Protein AF-0000000066891819 (afdb_homodimer)

Foldseek 3Di:
DPPPDDDDDDDAQKDKDWDQDPLGIKIKMKHWEPCQDSLQHHPDPPDDLLAAEEEEEELCLVPVVLLNVLQHVCCVPVVHIHMYMYMGHDPVPDPDSDDCLSLQAQLAADFPVGADWAFDADPVRHGDADPVRHTDTRHHHNLVVNVCCCVPPVQVCCCPPGRVNDDHQLSRQFYEYAYAASSLSSLLLCCLPPPPSGQEGQRELYQCPGPNNRSVVPSVVVSQPDPADDCPPVNFQHEYEYEYECCLANDPDDDPPDDPVNSVVSNVVSNSSCSVVVRVVVLVVPVPGPNGPYYHYDYHYNDHRVRRRSVSSSQVVCVVVVNDDPGD/DPPPDDDDDDDAQKDKDWDADPLGIKIKMKHWEPCQDSLQHHPDPPDDLLAAEEEEEELCLVPVVLLNVLQHVCCVPVVHIHMYMYMHHDPVPDPDSDDCLSLQAQLAAAFPVGADWAFDADPVRHGDAPPVRHTDTRHHHNLVVNVCCCVPPVQVCCCVPGRVNDDHQLSRQFYEYAYAASSLSSLLLCCLPPPPSGQEGQRELYQCPGPNNRSVVPSVVNSQPDPAPDCPPVNFQHEYEYEYECCLANDPDDDPPDDPVNSVVSNVVSNSSCSVVVRVVVLVVPVPGPNGPYYHYDYHYNDHRVRRRSVSSSQVVCVVVVNDDPDD

InterPro domains:
  IPR000801 Esterase-like [PF00756] (159-249)
  IPR029058 Alpha/Beta hydrolase fold [G3DSA:3.40.50.1820] (9-324)
  IPR029058 Alpha/Beta hydrolase fold [SSF53474] (12-320)
  IPR052558 Siderophore Hydrolyzing Esterase D [PTHR40841] (13-324)

Secondary structure (DSSP, 8-state):
------BPPBPSSEEEEEEEETTEEEEEEEE--TTB-TTS-BSSTT--GGGS-EEEESSHHHHHHHHHHHHHHHHHHH----EEEEEE--GGG-SSS--HHHHHHHHSPP-TT-----B-B-TTSPBPB-TTSPBPB-----HHHHHHHIIIIIHHHIIIII-TTS--GGG-S-EEEEEETHHHHHHHHHHHHSTTS-SEEEEES--TTHHHHHIIIIIIHHHHTSPP---GGG----EEEEEEEGGGTTS----TT--HHHHHHHHHHHHHHTHHHHHHHHHHHHHTSSS-SEEEEEEETT--TTHHHHHHHHHHHHHHTT------/------BPPBPTTEEEEEEEETTEEEEEEEE--TTB-TTS-BSSTT--GGGS-EEEESSHHHHHHHHHHHHHHHHHHH----EEEEEE--GGG-SSS--HHHHHHHHSPP-TT-----B-B-TTSPBPB-TTSPBPB-----HHHHHHHIIIIIHHHIIIII-TTS--GGG-S-EEEEEETHHHHHHHHHHHHSTTS-SEEEEES--TTHHHHHIIIIIIHHHHTSPP---GGG----EEEEEEEGGGTTS----TT--HHHHHHHHHHHHHHTHHHHHHHHHHHHTTSSS-SEEEEEEETT--TTHHHHHHHHHHHHHHTT------

Sequence (656 aa):
MTKATVATHSVPNTRQTVIDTEHGPFQVMVSWPLDWHADGTPKDAAEDVAAVPVIFVLDGNAYFLSATDIARRQQFEAKRKSIIVAIGYPDAETETVYVPARRSFDLTPPAKKGLPQWPVKDADGREVTDGDGHPVYMKLGGAATFHATLVDVVIPLLSRELLPSLPAWDRLATRVLSGHSFGGLFTLYALFTSPGLFDVYMAASPSIWFNDESIVAEQEAAFLGQPPPAAADGRQKPVLYLNSGTGEELDVFPKPDDTDATFKARQDFLAEKHMCTNTRAMAARLQKTEHFADVWLQEFTYEDHMSAAVVALQRGMNKLHREWWVGKMTKATVATHSVPNTRQTVIDTEHGPFQVMVSWPLDWHADGTPKDAAEDVAAVPVIFVLDGNAYFLSATDIARRQQFEAKRKSIIVAIGYPDAETETVYVPARRSFDLTPPAKKGLPQWPVKDADGREVTDGDGHPVYMKLGGAATFHATLVDVVIPLLSRELLPSLPAWDRLATRVLSGHSFGGLFTLYALFTSPGLFDVYMAASPSIWFNDESIVAEQEAAFLGQPPPAAADGRQKPVLYLNSGTGEELDVFPKPDDTDATFKARQDFLAEKHMCTNTRAMAARLQKTEHFADVWLQEFTYEDHMSAAVVALQRGMNKLHREWWVGK

Solvent-accessible surface area (backbone atoms only — not comparable to full-atom values): 34355 Å² total; per-residue (Å²): 126,81,80,53,66,75,39,63,35,64,48,79,38,33,26,26,33,56,46,81,50,100,87,48,61,32,20,39,38,37,35,47,52,63,65,31,40,79,81,52,40,65,69,53,82,83,62,61,63,38,68,42,32,39,36,35,32,48,53,16,62,46,37,40,45,34,52,49,28,49,36,44,50,37,30,66,75,70,70,41,63,40,30,41,37,17,42,29,55,44,65,94,78,43,62,51,48,65,54,64,67,60,49,41,16,38,23,29,65,63,55,92,88,54,76,75,83,45,68,35,56,46,97,84,67,50,72,39,54,49,100,85,63,45,74,36,58,53,54,64,33,30,23,66,60,41,50,46,42,43,64,72,45,49,55,58,42,36,35,70,66,69,31,55,59,47,64,58,77,89,62,43,70,37,33,32,40,34,16,47,32,52,32,5,33,29,35,49,48,46,48,39,73,44,70,70,80,38,41,33,34,36,23,24,44,32,44,53,50,51,70,81,30,39,58,54,74,44,45,44,45,56,40,67,71,42,76,48,65,66,56,54,97,80,36,71,38,36,28,40,39,38,33,28,16,34,24,30,50,75,53,72,64,63,35,82,80,49,47,72,66,57,37,50,51,51,52,53,53,28,55,71,44,36,42,45,59,49,51,50,52,49,48,60,56,55,60,74,46,79,52,44,70,42,69,45,67,46,73,39,84,64,22,30,74,70,61,26,43,60,53,42,52,51,51,49,52,30,45,74,68,46,67,48,35,81,70,126,127,79,80,54,66,76,38,63,35,64,49,79,37,33,25,26,33,56,45,81,48,100,87,48,62,31,21,40,38,37,36,48,52,65,65,32,41,78,80,54,40,63,67,53,82,82,61,62,62,38,69,41,33,39,37,33,32,47,54,16,62,46,38,40,45,34,52,49,29,49,37,44,51,37,29,68,75,68,70,42,63,41,30,41,38,17,43,30,56,45,66,94,78,43,63,49,47,65,55,65,67,60,49,40,16,38,24,29,65,64,55,92,90,53,75,75,83,45,68,34,56,48,97,84,66,49,70,39,54,49,100,85,64,44,76,36,57,53,54,62,32,30,23,65,60,42,51,47,43,44,64,72,45,49,56,58,40,36,36,70,65,68,32,54,59,44,63,59,77,90,62,43,68,38,32,31,38,34,16,46,32,51,33,5,34,29,36,50,48,46,48,39,75,44,70,69,81,36,41,34,35,34,22,25,42,32,44,52,50,49,71,81,30,39,58,54,74,43,45,43,45,56,39,68,70,42,78,48,66,65,56,55,97,78,35,71,39,38,30,39,39,38,33,30,17,35,24,31,50,76,53,70,62,63,35,81,80,50,47,72,65,58,37,50,52,50,53,52,54,29,55,70,44,35,41,45,61,50,49,51,52,49,50,58,56,54,61,74,45,79,52,43,71,43,68,44,68,47,73,37,83,63,22,28,74,73,62,27,43,61,54,41,53,50,50,48,52,31,42,73,68,46,68,47,40,85,66,125

Nearest PDB structures (foldseek):
  6guo-assembly2_D-2  TM=8.903E-01  e=3.906E-31  Aspergillus nidulans FGSC A4
  6guo-assembly2_C  TM=8.679E-01  e=1.704E-30  Aspergillus nidulans FGSC A4
  6gun-assembly1_A  TM=8.779E-01  e=1.176E-28  Aspergillus nidulans FGSC A4
  6gun-assembly2_D  TM=8.734E-01  e=1.646E-27  Aspergillus nidulans FGSC A4
  6gug-assembly1_A  TM=9.034E-01  e=3.331E-26  Aspergillus fumigatus Af293

Organism: Sporothrix schenckii (strain ATCC 58251 / de Perez 2211183) (NCBI:txid1391915)

Structure (mmCIF, N/CA/C/O backbone):
data_AF-0000000066891819-model_v1
#
loop_
_entity.id
_entity.type
_entity.pdbx_description
1 polymer 'Uncharacterized protein'
#
loop_
_atom_site.group_PDB
_atom_site.id
_atom_site.type_symbol
_atom_site.label_atom_id
_atom_site.label_alt_id
_atom_site.label_comp_id
_atom_site.label_asym_id
_atom_site.label_entity_id
_atom_site.label_seq_id
_atom_site.pdbx_PDB_ins_code
_atom_site.Cartn_x
_atom_site.Cartn_y
_atom_site.Cartn_z
_atom_site.occupancy
_atom_site.B_iso_or_equiv
_atom_site.auth_seq_id
_atom_site.auth_comp_id
_atom_site.auth_asym_id
_atom_site.auth_atom_id
_atom_site.pdbx_PDB_model_num
ATOM 1 N N . MET A 1 1 ? -8.039 32.781 -12.945 1 31.97 1 MET A N 1
ATOM 2 C CA . MET A 1 1 ? -7.969 31.469 -12.328 1 31.97 1 MET A CA 1
ATOM 3 C C . MET A 1 1 ? -7.676 30.391 -13.375 1 31.97 1 MET A C 1
ATOM 5 O O . MET A 1 1 ? -8.43 30.234 -14.344 1 31.97 1 MET A O 1
ATOM 9 N N . THR A 1 2 ? -6.473 30.203 -13.617 1 38.84 2 THR A N 1
ATOM 10 C CA . THR A 1 2 ? -6.082 29.359 -14.75 1 38.84 2 THR A CA 1
ATOM 11 C C . THR A 1 2 ? -6.828 28.031 -14.719 1 38.84 2 THR A C 1
ATOM 13 O O . THR A 1 2 ? -7.008 27.438 -13.656 1 38.84 2 THR A O 1
ATOM 16 N N . LYS A 1 3 ? -7.566 27.828 -15.719 1 46.19 3 LYS A N 1
ATOM 17 C CA . LYS A 1 3 ? -8.445 26.688 -15.922 1 46.19 3 LYS A CA 1
ATOM 18 C C . LYS A 1 3 ? -7.703 25.375 -15.648 1 46.19 3 LYS A C 1
ATOM 20 O O . LYS A 1 3 ? -6.754 25.031 -16.359 1 46.19 3 LYS A O 1
ATOM 25 N N . ALA A 1 4 ? -7.609 24.969 -14.297 1 59.5 4 ALA A N 1
ATOM 26 C CA . ALA A 1 4 ? -7.055 23.656 -13.961 1 59.5 4 ALA A CA 1
ATOM 27 C C . ALA A 1 4 ? -7.629 22.578 -14.859 1 59.5 4 ALA A C 1
ATOM 29 O O . ALA A 1 4 ? -8.844 22.5 -15.055 1 59.5 4 ALA A O 1
ATOM 30 N N . THR A 1 5 ? -6.898 22.141 -15.844 1 72.44 5 THR A N 1
ATOM 31 C CA . THR A 1 5 ? -7.375 21.062 -16.688 1 72.44 5 THR A CA 1
ATOM 32 C C . THR A 1 5 ? -7.504 19.766 -15.898 1 72.44 5 THR A C 1
ATOM 34 O O . THR A 1 5 ? -6.523 19.281 -15.328 1 72.44 5 THR A O 1
ATOM 37 N N . VAL A 1 6 ? -8.75 19.312 -15.641 1 79.75 6 VAL A N 1
ATOM 38 C CA . VAL A 1 6 ? -9.086 18.078 -14.938 1 79.75 6 VAL A CA 1
ATOM 39 C C . VAL A 1 6 ? -8.961 16.891 -15.891 1 79.75 6 VAL A C 1
ATOM 41 O O . VAL A 1 6 ? -9.406 16.953 -17.031 1 79.75 6 VAL A O 1
ATOM 44 N N . ALA A 1 7 ? -8.148 15.906 -15.547 1 82 7 ALA A N 1
ATOM 45 C CA . ALA A 1 7 ? -7.957 14.695 -16.344 1 82 7 ALA A CA 1
ATOM 46 C C . ALA A 1 7 ? -7.91 13.461 -15.453 1 82 7 ALA A C 1
ATOM 48 O O . ALA A 1 7 ? -7.77 13.562 -14.234 1 82 7 ALA A O 1
ATOM 49 N N . THR A 1 8 ? -8.188 12.297 -16.078 1 87.75 8 THR A N 1
ATOM 50 C CA . THR A 1 8 ? -7.934 11.039 -15.383 1 87.75 8 THR A CA 1
ATOM 51 C C . THR A 1 8 ? -6.473 10.945 -14.953 1 87.75 8 THR A C 1
ATOM 53 O O . THR A 1 8 ? -5.578 11.391 -15.672 1 87.75 8 THR A O 1
ATOM 56 N N . HIS A 1 9 ? -6.25 10.445 -13.773 1 87.69 9 HIS A N 1
ATOM 57 C CA . HIS A 1 9 ? -4.879 10.344 -13.281 1 87.69 9 HIS A CA 1
ATOM 58 C C . HIS A 1 9 ? -4.062 9.367 -14.117 1 87.69 9 HIS A C 1
ATOM 60 O O . HIS A 1 9 ? -4.375 8.172 -14.164 1 87.69 9 HIS A O 1
ATOM 66 N N . SER A 1 10 ? -3.041 9.844 -14.727 1 91 10 SER A N 1
ATOM 67 C CA . SER A 1 10 ? -2.064 9.039 -15.461 1 91 10 SER A CA 1
ATOM 68 C C . SER A 1 10 ? -0.796 8.828 -14.641 1 91 10 SER A C 1
ATOM 70 O O . SER A 1 10 ? -0.123 9.797 -14.266 1 91 10 SER A O 1
ATOM 72 N N . VAL A 1 11 ? -0.451 7.609 -14.414 1 93.62 11 VAL A N 1
ATOM 73 C CA . VAL A 1 11 ? 0.682 7.301 -13.547 1 93.62 11 VAL A CA 1
ATOM 74 C C . VAL A 1 11 ? 1.98 7.383 -14.344 1 93.62 11 VAL A C 1
ATOM 76 O O . VAL A 1 11 ? 2.154 6.664 -15.336 1 93.62 11 VAL A O 1
ATOM 79 N N . PRO A 1 12 ? 2.881 8.242 -13.969 1 94.25 12 PRO A N 1
ATOM 80 C CA . PRO A 1 12 ? 4.133 8.352 -14.719 1 94.25 12 PRO A CA 1
ATOM 81 C C . PRO A 1 12 ? 4.918 7.043 -14.75 1 94.25 12 PRO A C 1
ATOM 83 O O . PRO A 1 12 ? 4.82 6.238 -13.82 1 94.25 12 PRO A O 1
ATOM 86 N N . ASN A 1 13 ? 5.707 6.855 -15.828 1 95.88 13 ASN A N 1
ATOM 87 C CA . ASN A 1 13 ? 6.605 5.715 -15.984 1 95.88 13 ASN A CA 1
ATOM 88 C C . ASN A 1 13 ? 5.863 4.395 -15.828 1 95.88 13 ASN A C 1
ATOM 90 O O . ASN A 1 13 ? 6.289 3.523 -15.062 1 95.88 13 ASN A O 1
ATOM 94 N N . THR A 1 14 ? 4.746 4.348 -16.484 1 96.88 14 THR A N 1
ATOM 95 C CA . THR A 1 14 ? 3.957 3.125 -16.547 1 96.88 14 THR A CA 1
ATOM 96 C C . THR A 1 14 ? 3.494 2.855 -17.969 1 96.88 14 THR A C 1
ATOM 98 O O . THR A 1 14 ? 3.494 3.758 -18.812 1 96.88 14 THR A O 1
ATOM 101 N N . ARG A 1 15 ? 3.158 1.663 -18.25 1 97.12 15 ARG A N 1
ATOM 102 C CA . ARG A 1 15 ? 2.471 1.23 -19.453 1 97.12 15 ARG A CA 1
ATOM 103 C C . ARG A 1 15 ? 1.471 0.12 -19.156 1 97.12 15 ARG A C 1
ATOM 105 O O . ARG A 1 15 ? 1.608 -0.591 -18.156 1 97.12 15 ARG A O 1
ATOM 112 N N . GLN A 1 16 ? 0.542 0.047 -19.953 1 95.81 16 GLN A N 1
ATOM 113 C CA . GLN A 1 16 ? -0.433 -1.033 -19.844 1 95.81 16 GLN A CA 1
ATOM 114 C C . GLN A 1 16 ? -0.901 -1.499 -21.219 1 95.81 16 GLN A C 1
ATOM 116 O O . GLN A 1 16 ? -0.831 -0.746 -22.188 1 95.81 16 GLN A O 1
ATOM 121 N N . THR A 1 17 ? -1.317 -2.721 -21.297 1 95.19 17 THR A N 1
ATOM 122 C CA . THR A 1 17 ? -1.957 -3.271 -22.484 1 95.19 17 THR A CA 1
ATOM 123 C C . THR A 1 17 ? -2.93 -4.387 -22.109 1 95.19 17 THR A C 1
ATOM 125 O O . THR A 1 17 ? -2.914 -4.875 -20.984 1 95.19 17 THR A O 1
ATOM 128 N N . VAL A 1 18 ? -3.822 -4.633 -22.969 1 94.81 18 VAL A N 1
ATOM 129 C CA . VAL A 1 18 ? -4.73 -5.766 -22.844 1 94.81 18 VAL A CA 1
ATOM 130 C C . VAL A 1 18 ? -4.352 -6.852 -23.844 1 94.81 18 VAL A C 1
ATOM 132 O O . VAL A 1 18 ? -4.137 -6.57 -25.031 1 94.81 18 VAL A O 1
ATOM 135 N N . ILE A 1 19 ? -4.188 -8.023 -23.359 1 93.5 19 ILE A N 1
ATOM 136 C CA . ILE A 1 19 ? -3.885 -9.156 -24.219 1 93.5 19 ILE A CA 1
ATOM 137 C C . ILE A 1 19 ? -5.082 -10.109 -24.266 1 93.5 19 ILE A C 1
ATOM 139 O O . ILE A 1 19 ? -5.754 -10.32 -23.25 1 93.5 19 ILE A O 1
ATOM 143 N N . ASP A 1 20 ? -5.281 -10.586 -25.422 1 91.81 20 ASP A N 1
ATOM 144 C CA . ASP A 1 20 ? -6.344 -11.57 -25.609 1 91.81 20 ASP A CA 1
ATOM 145 C C . ASP A 1 20 ? -5.781 -12.984 -25.609 1 91.81 20 ASP A C 1
ATOM 147 O O . ASP A 1 20 ? -4.793 -13.266 -26.297 1 91.81 20 ASP A O 1
ATOM 151 N N . THR A 1 21 ? -6.352 -13.789 -24.781 1 90.81 21 THR A N 1
ATOM 152 C CA . THR A 1 21 ? -5.984 -15.195 -24.766 1 90.81 21 THR A CA 1
ATOM 153 C C . THR A 1 21 ? -7.211 -16.078 -25 1 90.81 21 THR A C 1
ATOM 155 O O . THR A 1 21 ? -8.336 -15.578 -25.047 1 90.81 21 THR A O 1
ATOM 158 N N . GLU A 1 22 ? -7.023 -17.391 -25.203 1 87.06 22 GLU A N 1
ATOM 159 C CA . GLU A 1 22 ? -8.117 -18.344 -25.391 1 87.06 22 GLU A CA 1
ATOM 160 C C . GLU A 1 22 ? -9.008 -18.391 -24.156 1 87.06 22 GLU A C 1
ATOM 162 O O . GLU A 1 22 ? -10.18 -18.781 -24.234 1 87.06 22 GLU A O 1
ATOM 167 N N . HIS A 1 23 ? -8.5 -17.938 -23.062 1 85.5 23 HIS A N 1
ATOM 168 C CA . HIS A 1 23 ? -9.25 -18.031 -21.812 1 85.5 23 HIS A CA 1
ATOM 169 C C . HIS A 1 23 ? -9.742 -16.656 -21.359 1 85.5 23 HIS A C 1
ATOM 171 O O . HIS A 1 23 ? -10.203 -16.5 -20.219 1 85.5 23 HIS A O 1
ATOM 177 N N . GLY A 1 24 ? -9.695 -15.711 -22.25 1 90.81 24 GLY A N 1
ATOM 178 C CA . GLY A 1 24 ? -10.164 -14.367 -21.938 1 90.81 24 GLY A CA 1
ATOM 179 C C . GLY A 1 24 ? -9.047 -13.336 -21.891 1 90.81 24 GLY A C 1
ATOM 180 O O . GLY A 1 24 ? -7.871 -13.695 -21.875 1 90.81 24 GLY A O 1
ATOM 181 N N . PRO A 1 25 ? -9.438 -12.141 -21.828 1 94.94 25 PRO A N 1
ATOM 182 C CA . PRO A 1 25 ? -8.438 -11.07 -21.859 1 94.94 25 PRO A CA 1
ATOM 183 C C . PRO A 1 25 ? -7.793 -10.828 -20.5 1 94.94 25 PRO A C 1
ATOM 185 O O . PRO A 1 25 ? -8.445 -11.008 -19.469 1 94.94 25 PRO A O 1
ATOM 188 N N . PHE A 1 26 ? -6.551 -10.461 -20.484 1 96 26 PHE A N 1
ATOM 189 C CA . PHE A 1 26 ? -5.812 -9.992 -19.312 1 96 26 PHE A CA 1
ATOM 190 C C . PHE A 1 26 ? -5.301 -8.578 -19.531 1 96 26 PHE A C 1
ATOM 192 O O . PHE A 1 26 ? -5.098 -8.148 -20.656 1 96 26 PHE A O 1
ATOM 199 N N . GLN A 1 27 ? -5.273 -7.867 -18.516 1 95.94 27 GLN A N 1
ATOM 200 C CA . GLN A 1 27 ? -4.59 -6.578 -18.516 1 95.94 27 GLN A CA 1
ATOM 201 C C . GLN A 1 27 ? -3.217 -6.684 -17.875 1 95.94 27 GLN A C 1
ATOM 203 O O . GLN A 1 27 ? -3.09 -7.199 -16.75 1 95.94 27 GLN A O 1
ATOM 208 N N . VAL A 1 28 ? -2.213 -6.285 -18.594 1 97.31 28 VAL A N 1
ATOM 209 C CA . VAL A 1 28 ? -0.845 -6.27 -18.078 1 97.31 28 VAL A CA 1
ATOM 210 C C . VAL A 1 28 ? -0.394 -4.824 -17.859 1 97.31 28 VAL A C 1
ATOM 212 O O . VAL A 1 28 ? -0.525 -3.984 -18.75 1 97.31 28 VAL A O 1
ATOM 215 N N . MET A 1 29 ? 0.072 -4.52 -16.656 1 97.5 29 MET A N 1
ATOM 216 C CA . MET A 1 29 ? 0.545 -3.193 -16.281 1 97.5 29 MET A CA 1
ATOM 217 C C . MET A 1 29 ? 2.006 -3.24 -15.844 1 97.5 29 MET A C 1
ATOM 219 O O . MET A 1 29 ? 2.426 -4.18 -15.164 1 97.5 29 MET A O 1
ATOM 223 N N . VAL A 1 30 ? 2.752 -2.295 -16.25 1 98.38 30 VAL A N 1
ATOM 224 C CA . VAL A 1 30 ? 4.168 -2.246 -15.898 1 98.38 30 VAL A CA 1
ATOM 225 C C . VAL A 1 30 ? 4.52 -0.857 -15.375 1 98.38 30 VAL A C 1
ATOM 227 O O . VAL A 1 30 ? 4.051 0.153 -15.906 1 98.38 30 VAL A O 1
ATOM 230 N N . SER A 1 31 ? 5.262 -0.763 -14.352 1 98.31 31 SER A N 1
ATOM 231 C CA . SER A 1 31 ? 5.863 0.476 -13.867 1 98.31 31 SER A CA 1
ATOM 232 C C . SER A 1 31 ? 7.371 0.33 -13.703 1 98.31 31 SER A C 1
ATOM 234 O O . SER A 1 31 ? 7.859 -0.753 -13.375 1 98.31 31 SER A O 1
ATOM 236 N N . TRP A 1 32 ? 8.086 1.345 -13.961 1 97.44 32 TRP A N 1
ATOM 237 C CA . TRP A 1 32 ? 9.539 1.334 -13.828 1 97.44 32 TRP A CA 1
ATOM 238 C C . TRP A 1 32 ? 10.023 2.553 -13.047 1 97.44 32 TRP A C 1
ATOM 240 O O . TRP A 1 32 ? 9.227 3.422 -12.68 1 97.44 32 TRP A O 1
ATOM 250 N N . PRO A 1 33 ? 11.273 2.592 -12.617 1 96.25 33 PRO A N 1
ATOM 251 C CA . PRO A 1 33 ? 11.789 3.637 -11.734 1 96.25 33 PRO A CA 1
ATOM 252 C C . PRO A 1 33 ? 11.508 5.043 -12.25 1 96.25 33 PRO A C 1
ATOM 254 O O . PRO A 1 33 ? 11.578 5.285 -13.461 1 96.25 33 PRO A O 1
ATOM 257 N N . LEU A 1 34 ? 11.266 5.969 -11.344 1 94.12 34 LEU A N 1
ATOM 258 C CA . LEU A 1 34 ? 10.844 7.32 -11.688 1 94.12 34 LEU A CA 1
ATOM 259 C C . LEU A 1 34 ? 11.992 8.117 -12.289 1 94.12 34 LEU A C 1
ATOM 261 O O . LEU A 1 34 ? 11.773 9.109 -12.992 1 94.12 34 LEU A O 1
ATOM 265 N N . ASP A 1 35 ? 13.164 7.715 -11.953 1 92.44 35 ASP A N 1
ATOM 266 C CA . ASP A 1 35 ? 14.297 8.484 -12.461 1 92.44 35 ASP A CA 1
ATOM 267 C C . ASP A 1 35 ? 14.758 7.969 -13.82 1 92.44 35 ASP A C 1
ATOM 269 O O . ASP A 1 35 ? 15.844 8.305 -14.281 1 92.44 35 ASP A O 1
ATOM 273 N N . TRP A 1 36 ? 14.047 6.984 -14.422 1 95.19 36 TRP A N 1
ATOM 274 C CA . TRP A 1 36 ? 14.234 6.594 -15.812 1 95.19 36 TRP A CA 1
ATOM 275 C C . TRP A 1 36 ? 13.453 7.52 -16.75 1 95.19 36 TRP A C 1
ATOM 277 O O . TRP A 1 36 ? 12.602 8.289 -16.297 1 95.19 36 TRP A O 1
ATOM 287 N N . HIS A 1 37 ? 13.758 7.516 -18.031 1 94.56 37 HIS A N 1
ATOM 288 C CA . HIS A 1 37 ? 12.977 8.234 -19.031 1 94.56 37 HIS A CA 1
ATOM 289 C C . HIS A 1 37 ? 11.578 7.637 -19.172 1 94.56 37 HIS A C 1
ATOM 291 O O . HIS A 1 37 ? 11.367 6.469 -18.828 1 94.56 37 HIS A O 1
ATOM 297 N N . ALA A 1 38 ? 10.656 8.422 -19.672 1 91.81 38 ALA A N 1
ATOM 298 C CA . ALA A 1 38 ? 9.273 7.996 -19.875 1 91.81 38 ALA A CA 1
ATOM 299 C C . ALA A 1 38 ? 9.195 6.797 -20.812 1 91.81 38 ALA A C 1
ATOM 301 O O . ALA A 1 38 ? 8.234 6.027 -20.781 1 91.81 38 ALA A O 1
ATOM 302 N N . ASP A 1 39 ? 10.203 6.613 -21.609 1 92.62 39 ASP A N 1
ATOM 303 C CA . ASP A 1 39 ? 10.164 5.508 -22.562 1 92.62 39 ASP A CA 1
ATOM 304 C C . ASP A 1 39 ? 10.719 4.227 -21.953 1 92.62 39 ASP A C 1
ATOM 306 O O . ASP A 1 39 ? 10.789 3.189 -22.609 1 92.62 39 ASP A O 1
ATOM 310 N N . GLY A 1 40 ? 11.219 4.328 -20.688 1 94.5 40 GLY A N 1
ATOM 311 C CA . GLY A 1 40 ? 11.617 3.133 -19.969 1 94.5 40 GLY A CA 1
ATOM 312 C C . GLY A 1 40 ? 13.125 2.93 -19.938 1 94.5 40 GLY A C 1
ATOM 313 O O . GLY A 1 40 ? 13.609 1.948 -19.375 1 94.5 40 GLY A O 1
ATOM 314 N N . THR A 1 41 ? 13.844 3.832 -20.5 1 95.75 41 THR A N 1
ATOM 315 C CA . THR A 1 41 ? 15.297 3.703 -20.5 1 95.75 41 THR A CA 1
ATOM 316 C C . THR A 1 41 ? 15.898 4.469 -19.328 1 95.75 41 THR A C 1
ATOM 318 O O . THR A 1 41 ? 15.398 5.527 -18.938 1 95.75 41 THR A O 1
ATOM 321 N N . PRO A 1 42 ? 16.969 3.92 -18.766 1 95.5 42 PRO A N 1
ATOM 322 C CA . PRO A 1 42 ? 17.625 4.656 -17.672 1 95.5 42 PRO A CA 1
ATOM 323 C C . PRO A 1 42 ? 18.219 5.984 -18.141 1 95.5 42 PRO A C 1
ATOM 325 O O . PRO A 1 42 ? 18.703 6.086 -19.281 1 95.5 42 PRO A O 1
ATOM 328 N N . LYS A 1 43 ? 18.172 6.973 -17.328 1 92.94 43 LYS A N 1
ATOM 329 C CA . LYS A 1 43 ? 18.828 8.242 -17.609 1 92.94 43 LYS A CA 1
ATOM 330 C C . LYS A 1 43 ? 20.344 8.109 -17.547 1 92.94 43 LYS A C 1
ATOM 332 O O . LYS A 1 43 ? 21.078 8.75 -18.312 1 92.94 43 LYS A O 1
ATOM 337 N N . ASP A 1 44 ? 20.781 7.281 -16.578 1 92 44 ASP A N 1
ATOM 338 C CA . ASP A 1 44 ? 22.188 6.945 -16.469 1 92 44 ASP A CA 1
ATOM 339 C C . ASP A 1 44 ? 22.547 5.781 -17.391 1 92 44 ASP A C 1
ATOM 341 O O . ASP A 1 44 ? 22.172 4.637 -17.125 1 92 44 ASP A O 1
ATOM 345 N N . ALA A 1 45 ? 23.328 6.07 -18.344 1 89.31 45 ALA A N 1
ATOM 346 C CA . ALA A 1 45 ? 23.688 5.078 -19.359 1 89.31 45 ALA A CA 1
ATOM 347 C C . ALA A 1 45 ? 24.484 3.93 -18.734 1 89.31 45 ALA A C 1
ATOM 349 O O . ALA A 1 45 ? 24.547 2.834 -19.297 1 89.31 45 ALA A O 1
ATOM 350 N N . ALA A 1 46 ? 25.062 4.199 -17.625 1 92.94 46 ALA A N 1
ATOM 351 C CA . ALA A 1 46 ? 25.891 3.186 -16.984 1 92.94 46 ALA A CA 1
ATOM 352 C C . ALA A 1 46 ? 25.047 2.24 -16.125 1 92.94 46 ALA A C 1
ATOM 354 O O . ALA A 1 46 ? 25.547 1.211 -15.656 1 92.94 46 ALA A O 1
ATOM 355 N N . GLU A 1 47 ? 23.812 2.541 -15.969 1 94.06 47 GLU A N 1
ATOM 356 C CA . GLU A 1 47 ? 22.953 1.693 -15.141 1 94.06 47 GLU A CA 1
ATOM 357 C C . GLU A 1 47 ? 22.688 0.351 -15.82 1 94.06 47 GLU A C 1
ATOM 359 O O . GLU A 1 47 ? 22.297 0.306 -16.984 1 94.06 47 GLU A O 1
ATOM 364 N N . ASP A 1 48 ? 22.953 -0.748 -15.102 1 95.56 48 ASP A N 1
ATOM 365 C CA . ASP A 1 48 ? 22.688 -2.096 -15.586 1 95.56 48 ASP A CA 1
ATOM 366 C C . ASP A 1 48 ? 21.219 -2.471 -15.375 1 95.56 48 ASP A C 1
ATOM 368 O O . ASP A 1 48 ? 20.828 -2.891 -14.281 1 95.56 48 ASP A O 1
ATOM 372 N N . VAL A 1 49 ? 20.422 -2.41 -16.391 1 96.19 49 VAL A N 1
ATOM 373 C CA . VAL A 1 49 ? 18.984 -2.684 -16.328 1 96.19 49 VAL A CA 1
ATOM 374 C C . VAL A 1 49 ? 18.75 -4.121 -15.867 1 96.19 49 VAL A C 1
ATOM 376 O O . VAL A 1 49 ? 17.797 -4.406 -15.148 1 96.19 49 VAL A O 1
ATOM 379 N N . ALA A 1 50 ? 19.703 -5.023 -16.203 1 95.94 50 ALA A N 1
ATOM 380 C CA . ALA A 1 50 ? 19.562 -6.441 -15.867 1 95.94 50 ALA A CA 1
ATOM 381 C C . ALA A 1 50 ? 19.625 -6.66 -14.359 1 95.94 50 ALA A C 1
ATOM 383 O O . ALA A 1 50 ? 19.172 -7.695 -13.859 1 95.94 50 ALA A O 1
ATOM 384 N N . ALA A 1 51 ? 20.188 -5.711 -13.664 1 96.44 51 ALA A N 1
ATOM 385 C CA . ALA A 1 51 ? 20.375 -5.855 -12.227 1 96.44 51 ALA A CA 1
ATOM 386 C C . ALA A 1 51 ? 19.141 -5.41 -11.461 1 96.44 51 ALA A C 1
ATOM 388 O O . ALA A 1 51 ? 19.016 -5.68 -10.266 1 96.44 51 ALA A O 1
ATOM 389 N N . VAL A 1 52 ? 18.172 -4.719 -12.117 1 97.5 52 VAL A N 1
ATOM 390 C CA . VAL A 1 52 ? 16.953 -4.254 -11.469 1 97.5 52 VAL A CA 1
ATOM 391 C C . VAL A 1 52 ? 15.945 -5.402 -11.367 1 97.5 52 VAL A C 1
ATOM 393 O O . VAL A 1 52 ? 15.531 -5.965 -12.375 1 97.5 52 VAL A O 1
ATOM 396 N N . PRO A 1 53 ? 15.586 -5.785 -10.141 1 98.19 53 PRO A N 1
ATOM 397 C CA . PRO A 1 53 ? 14.617 -6.871 -10.008 1 98.19 53 PRO A CA 1
ATOM 398 C C . PRO A 1 53 ? 13.312 -6.59 -10.742 1 98.19 53 PRO A C 1
ATOM 400 O O . PRO A 1 53 ? 12.836 -5.453 -10.75 1 98.19 53 PRO A O 1
ATOM 403 N N . VAL A 1 54 ? 12.797 -7.582 -11.406 1 98.56 54 VAL A N 1
ATOM 404 C CA . VAL A 1 54 ? 11.477 -7.543 -12.031 1 98.56 54 VAL A CA 1
ATOM 405 C C . VAL A 1 54 ? 10.484 -8.352 -11.203 1 98.56 54 VAL A C 1
ATOM 407 O O . VAL A 1 54 ? 10.648 -9.562 -11.039 1 98.56 54 VAL A O 1
ATOM 410 N N . ILE A 1 55 ? 9.508 -7.672 -10.672 1 98.81 55 ILE A N 1
ATOM 411 C CA . ILE A 1 55 ? 8.578 -8.281 -9.727 1 98.81 55 ILE A CA 1
ATOM 412 C C . ILE A 1 55 ? 7.203 -8.414 -10.375 1 98.81 55 ILE A C 1
ATOM 414 O O . ILE A 1 55 ? 6.512 -7.414 -10.586 1 98.81 55 ILE A O 1
ATOM 418 N N . PHE A 1 56 ? 6.828 -9.656 -10.695 1 98.81 56 PHE A N 1
ATOM 419 C CA . PHE A 1 56 ? 5.469 -9.953 -11.125 1 98.81 56 PHE A CA 1
ATOM 420 C C . PHE A 1 56 ? 4.504 -9.945 -9.945 1 98.81 56 PHE A C 1
ATOM 422 O O . PHE A 1 56 ? 4.766 -10.578 -8.922 1 98.81 56 PHE A O 1
ATOM 429 N N . VAL A 1 57 ? 3.459 -9.227 -10.094 1 98.81 57 VAL A N 1
ATOM 430 C CA . VAL A 1 57 ? 2.43 -9.125 -9.07 1 98.81 57 VAL A CA 1
ATOM 431 C C . VAL A 1 57 ? 1.103 -9.648 -9.609 1 98.81 57 VAL A C 1
ATOM 433 O O . VAL A 1 57 ? 0.58 -9.125 -10.602 1 98.81 57 VAL A O 1
ATOM 436 N N . LEU A 1 58 ? 0.541 -10.68 -8.977 1 98.62 58 LEU A N 1
ATOM 437 C CA . LEU A 1 58 ? -0.769 -11.203 -9.352 1 98.62 58 LEU A CA 1
ATOM 438 C C . LEU A 1 58 ? -1.884 -10.344 -8.758 1 98.62 58 LEU A C 1
ATOM 440 O O . LEU A 1 58 ? -1.641 -9.531 -7.867 1 98.62 58 LEU A O 1
ATOM 444 N N . ASP A 1 59 ? -3.135 -10.531 -9.352 1 97.69 59 ASP A N 1
ATOM 445 C CA . ASP A 1 59 ? -4.242 -9.664 -8.969 1 97.69 59 ASP A CA 1
ATOM 446 C C . ASP A 1 59 ? -3.873 -8.195 -9.141 1 97.69 59 ASP A C 1
ATOM 448 O O . ASP A 1 59 ? -4.027 -7.398 -8.211 1 97.69 59 ASP A O 1
ATOM 452 N N . GLY A 1 60 ? -3.461 -7.855 -10.375 1 97.69 60 GLY A N 1
ATOM 453 C CA . GLY A 1 60 ? -2.936 -6.531 -10.664 1 97.69 60 GLY A CA 1
ATOM 454 C C . GLY A 1 60 ? -3.918 -5.418 -10.359 1 97.69 60 GLY A C 1
ATOM 455 O O . GLY A 1 60 ? -3.518 -4.324 -9.945 1 97.69 60 GLY A O 1
ATOM 456 N N . ASN A 1 61 ? -5.211 -5.684 -10.523 1 96.94 61 ASN A N 1
ATOM 457 C CA . ASN A 1 61 ? -6.223 -4.672 -10.234 1 96.94 61 ASN A CA 1
ATOM 458 C C . ASN A 1 61 ? -6.191 -4.246 -8.773 1 96.94 61 ASN A C 1
ATOM 460 O O . ASN A 1 61 ? -6.504 -3.098 -8.445 1 96.94 61 ASN A O 1
ATOM 464 N N . ALA A 1 62 ? -5.773 -5.148 -7.977 1 97.12 62 ALA A N 1
ATOM 465 C CA . ALA A 1 62 ? -5.84 -4.922 -6.535 1 97.12 62 ALA A CA 1
ATOM 466 C C . ALA A 1 62 ? -4.504 -4.406 -6 1 97.12 62 ALA A C 1
ATOM 468 O O . ALA A 1 62 ? -4.457 -3.762 -4.949 1 97.12 62 ALA A O 1
ATOM 469 N N . TYR A 1 63 ? -3.396 -4.699 -6.746 1 98 63 TYR A N 1
ATOM 470 C CA . TYR A 1 63 ? -2.135 -4.523 -6.031 1 98 63 TYR A CA 1
ATOM 471 C C . TYR A 1 63 ? -1.14 -3.734 -6.871 1 98 63 TYR A C 1
ATOM 473 O O . TYR A 1 63 ? -0.081 -3.336 -6.379 1 98 63 TYR A O 1
ATOM 481 N N . PHE A 1 64 ? -1.389 -3.398 -8.141 1 98.5 64 PHE A N 1
ATOM 482 C CA . PHE A 1 64 ? -0.416 -2.734 -9 1 98.5 64 PHE A CA 1
ATOM 483 C C . PHE A 1 64 ? -0.042 -1.368 -8.445 1 98.5 64 PHE A C 1
ATOM 485 O O . PHE A 1 64 ? 1.14 -1.024 -8.367 1 98.5 64 PHE A O 1
ATOM 492 N N . LEU A 1 65 ? -1.041 -0.606 -8.109 1 98.31 65 LEU A N 1
ATOM 493 C CA . LEU A 1 65 ? -0.791 0.739 -7.605 1 98.31 65 LEU A CA 1
ATOM 494 C C . LEU A 1 65 ? -0.013 0.692 -6.293 1 98.31 65 LEU A C 1
ATOM 496 O O . LEU A 1 65 ? 0.916 1.478 -6.09 1 98.31 65 LEU A O 1
ATOM 500 N N . SER A 1 66 ? -0.358 -0.25 -5.418 1 98.19 66 SER A N 1
ATOM 501 C CA . SER A 1 66 ? 0.365 -0.415 -4.16 1 98.19 66 SER A CA 1
ATOM 502 C C . SER A 1 66 ? 1.821 -0.793 -4.406 1 98.19 66 SER A C 1
ATOM 504 O O . SER A 1 66 ? 2.73 -0.192 -3.828 1 98.19 66 SER A O 1
ATOM 506 N N . ALA A 1 67 ? 2.016 -1.753 -5.266 1 98.62 67 ALA A N 1
ATOM 507 C CA . ALA A 1 67 ? 3.367 -2.221 -5.555 1 98.62 67 ALA A CA 1
ATOM 508 C C . ALA A 1 67 ? 4.215 -1.105 -6.16 1 98.62 67 ALA A C 1
ATOM 510 O O . ALA A 1 67 ? 5.398 -0.968 -5.832 1 98.62 67 ALA A O 1
ATOM 511 N N . THR A 1 68 ? 3.605 -0.332 -7.004 1 98.44 68 THR A N 1
ATOM 512 C CA . THR A 1 68 ? 4.297 0.773 -7.66 1 98.44 68 THR A CA 1
ATOM 513 C C . THR A 1 68 ? 4.746 1.812 -6.637 1 98.44 68 THR A C 1
ATOM 515 O O . THR A 1 68 ? 5.914 2.213 -6.625 1 98.44 68 THR A O 1
ATOM 518 N N . ASP A 1 69 ? 3.846 2.207 -5.738 1 97.69 69 ASP A N 1
ATOM 519 C CA . ASP A 1 69 ? 4.191 3.168 -4.699 1 97.69 69 ASP A CA 1
ATOM 520 C C . ASP A 1 69 ? 5.305 2.631 -3.801 1 97.69 69 ASP A C 1
ATOM 522 O O . ASP A 1 69 ? 6.242 3.357 -3.463 1 97.69 69 ASP A O 1
ATOM 526 N N . ILE A 1 70 ? 5.18 1.41 -3.447 1 97.38 70 ILE A N 1
ATOM 527 C CA . ILE A 1 70 ? 6.164 0.81 -2.555 1 97.38 70 ILE A CA 1
ATOM 528 C C . ILE A 1 70 ? 7.539 0.829 -3.217 1 97.38 70 ILE A C 1
ATOM 530 O O . ILE A 1 70 ? 8.523 1.231 -2.598 1 97.38 70 ILE A O 1
ATOM 534 N N . ALA A 1 71 ? 7.59 0.394 -4.473 1 97.88 71 ALA A N 1
ATOM 535 C CA . ALA A 1 71 ? 8.852 0.387 -5.211 1 97.88 71 ALA A CA 1
ATOM 536 C C . ALA A 1 71 ? 9.461 1.783 -5.262 1 97.88 71 ALA A C 1
ATOM 538 O O . ALA A 1 71 ? 10.672 1.945 -5.059 1 97.88 71 ALA A O 1
ATOM 539 N N . ARG A 1 72 ? 8.641 2.725 -5.465 1 97 72 ARG A N 1
ATOM 540 C CA . ARG A 1 72 ? 9.133 4.086 -5.641 1 97 72 ARG A CA 1
ATOM 541 C C . ARG A 1 72 ? 9.57 4.688 -4.309 1 97 72 ARG A C 1
ATOM 543 O O . ARG A 1 72 ? 10.531 5.457 -4.258 1 97 72 ARG A O 1
ATOM 550 N N . ARG A 1 73 ? 8.898 4.375 -3.242 1 96.25 73 ARG A N 1
ATOM 551 C CA . ARG A 1 73 ? 9.359 4.801 -1.925 1 96.25 73 ARG A CA 1
ATOM 552 C C . ARG A 1 73 ? 10.695 4.148 -1.574 1 96.25 73 ARG A C 1
ATOM 554 O O . ARG A 1 73 ? 11.57 4.797 -1.003 1 96.25 73 ARG A O 1
ATOM 561 N N . GLN A 1 74 ? 10.867 2.885 -1.965 1 95.44 74 GLN A N 1
ATOM 562 C CA . GLN A 1 74 ? 12.133 2.199 -1.709 1 95.44 74 GLN A CA 1
ATOM 563 C C . GLN A 1 74 ? 13.258 2.805 -2.535 1 95.44 74 GLN A C 1
ATOM 565 O O . GLN A 1 74 ? 14.398 2.885 -2.07 1 95.44 74 GLN A O 1
ATOM 570 N N . GLN A 1 75 ? 12.914 3.156 -3.742 1 95.19 75 GLN A N 1
ATOM 571 C CA . GLN A 1 75 ? 13.898 3.83 -4.578 1 95.19 75 GLN A CA 1
ATOM 572 C C . GLN A 1 75 ? 14.414 5.098 -3.904 1 95.19 75 GLN A C 1
ATOM 574 O O . GLN A 1 75 ? 15.617 5.363 -3.912 1 95.19 75 GLN A O 1
ATOM 579 N N . PHE A 1 76 ? 13.508 5.848 -3.326 1 93 76 PHE A N 1
ATOM 580 C CA . PHE A 1 76 ? 13.883 7.094 -2.666 1 93 76 PHE A CA 1
ATOM 581 C C . PHE A 1 76 ? 14.664 6.816 -1.389 1 93 76 PHE A C 1
ATOM 583 O O . PHE A 1 76 ? 15.742 7.383 -1.177 1 93 76 PHE A O 1
ATOM 590 N N . GLU A 1 77 ? 14.203 5.914 -0.611 1 88.69 77 GLU A N 1
ATOM 591 C CA . GLU A 1 77 ? 14.711 5.742 0.749 1 88.69 77 GLU A CA 1
ATOM 592 C C . GLU A 1 77 ? 15.984 4.91 0.76 1 88.69 77 GLU A C 1
ATOM 594 O O . GLU A 1 77 ? 16.922 5.207 1.511 1 88.69 77 GLU A O 1
ATOM 599 N N . ALA A 1 78 ? 16 3.84 -0.054 1 90.12 78 ALA A N 1
ATOM 600 C CA . ALA A 1 78 ? 17.094 2.877 0.019 1 90.12 78 ALA A CA 1
ATOM 601 C C . ALA A 1 78 ? 17.922 2.885 -1.266 1 90.12 78 ALA A C 1
ATOM 603 O O . ALA A 1 78 ? 18.906 2.145 -1.387 1 90.12 78 ALA A O 1
ATOM 604 N N . LYS A 1 79 ? 17.5 3.691 -2.229 1 92.06 79 LYS A N 1
ATOM 605 C CA . LYS A 1 79 ? 18.172 3.752 -3.525 1 92.06 79 LYS A CA 1
ATOM 606 C C . LYS A 1 79 ? 18.156 2.391 -4.215 1 92.06 79 LYS A C 1
ATOM 608 O O . LYS A 1 79 ? 19.156 1.99 -4.828 1 92.06 79 LYS A O 1
ATOM 613 N N . ARG A 1 80 ? 17.047 1.68 -3.961 1 94.88 80 ARG A N 1
ATOM 614 C CA . ARG A 1 80 ? 16.844 0.381 -4.594 1 94.88 80 ARG A CA 1
ATOM 615 C C . ARG A 1 80 ? 15.711 0.446 -5.613 1 94.88 80 ARG A C 1
ATOM 617 O O . ARG A 1 80 ? 14.602 0.88 -5.289 1 94.88 80 ARG A O 1
ATOM 624 N N . LYS A 1 81 ? 15.953 0.006 -6.828 1 96.81 81 LYS A N 1
ATOM 625 C CA . LYS A 1 81 ? 14.984 0.085 -7.914 1 96.81 81 LYS A CA 1
ATOM 626 C C . LYS A 1 81 ? 14.312 -1.266 -8.156 1 96.81 81 LYS A C 1
ATOM 628 O O . LYS A 1 81 ? 14.906 -2.314 -7.883 1 96.81 81 LYS A O 1
ATOM 633 N N . SER A 1 82 ? 13.117 -1.216 -8.562 1 98.12 82 SER A N 1
ATOM 634 C CA . SER A 1 82 ? 12.359 -2.387 -8.992 1 98.12 82 SER A CA 1
ATOM 635 C C . SER A 1 82 ? 11.445 -2.053 -10.164 1 98.12 82 SER A C 1
ATOM 637 O O . SER A 1 82 ? 10.984 -0.915 -10.305 1 98.12 82 SER A O 1
ATOM 639 N N . ILE A 1 83 ? 11.266 -2.988 -10.992 1 98.56 83 ILE A N 1
ATOM 640 C CA . ILE A 1 83 ? 10.242 -2.953 -12.031 1 98.56 83 ILE A CA 1
ATOM 641 C C . ILE A 1 83 ? 9.062 -3.83 -11.617 1 98.56 83 ILE A C 1
ATOM 643 O O . ILE A 1 83 ? 9.25 -4.977 -11.203 1 98.56 83 ILE A O 1
ATOM 647 N N . ILE A 1 84 ? 7.879 -3.246 -11.672 1 98.81 84 ILE A N 1
ATOM 648 C CA . ILE A 1 84 ? 6.676 -3.988 -11.32 1 98.81 84 ILE A CA 1
ATOM 649 C C . ILE A 1 84 ? 5.934 -4.402 -12.594 1 98.81 84 ILE A C 1
ATOM 651 O O . ILE A 1 84 ? 5.715 -3.582 -13.484 1 98.81 84 ILE A O 1
ATOM 655 N N . VAL A 1 85 ? 5.605 -5.648 -12.719 1 98.75 85 VAL A N 1
ATOM 656 C CA . VAL A 1 85 ? 4.742 -6.184 -13.766 1 98.75 85 VAL A CA 1
ATOM 657 C C . VAL A 1 85 ? 3.508 -6.824 -13.133 1 98.75 85 VAL A C 1
ATOM 659 O O . VAL A 1 85 ? 3.615 -7.828 -12.43 1 98.75 85 VAL A O 1
ATOM 662 N N . ALA A 1 86 ? 2.41 -6.262 -13.391 1 98.5 86 ALA A N 1
ATOM 663 C CA . ALA A 1 86 ? 1.187 -6.785 -12.789 1 98.5 86 ALA A CA 1
ATOM 664 C C . ALA A 1 86 ? 0.254 -7.355 -13.852 1 98.5 86 ALA A C 1
ATOM 666 O O . ALA A 1 86 ? 0.154 -6.812 -14.961 1 98.5 86 ALA A O 1
ATOM 667 N N . ILE A 1 87 ? -0.375 -8.406 -13.539 1 97.56 87 ILE A N 1
ATOM 668 C CA . ILE A 1 87 ? -1.355 -9.023 -14.43 1 97.56 87 ILE A CA 1
ATOM 669 C C . ILE A 1 87 ? -2.713 -9.086 -13.734 1 97.56 87 ILE A C 1
ATOM 671 O O . ILE A 1 87 ? -2.82 -9.578 -12.602 1 97.56 87 ILE A O 1
ATOM 675 N N . GLY A 1 88 ? -3.641 -8.516 -14.273 1 96.56 88 GLY A N 1
ATOM 676 C CA . GLY A 1 88 ? -5.02 -8.539 -13.82 1 96.56 88 GLY A CA 1
ATOM 677 C C . GLY A 1 88 ? -6.02 -8.719 -14.945 1 96.56 88 GLY A C 1
ATOM 678 O O . GLY A 1 88 ? -5.77 -9.477 -15.883 1 96.56 88 GLY A O 1
ATOM 679 N N . TYR A 1 89 ? -7.141 -8.195 -14.773 1 96.06 89 TYR A N 1
ATOM 680 C CA . TYR A 1 89 ? -8.227 -8.266 -15.75 1 96.06 89 TYR A CA 1
ATOM 681 C C . TYR A 1 89 ? -8.609 -6.879 -16.234 1 96.06 89 TYR A C 1
ATOM 683 O O . TYR A 1 89 ? -8.406 -5.883 -15.539 1 96.06 89 TYR A O 1
ATOM 691 N N . PRO A 1 90 ? -9.125 -6.797 -17.438 1 93.5 90 PRO A N 1
ATOM 692 C CA . PRO A 1 90 ? -9.414 -5.473 -18 1 93.5 90 PRO A CA 1
ATOM 693 C C . PRO A 1 90 ? -10.328 -4.645 -17.094 1 93.5 90 PRO A C 1
ATOM 695 O O . PRO A 1 90 ? -11.414 -5.105 -16.719 1 93.5 90 PRO A O 1
ATOM 698 N N . ASP A 1 91 ? -9.93 -3.398 -16.844 1 84.38 91 ASP A N 1
ATOM 699 C CA . ASP A 1 91 ? -10.664 -2.482 -15.969 1 84.38 91 ASP A CA 1
ATOM 700 C C . ASP A 1 91 ? -12.094 -2.275 -16.469 1 84.38 91 ASP A C 1
ATOM 702 O O . ASP A 1 91 ? -13.016 -2.129 -15.664 1 84.38 91 ASP A O 1
ATOM 706 N N . ALA A 1 92 ? -12.227 -2.256 -17.734 1 73.75 92 ALA A N 1
ATOM 707 C CA . ALA A 1 92 ? -13.531 -2.029 -18.344 1 73.75 92 ALA A CA 1
ATOM 708 C C . ALA A 1 92 ? -14.5 -3.162 -18.016 1 73.75 92 ALA A C 1
ATOM 710 O O . ALA A 1 92 ? -15.711 -3.004 -18.125 1 73.75 92 ALA A O 1
ATOM 711 N N . GLU A 1 93 ? -13.914 -4.262 -17.547 1 70.62 93 GLU A N 1
ATOM 712 C CA . GLU A 1 93 ? -14.727 -5.441 -17.297 1 70.62 93 GLU A CA 1
ATOM 713 C C . GLU A 1 93 ? -14.867 -5.715 -15.805 1 70.62 93 GLU A C 1
ATOM 715 O O . GLU A 1 93 ? -15.469 -6.711 -15.398 1 70.62 93 GLU A O 1
ATOM 720 N N . THR A 1 94 ? -14.258 -4.773 -15.047 1 76.94 94 THR A N 1
ATOM 721 C CA . THR A 1 94 ? -14.234 -5.082 -13.625 1 76.94 94 THR A CA 1
ATOM 722 C C . THR A 1 94 ? -14.891 -3.967 -12.82 1 76.94 94 THR A C 1
ATOM 724 O O . THR A 1 94 ? -14.688 -2.783 -13.102 1 76.94 94 THR A O 1
ATOM 727 N N . GLU A 1 95 ? -15.812 -4.324 -11.953 1 79.25 95 GLU A N 1
ATOM 728 C CA . GLU A 1 95 ? -16.406 -3.348 -11.055 1 79.25 95 GLU A CA 1
ATOM 729 C C . GLU A 1 95 ? -15.773 -3.408 -9.672 1 79.25 95 GLU A C 1
ATOM 731 O O . GLU A 1 95 ? -16.109 -2.617 -8.789 1 79.25 95 GLU A O 1
ATOM 736 N N . THR A 1 96 ? -14.898 -4.352 -9.523 1 88.31 96 THR A N 1
ATOM 737 C CA . THR A 1 96 ? -14.156 -4.516 -8.281 1 88.31 96 THR A CA 1
ATOM 738 C C . THR A 1 96 ? -12.703 -4.879 -8.555 1 88.31 96 THR A C 1
ATOM 740 O O . THR A 1 96 ? -12.32 -5.09 -9.711 1 88.31 96 THR A O 1
ATOM 743 N N . VAL A 1 97 ? -11.938 -4.883 -7.535 1 94.19 97 VAL A N 1
ATOM 744 C CA . VAL A 1 97 ? -10.508 -5.117 -7.707 1 94.19 97 VAL A CA 1
ATOM 745 C C . VAL A 1 97 ? -10.258 -6.598 -7.977 1 94.19 97 VAL A C 1
ATOM 747 O O . VAL A 1 97 ? -9.18 -6.973 -8.445 1 94.19 97 VAL A O 1
ATOM 750 N N . TYR A 1 98 ? -11.242 -7.438 -7.73 1 93.25 98 TYR A N 1
ATOM 751 C CA . TYR A 1 98 ? -11.133 -8.867 -8.016 1 93.25 98 TYR A CA 1
ATOM 752 C C . TYR A 1 98 ? -12.258 -9.32 -8.938 1 93.25 98 TYR A C 1
ATOM 754 O O . TYR A 1 98 ? -13.359 -8.773 -8.898 1 93.25 98 TYR A O 1
ATOM 762 N N . VAL A 1 99 ? -11.93 -10.234 -9.742 1 91.38 99 VAL A N 1
ATOM 763 C CA . VAL A 1 99 ? -12.891 -10.969 -10.562 1 91.38 99 VAL A CA 1
ATOM 764 C C . VAL A 1 99 ? -12.938 -12.43 -10.125 1 91.38 99 VAL A C 1
ATOM 766 O O . VAL A 1 99 ? -12.297 -13.289 -10.742 1 91.38 99 VAL A O 1
ATOM 769 N N . PRO A 1 100 ? -13.758 -12.711 -9.18 1 90.62 100 PRO A N 1
ATOM 770 C CA . PRO A 1 100 ? -13.672 -14 -8.484 1 90.62 100 PRO A CA 1
ATOM 771 C C . PRO A 1 100 ? -13.805 -15.188 -9.43 1 90.62 100 PRO A C 1
ATOM 773 O O . PRO A 1 100 ? -13.055 -16.156 -9.312 1 90.62 100 PRO A O 1
ATOM 776 N N . ALA A 1 101 ? -14.727 -15.141 -10.406 1 88.81 101 ALA A N 1
ATOM 777 C CA . ALA A 1 101 ? -14.93 -16.281 -11.305 1 88.81 101 ALA A CA 1
ATOM 778 C C . ALA A 1 101 ? -13.672 -16.547 -12.125 1 88.81 101 ALA A C 1
ATOM 780 O O . ALA A 1 101 ? -13.25 -17.703 -12.258 1 88.81 101 ALA A O 1
ATOM 781 N N . ARG A 1 102 ? -13.055 -15.5 -12.633 1 93.31 102 ARG A N 1
ATOM 782 C CA . ARG A 1 102 ? -11.859 -15.656 -13.461 1 93.31 102 ARG A CA 1
ATOM 783 C C . ARG A 1 102 ? -10.648 -16.031 -12.609 1 93.31 102 ARG A C 1
ATOM 785 O O . ARG A 1 102 ? -9.898 -16.953 -12.961 1 93.31 102 ARG A O 1
ATOM 792 N N . ARG A 1 103 ? -10.516 -15.352 -11.508 1 94.75 103 ARG A N 1
ATOM 793 C CA . ARG A 1 103 ? -9.352 -15.539 -10.656 1 94.75 103 ARG A CA 1
ATOM 794 C C . ARG A 1 103 ? -9.344 -16.938 -10.039 1 94.75 103 ARG A C 1
ATOM 796 O O . ARG A 1 103 ? -8.273 -17.531 -9.852 1 94.75 103 ARG A O 1
ATOM 803 N N . SER A 1 104 ? -10.594 -17.469 -9.703 1 96.19 104 SER A N 1
ATOM 804 C CA . SER A 1 104 ? -10.68 -18.812 -9.125 1 96.19 104 SER A CA 1
ATOM 805 C C . SER A 1 104 ? -10.18 -19.875 -10.102 1 96.19 104 SER A C 1
ATOM 807 O O . SER A 1 104 ? -9.492 -20.812 -9.703 1 96.19 104 SER A O 1
ATOM 809 N N . PHE A 1 105 ? -10.477 -19.688 -11.336 1 96.88 105 PHE A N 1
ATOM 810 C CA . PHE A 1 105 ? -9.961 -20.609 -12.344 1 96.88 105 PHE A CA 1
ATOM 811 C C . PHE A 1 105 ? -8.469 -20.391 -12.555 1 96.88 105 PHE A C 1
ATOM 813 O O . PHE A 1 105 ? -7.684 -21.344 -12.445 1 96.88 105 PHE A O 1
ATOM 820 N N . ASP A 1 106 ? -8.07 -19.203 -12.773 1 98.19 106 ASP A N 1
ATOM 821 C CA . ASP A 1 106 ? -6.715 -18.875 -13.203 1 98.19 106 ASP A CA 1
ATOM 822 C C . ASP A 1 106 ? -5.695 -19.234 -12.125 1 98.19 106 ASP A C 1
ATOM 824 O O . ASP A 1 106 ? -4.555 -19.578 -12.438 1 98.19 106 ASP A O 1
ATOM 828 N N . LEU A 1 107 ? -6.078 -19.172 -10.797 1 98.69 107 LEU A N 1
ATOM 829 C CA . LEU A 1 107 ? -5.051 -19.156 -9.766 1 98.69 107 LEU A CA 1
ATOM 830 C C . LEU A 1 107 ? -5.082 -20.438 -8.938 1 98.69 107 LEU A C 1
ATOM 832 O O . LEU A 1 107 ? -4.238 -20.641 -8.062 1 98.69 107 LEU A O 1
ATOM 836 N N . THR A 1 108 ? -6.035 -21.344 -9.188 1 98.75 108 THR A N 1
ATOM 837 C CA . THR A 1 108 ? -6.07 -22.578 -8.422 1 98.75 108 THR A CA 1
ATOM 838 C C . THR A 1 108 ? -5.473 -23.734 -9.227 1 98.75 108 THR A C 1
ATOM 840 O O . THR A 1 108 ? -5.676 -23.812 -10.445 1 98.75 108 THR A O 1
ATOM 843 N N . PRO A 1 109 ? -4.672 -24.578 -8.625 1 98.62 109 PRO A N 1
ATOM 844 C CA . PRO A 1 109 ? -4.023 -25.688 -9.305 1 98.62 109 PRO A CA 1
ATOM 845 C C . PRO A 1 109 ? -4.996 -26.828 -9.633 1 98.62 109 PRO A C 1
ATOM 847 O O . PRO A 1 109 ? -5.992 -27.016 -8.93 1 98.62 109 PRO A O 1
ATOM 850 N N . PRO A 1 110 ? -4.66 -27.484 -10.711 1 97.88 110 PRO A N 1
ATOM 851 C CA . PRO A 1 110 ? -5.367 -28.766 -10.891 1 97.88 110 PRO A CA 1
ATOM 852 C C . PRO A 1 110 ? -4.988 -29.797 -9.844 1 97.88 110 PRO A C 1
ATOM 854 O O . PRO A 1 110 ? -3.996 -29.625 -9.125 1 97.88 110 PRO A O 1
ATOM 857 N N . ALA A 1 111 ? -5.812 -30.844 -9.734 1 97.12 111 ALA A N 1
ATOM 858 C CA . ALA A 1 111 ? -5.547 -31.906 -8.773 1 97.12 111 ALA A CA 1
ATOM 859 C C . ALA A 1 111 ? -5.992 -33.281 -9.312 1 97.12 111 ALA A C 1
ATOM 861 O O . ALA A 1 111 ? -7.039 -33.375 -9.961 1 97.12 111 ALA A O 1
ATOM 862 N N . LYS A 1 112 ? -5.23 -34.219 -9.047 1 96.5 112 LYS A N 1
ATOM 863 C CA . LYS A 1 112 ? -5.559 -35.594 -9.461 1 96.5 112 LYS A CA 1
ATOM 864 C C . LYS A 1 112 ? -6.797 -36.094 -8.734 1 96.5 112 LYS A C 1
ATOM 866 O O . LYS A 1 112 ? -7.602 -36.844 -9.312 1 96.5 112 LYS A O 1
ATOM 871 N N . LYS A 1 113 ? -6.949 -35.75 -7.504 1 93.75 113 LYS A N 1
ATOM 872 C CA . LYS A 1 113 ? -8.055 -36.219 -6.684 1 93.75 113 LYS A CA 1
ATOM 873 C C . LYS A 1 113 ? -9.359 -35.531 -7.055 1 93.75 113 LYS A C 1
ATOM 875 O O . LYS A 1 113 ? -10.406 -35.812 -6.461 1 93.75 113 LYS A O 1
ATOM 880 N N . GLY A 1 114 ? -9.266 -34.688 -7.98 1 95.56 114 GLY A N 1
ATOM 881 C CA . GLY A 1 114 ? -10.438 -33.875 -8.336 1 95.56 114 GLY A CA 1
ATOM 882 C C . GLY A 1 114 ? -10.484 -32.562 -7.617 1 95.56 114 GLY A C 1
ATOM 883 O O . GLY A 1 114 ? -9.648 -32.25 -6.762 1 95.56 114 GLY A O 1
ATOM 884 N N . LEU A 1 115 ? -11.406 -31.703 -8.023 1 97.31 115 LEU A N 1
ATOM 885 C CA . LEU A 1 115 ? -11.555 -30.375 -7.465 1 97.31 115 LEU A CA 1
ATOM 886 C C . LEU A 1 115 ? -12.898 -30.219 -6.77 1 97.31 115 LEU A C 1
ATOM 888 O O . LEU A 1 115 ? -13.859 -30.906 -7.105 1 97.31 115 LEU A O 1
ATOM 892 N N . PRO A 1 116 ? -12.914 -29.328 -5.77 1 95.56 116 PRO A N 1
ATOM 893 C CA . PRO A 1 116 ? -14.211 -29.109 -5.113 1 95.56 116 PRO A CA 1
ATOM 894 C C . PRO A 1 116 ? -15.234 -28.453 -6.031 1 95.56 116 PRO A C 1
ATOM 896 O O . PRO A 1 116 ? -14.867 -27.781 -6.996 1 95.56 116 PRO A O 1
ATOM 899 N N . GLN A 1 117 ? -16.453 -28.75 -5.711 1 93.62 117 GLN A N 1
ATOM 900 C CA . GLN A 1 117 ? -17.562 -28.094 -6.406 1 93.62 117 GLN A CA 1
ATOM 901 C C . GLN A 1 117 ? -18.156 -26.984 -5.562 1 93.62 117 GLN A C 1
ATOM 903 O O . GLN A 1 117 ? -18.891 -27.234 -4.605 1 93.62 117 GLN A O 1
ATOM 908 N N . TRP A 1 118 ? -17.812 -25.797 -5.883 1 93.75 118 TRP A N 1
ATOM 909 C CA . TRP A 1 118 ? -18.328 -24.625 -5.176 1 93.75 118 TRP A CA 1
ATOM 910 C C . TRP A 1 118 ? -19.438 -23.953 -5.969 1 93.75 118 TRP A C 1
ATOM 912 O O . TRP A 1 118 ? -19.203 -23.375 -7.023 1 93.75 118 TRP A O 1
ATOM 922 N N . PRO A 1 119 ? -20.609 -24.016 -5.508 1 92.62 119 PRO A N 1
ATOM 923 C CA . PRO A 1 119 ? -21.703 -23.359 -6.238 1 92.62 119 PRO A CA 1
ATOM 924 C C . PRO A 1 119 ? -21.5 -21.844 -6.348 1 92.62 119 PRO A C 1
ATOM 926 O O . PRO A 1 119 ? -21.031 -21.219 -5.402 1 92.62 119 PRO A O 1
ATOM 929 N N . VAL A 1 120 ? -21.812 -21.328 -7.492 1 90.94 120 VAL A N 1
ATOM 930 C CA . VAL A 1 120 ? -21.828 -19.875 -7.684 1 90.94 120 VAL A CA 1
ATOM 931 C C . VAL A 1 120 ? -23.062 -19.281 -7.027 1 90.94 120 VAL A C 1
ATOM 933 O O . VAL A 1 120 ? -24.172 -19.844 -7.148 1 90.94 120 VAL A O 1
ATOM 936 N N . LYS A 1 121 ? -22.859 -18.219 -6.328 1 87.25 121 LYS A N 1
ATOM 937 C CA . LYS A 1 121 ? -23.984 -17.562 -5.664 1 87.25 121 LYS A CA 1
ATOM 938 C C . LYS A 1 121 ? -24.156 -16.125 -6.184 1 87.25 121 LYS A C 1
ATOM 940 O O . LYS A 1 121 ? -23.203 -15.492 -6.602 1 87.25 121 LYS A O 1
ATOM 945 N N . ASP A 1 122 ? -25.344 -15.68 -6.184 1 81.56 122 ASP A N 1
ATOM 946 C CA . ASP A 1 122 ? -25.609 -14.305 -6.586 1 81.56 122 ASP A CA 1
ATOM 947 C C . ASP A 1 122 ? -25.453 -13.344 -5.41 1 81.56 122 ASP A C 1
ATOM 949 O O . ASP A 1 122 ? -24.953 -13.734 -4.352 1 81.56 122 ASP A O 1
ATOM 953 N N . ALA A 1 123 ? -25.719 -12.133 -5.582 1 74 123 ALA A N 1
ATOM 954 C CA . ALA A 1 123 ? -25.5 -11.062 -4.609 1 74 123 ALA A CA 1
ATOM 955 C C . ALA A 1 123 ? -26.297 -11.305 -3.332 1 74 123 ALA A C 1
ATOM 957 O O . ALA A 1 123 ? -25.906 -10.859 -2.254 1 74 123 ALA A O 1
ATOM 958 N N . ASP A 1 124 ? -27.328 -12.062 -3.469 1 81 124 ASP A N 1
ATOM 959 C CA . ASP A 1 124 ? -28.188 -12.336 -2.318 1 81 124 ASP A CA 1
ATOM 960 C C . ASP A 1 124 ? -27.812 -13.648 -1.646 1 81 124 ASP A C 1
ATOM 962 O O . ASP A 1 124 ? -28.453 -14.078 -0.686 1 81 124 ASP A O 1
ATOM 966 N N . GLY A 1 125 ? -26.797 -14.234 -2.146 1 83.19 125 GLY A N 1
ATOM 967 C CA . GLY A 1 125 ? -26.297 -15.469 -1.561 1 83.19 125 GLY A CA 1
ATOM 968 C C . GLY A 1 125 ? -27 -16.703 -2.084 1 83.19 125 GLY A C 1
ATOM 969 O O . GLY A 1 125 ? -26.797 -17.812 -1.57 1 83.19 125 GLY A O 1
ATOM 970 N N . ARG A 1 126 ? -28.031 -16.562 -3.125 1 86.94 126 ARG A N 1
ATOM 971 C CA . ARG A 1 126 ? -28.75 -17.703 -3.695 1 86.94 126 ARG A CA 1
ATOM 972 C C . ARG A 1 126 ? -27.922 -18.391 -4.781 1 86.94 126 ARG A C 1
ATOM 974 O O . ARG A 1 126 ? -27.25 -17.719 -5.57 1 86.94 126 ARG A O 1
ATOM 981 N N . GLU A 1 127 ? -27.859 -19.625 -4.855 1 91.5 127 GLU A N 1
ATOM 982 C CA . GLU A 1 127 ? -27.125 -20.375 -5.863 1 91.5 127 GLU A CA 1
ATOM 983 C C . GLU A 1 127 ? -27.641 -20.078 -7.266 1 91.5 127 GLU A C 1
ATOM 985 O O . GLU A 1 127 ? -28.859 -20.016 -7.488 1 91.5 127 GLU A O 1
ATOM 990 N N . VAL A 1 128 ? -26.766 -19.875 -8.141 1 92.31 128 VAL A N 1
ATOM 991 C CA . VAL A 1 128 ? -27.078 -19.672 -9.547 1 92.31 128 VAL A CA 1
ATOM 992 C C . VAL A 1 128 ? -27.281 -21.016 -10.242 1 92.31 128 VAL A C 1
ATOM 994 O O . VAL A 1 128 ? -26.516 -21.953 -10.008 1 92.31 128 VAL A O 1
ATOM 997 N N . THR A 1 129 ? -28.328 -21.062 -11.008 1 93.31 129 THR A N 1
ATOM 998 C CA . THR A 1 129 ? -28.609 -22.312 -11.719 1 93.31 129 THR A CA 1
ATOM 999 C C . THR A 1 129 ? -28.594 -22.078 -13.227 1 93.31 129 THR A C 1
ATOM 1001 O O . THR A 1 129 ? -28.75 -20.953 -13.695 1 93.31 129 THR A O 1
ATOM 1004 N N . ASP A 1 130 ? -28.234 -23.141 -13.93 1 91.12 130 ASP A N 1
ATOM 1005 C CA . ASP A 1 130 ? -28.297 -23.062 -15.383 1 91.12 130 ASP A CA 1
ATOM 1006 C C . ASP A 1 130 ? -29.719 -23.219 -15.891 1 91.12 130 ASP A C 1
ATOM 1008 O O . ASP A 1 130 ? -30.672 -23.172 -15.102 1 91.12 130 ASP A O 1
ATOM 1012 N N . GLY A 1 131 ? -29.906 -23.203 -17.25 1 90.81 131 GLY A N 1
ATOM 1013 C CA . GLY A 1 131 ? -31.219 -23.266 -17.875 1 90.81 131 GLY A CA 1
ATOM 1014 C C . GLY A 1 131 ? -32.031 -24.484 -17.469 1 90.81 131 GLY A C 1
ATOM 1015 O O . GLY A 1 131 ? -33.25 -24.469 -17.547 1 90.81 131 GLY A O 1
ATOM 1016 N N . ASP A 1 132 ? -31.422 -25.547 -16.969 1 93.81 132 ASP A N 1
ATOM 1017 C CA . ASP A 1 132 ? -32.094 -26.781 -16.594 1 93.81 132 ASP A CA 1
ATOM 1018 C C . ASP A 1 132 ? -32.25 -26.875 -15.07 1 93.81 132 ASP A C 1
ATOM 1020 O O . ASP A 1 132 ? -32.656 -27.922 -14.547 1 93.81 132 ASP A O 1
ATOM 1024 N N . GLY A 1 133 ? -31.781 -25.906 -14.359 1 91.19 133 GLY A N 1
ATOM 1025 C CA . GLY A 1 133 ? -31.984 -25.844 -12.922 1 91.19 133 GLY A CA 1
ATOM 1026 C C . GLY A 1 133 ? -30.828 -26.406 -12.117 1 91.19 133 GLY A C 1
ATOM 1027 O O . GLY A 1 133 ? -30.922 -26.531 -10.891 1 91.19 133 GLY A O 1
ATOM 1028 N N . HIS A 1 134 ? -29.891 -26.875 -12.758 1 92.69 134 HIS A N 1
ATOM 1029 C CA . HIS A 1 134 ? -28.734 -27.391 -12.039 1 92.69 134 HIS A CA 1
ATOM 1030 C C . HIS A 1 134 ? -27.828 -26.266 -11.555 1 92.69 134 HIS A C 1
ATOM 1032 O O . HIS A 1 134 ? -27.672 -25.25 -12.25 1 92.69 134 HIS A O 1
ATOM 1038 N N . PRO A 1 135 ? -27.234 -26.531 -10.391 1 93.5 135 PRO A N 1
ATOM 1039 C CA . PRO A 1 135 ? -26.312 -25.5 -9.914 1 93.5 135 PRO A CA 1
ATOM 1040 C C . PRO A 1 135 ? -25.141 -25.266 -10.852 1 93.5 135 PRO A C 1
ATOM 1042 O O . PRO A 1 135 ? -24.625 -26.219 -11.445 1 93.5 135 PRO A O 1
ATOM 1045 N N . VAL A 1 136 ? -24.797 -23.984 -10.969 1 93.62 136 VAL A N 1
ATOM 1046 C CA . VAL A 1 136 ? -23.562 -23.625 -11.664 1 93.62 136 VAL A CA 1
ATOM 1047 C C . VAL A 1 136 ? -22.406 -23.594 -10.672 1 93.62 136 VAL A C 1
ATOM 1049 O O . VAL A 1 136 ? -22.531 -23.047 -9.57 1 93.62 136 VAL A O 1
ATOM 1052 N N . TYR A 1 137 ? -21.328 -24.203 -11.047 1 93.56 137 TYR A N 1
ATOM 1053 C CA . TYR A 1 137 ? -20.188 -24.297 -10.133 1 93.56 137 TYR A CA 1
ATOM 1054 C C . TYR A 1 137 ? -19.031 -23.422 -10.617 1 93.56 137 TYR A C 1
ATOM 1056 O O . TYR A 1 137 ? -18.875 -23.219 -11.82 1 93.56 137 TYR A O 1
ATOM 1064 N N . MET A 1 138 ? -18.312 -22.906 -9.633 1 94 138 MET A N 1
ATOM 1065 C CA . MET A 1 138 ? -17.094 -22.141 -9.938 1 94 138 MET A CA 1
ATOM 1066 C C . MET A 1 138 ? -16.094 -23 -10.695 1 94 138 MET A C 1
ATOM 1068 O O . MET A 1 138 ? -15.867 -24.156 -10.336 1 94 138 MET A O 1
ATOM 1072 N N . LYS A 1 139 ? -15.562 -22.422 -11.797 1 94.62 139 LYS A N 1
ATOM 1073 C CA . LYS A 1 139 ? -14.477 -23.109 -12.484 1 94.62 139 LYS A CA 1
ATOM 1074 C C . LYS A 1 139 ? -13.164 -22.984 -11.711 1 94.62 139 LYS A C 1
ATOM 1076 O O . LYS A 1 139 ? -12.805 -21.875 -11.273 1 94.62 139 LYS A O 1
ATOM 1081 N N . LEU A 1 140 ? -12.492 -24.031 -11.469 1 97.56 140 LEU A N 1
ATOM 1082 C CA . LEU A 1 140 ? -11.242 -24.109 -10.727 1 97.56 140 LEU A CA 1
ATOM 1083 C C . LEU A 1 140 ? -10.188 -24.891 -11.508 1 97.56 140 LEU A C 1
ATOM 1085 O O . LEU A 1 140 ? -10.508 -25.547 -12.5 1 97.56 140 LEU A O 1
ATOM 1089 N N . GLY A 1 141 ? -8.883 -24.75 -11.156 1 98 141 GLY A N 1
ATOM 1090 C CA . GLY A 1 141 ? -7.852 -25.672 -11.609 1 98 141 GLY A CA 1
ATOM 1091 C C . GLY A 1 141 ? -7.137 -25.203 -12.859 1 98 141 GLY A C 1
ATOM 1092 O O . GLY A 1 141 ? -6.473 -25.984 -13.539 1 98 141 GLY A O 1
ATOM 1093 N N . GLY A 1 142 ? -7.246 -23.938 -13.234 1 97.94 142 GLY A N 1
ATOM 1094 C CA . GLY A 1 142 ? -6.684 -23.422 -14.477 1 97.94 142 GLY A CA 1
ATOM 1095 C C . GLY A 1 142 ? -5.273 -22.891 -14.312 1 97.94 142 GLY A C 1
ATOM 1096 O O . GLY A 1 142 ? -4.758 -22.219 -15.203 1 97.94 142 GLY A O 1
ATOM 1097 N N . ALA A 1 143 ? -4.57 -23.203 -13.195 1 98.5 143 ALA A N 1
ATOM 1098 C CA . ALA A 1 143 ? -3.258 -22.625 -12.898 1 98.5 143 ALA A CA 1
ATOM 1099 C C . ALA A 1 143 ? -2.258 -22.938 -14.008 1 98.5 143 ALA A C 1
ATOM 1101 O O . ALA A 1 143 ? -1.4 -22.109 -14.328 1 98.5 143 ALA A O 1
ATOM 1102 N N . ALA A 1 144 ? -2.332 -24.172 -14.57 1 97.81 144 ALA A N 1
ATOM 1103 C CA . ALA A 1 144 ? -1.416 -24.531 -15.648 1 97.81 144 ALA A CA 1
ATOM 1104 C C . ALA A 1 144 ? -1.61 -23.625 -16.859 1 97.81 144 ALA A C 1
ATOM 1106 O O . ALA A 1 144 ? -0.637 -23.203 -17.484 1 97.81 144 ALA A O 1
ATOM 1107 N N . THR A 1 145 ? -2.855 -23.359 -17.188 1 97.5 145 THR A N 1
ATOM 1108 C CA . THR A 1 145 ? -3.184 -22.5 -18.312 1 97.5 145 THR A CA 1
ATOM 1109 C C . THR A 1 145 ? -2.705 -21.062 -18.047 1 97.5 145 THR A C 1
ATOM 1111 O O . THR A 1 145 ? -2.137 -20.422 -18.938 1 97.5 145 THR A O 1
ATOM 1114 N N . PHE A 1 146 ? -2.953 -20.594 -16.859 1 98.06 146 PHE A N 1
ATOM 1115 C CA . PHE A 1 146 ? -2.52 -19.25 -16.5 1 98.06 146 PHE A CA 1
ATOM 1116 C C . PHE A 1 146 ? -0.999 -19.141 -16.531 1 98.06 146 PHE A C 1
ATOM 1118 O O . PHE A 1 146 ? -0.446 -18.156 -17.031 1 98.06 146 PHE A O 1
ATOM 1125 N N . HIS A 1 147 ? -0.311 -20.156 -16 1 98 147 HIS A N 1
ATOM 1126 C CA . HIS A 1 147 ? 1.146 -20.203 -16.031 1 98 147 HIS A CA 1
ATOM 1127 C C . HIS A 1 147 ? 1.671 -20.141 -17.453 1 98 147 HIS A C 1
ATOM 1129 O O . HIS A 1 147 ? 2.621 -19.422 -17.75 1 98 147 HIS A O 1
ATOM 1135 N N . ALA A 1 148 ? 1.053 -20.891 -18.328 1 97.06 148 ALA A N 1
ATOM 1136 C CA . ALA A 1 148 ? 1.447 -20.875 -19.734 1 97.06 148 ALA A CA 1
ATOM 1137 C C . ALA A 1 148 ? 1.269 -19.484 -20.344 1 97.06 148 ALA A C 1
ATOM 1139 O O . ALA A 1 148 ? 2.066 -19.047 -21.172 1 97.06 148 ALA A O 1
ATOM 1140 N N . THR A 1 149 ? 0.205 -18.812 -19.938 1 96.5 149 THR A N 1
ATOM 1141 C CA . THR A 1 149 ? -0.022 -17.453 -20.391 1 96.5 149 THR A CA 1
ATOM 1142 C C . THR A 1 149 ? 1.114 -16.531 -19.953 1 96.5 149 THR A C 1
ATOM 1144 O O . THR A 1 149 ? 1.583 -15.703 -20.734 1 96.5 149 THR A O 1
ATOM 1147 N N . LEU A 1 150 ? 1.564 -16.641 -18.703 1 96.38 150 LEU A N 1
ATOM 1148 C CA . LEU A 1 150 ? 2.684 -15.844 -18.219 1 96.38 150 LEU A CA 1
ATOM 1149 C C . LEU A 1 150 ? 3.936 -16.094 -19.062 1 96.38 150 LEU A C 1
ATOM 1151 O O . LEU A 1 150 ? 4.578 -15.148 -19.516 1 96.38 150 LEU A O 1
ATOM 1155 N N . VAL A 1 151 ? 4.25 -17.359 -19.328 1 95.75 151 VAL A N 1
ATOM 1156 C CA . VAL A 1 151 ? 5.508 -17.781 -19.938 1 95.75 151 VAL A CA 1
ATOM 1157 C C . VAL A 1 151 ? 5.488 -17.453 -21.438 1 95.75 151 VAL A C 1
ATOM 1159 O O . VAL A 1 151 ? 6.453 -16.906 -21.969 1 95.75 151 VAL A O 1
ATOM 1162 N N . ASP A 1 152 ? 4.375 -17.75 -22.031 1 95.06 152 ASP A N 1
ATOM 1163 C CA . ASP A 1 152 ? 4.355 -17.75 -23.484 1 95.06 152 ASP A CA 1
ATOM 1164 C C . ASP A 1 152 ? 3.875 -16.406 -24.031 1 95.06 152 ASP A C 1
ATOM 1166 O O . ASP A 1 152 ? 4.098 -16.094 -25.203 1 95.06 152 ASP A O 1
ATOM 1170 N N . VAL A 1 153 ? 3.211 -15.672 -23.203 1 95.06 153 VAL A N 1
ATOM 1171 C CA . VAL A 1 153 ? 2.604 -14.461 -23.75 1 95.06 153 VAL A CA 1
ATOM 1172 C C . VAL A 1 153 ? 3.133 -13.242 -23 1 95.06 153 VAL A C 1
ATOM 1174 O O . VAL A 1 153 ? 3.75 -12.359 -23.609 1 95.06 153 VAL A O 1
ATOM 1177 N N . VAL A 1 154 ? 3.033 -13.195 -21.703 1 95.38 154 VAL A N 1
ATOM 1178 C CA . VAL A 1 154 ? 3.295 -11.984 -20.938 1 95.38 154 VAL A CA 1
ATOM 1179 C C . VAL A 1 154 ? 4.793 -11.688 -20.938 1 95.38 154 VAL A C 1
ATOM 1181 O O . VAL A 1 154 ? 5.203 -10.555 -21.219 1 95.38 154 VAL A O 1
ATOM 1184 N N . ILE A 1 155 ? 5.633 -12.68 -20.625 1 96.44 155 ILE A N 1
ATOM 1185 C CA . ILE A 1 155 ? 7.07 -12.477 -20.5 1 96.44 155 ILE A CA 1
ATOM 1186 C C . ILE A 1 155 ? 7.641 -12 -21.828 1 96.44 155 ILE A C 1
ATOM 1188 O O . ILE A 1 155 ? 8.344 -10.984 -21.891 1 96.44 155 ILE A O 1
ATOM 1192 N N . PRO A 1 156 ? 7.266 -12.625 -22.969 1 94.56 156 PRO A N 1
ATOM 1193 C CA . PRO A 1 156 ? 7.762 -12.102 -24.25 1 94.56 156 PRO A CA 1
ATOM 1194 C C . PRO A 1 156 ? 7.242 -10.703 -24.562 1 94.56 156 PRO A C 1
ATOM 1196 O O . PRO A 1 156 ? 7.961 -9.891 -25.156 1 94.56 156 PRO A O 1
ATOM 1199 N N . LEU A 1 157 ? 6.066 -10.398 -24.156 1 92.62 157 LEU A N 1
ATOM 1200 C CA . LEU A 1 157 ? 5.438 -9.102 -24.406 1 92.62 157 LEU A CA 1
ATOM 1201 C C . LEU A 1 157 ? 6.172 -7.996 -23.656 1 92.62 157 LEU A C 1
ATOM 1203 O O . LEU A 1 157 ? 6.238 -6.859 -24.141 1 92.62 157 LEU A O 1
ATOM 1207 N N . LEU A 1 158 ? 6.738 -8.266 -22.5 1 93.25 158 LEU A N 1
ATOM 1208 C CA . LEU A 1 158 ? 7.398 -7.281 -21.656 1 93.25 158 LEU A CA 1
ATOM 1209 C C . LEU A 1 158 ? 8.555 -6.609 -22.391 1 93.25 158 LEU A C 1
ATOM 1211 O O . LEU A 1 158 ? 8.547 -5.395 -22.594 1 93.25 158 LEU A O 1
ATOM 1215 N N . SER A 1 159 ? 9.547 -7.391 -22.906 1 89.06 159 SER A N 1
ATOM 1216 C CA . SER A 1 159 ? 10.734 -6.828 -23.547 1 89.06 159 SER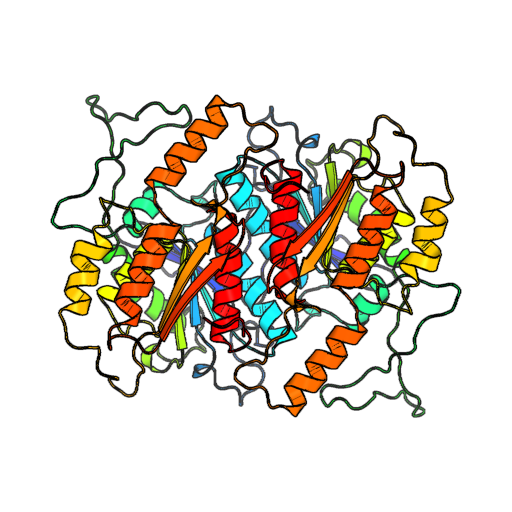 A CA 1
ATOM 1217 C C . SER A 1 159 ? 10.43 -6.344 -24.953 1 89.06 159 SER A C 1
ATOM 1219 O O . SER A 1 159 ? 11.102 -5.449 -25.469 1 89.06 159 SER A O 1
ATOM 1221 N N . ARG A 1 160 ? 9.367 -6.852 -25.516 1 90.12 160 ARG A N 1
ATOM 1222 C CA . ARG A 1 160 ? 9.062 -6.508 -26.906 1 90.12 160 ARG A CA 1
ATOM 1223 C C . ARG A 1 160 ? 8.281 -5.199 -26.984 1 90.12 160 ARG A C 1
ATOM 1225 O O . ARG A 1 160 ? 8.523 -4.379 -27.859 1 90.12 160 ARG A O 1
ATOM 1232 N N . GLU A 1 161 ? 7.406 -5.023 -26 1 91.12 161 GLU A N 1
ATOM 1233 C CA . GLU A 1 161 ? 6.438 -3.949 -26.203 1 91.12 161 GLU A CA 1
ATOM 1234 C C . GLU A 1 161 ? 6.32 -3.068 -24.969 1 91.12 161 GLU A C 1
ATOM 1236 O O . GLU A 1 161 ? 6.34 -1.84 -25.078 1 91.12 161 GLU A O 1
ATOM 1241 N N . LEU A 1 162 ? 6.223 -3.578 -23.844 1 93.88 162 LEU A N 1
ATOM 1242 C CA . LEU A 1 162 ? 5.855 -2.812 -22.656 1 93.88 162 LEU A CA 1
ATOM 1243 C C . LEU A 1 162 ? 7.066 -2.076 -22.094 1 93.88 162 LEU A C 1
ATOM 1245 O O . LEU A 1 162 ? 6.953 -0.924 -21.672 1 93.88 162 LEU A O 1
ATOM 1249 N N . LEU A 1 163 ? 8.211 -2.752 -22.094 1 95.44 163 LEU A N 1
ATOM 1250 C CA . LEU A 1 163 ? 9.453 -2.156 -21.609 1 95.44 163 LEU A CA 1
ATOM 1251 C C . LEU A 1 163 ? 10.648 -2.662 -22.422 1 95.44 163 LEU A C 1
ATOM 1253 O O . LEU A 1 163 ? 11.445 -3.459 -21.922 1 95.44 163 LEU A O 1
ATOM 1257 N N . PRO A 1 164 ? 10.875 -2.08 -23.531 1 93.12 164 PRO A N 1
ATOM 1258 C CA . PRO A 1 164 ? 11.867 -2.594 -24.484 1 93.12 164 PRO A CA 1
ATOM 1259 C C . PRO A 1 164 ? 13.297 -2.471 -23.953 1 93.12 164 PRO A C 1
ATOM 1261 O O . PRO A 1 164 ? 14.211 -3.098 -24.5 1 93.12 164 PRO A O 1
ATOM 1264 N N . SER A 1 165 ? 13.492 -1.708 -22.953 1 93 165 SER A N 1
ATOM 1265 C CA . SER A 1 165 ? 14.828 -1.561 -22.391 1 93 165 SER A CA 1
ATOM 1266 C C . SER A 1 165 ? 15.227 -2.789 -21.578 1 93 165 SER A C 1
ATOM 1268 O O . SER A 1 165 ? 16.391 -2.959 -21.219 1 93 165 SER A O 1
ATOM 1270 N N . LEU A 1 166 ? 14.281 -3.629 -21.234 1 94.56 166 LEU A N 1
ATOM 1271 C CA . LEU A 1 166 ? 14.586 -4.848 -20.484 1 94.56 166 LEU A CA 1
ATOM 1272 C C . LEU A 1 166 ? 15.312 -5.855 -21.375 1 94.56 166 LEU A C 1
ATOM 1274 O O . LEU A 1 166 ? 14.945 -6.047 -22.531 1 94.56 166 LEU A O 1
ATOM 1278 N N . PRO A 1 167 ? 16.328 -6.441 -20.859 1 94.12 167 PRO A N 1
ATOM 1279 C CA . PRO A 1 167 ? 16.953 -7.539 -21.609 1 94.12 167 PRO A CA 1
ATOM 1280 C C . PRO A 1 167 ? 16.094 -8.805 -21.609 1 94.12 167 PRO A C 1
ATOM 1282 O O . PRO A 1 167 ? 14.984 -8.812 -21.078 1 94.12 167 PRO A O 1
ATOM 1285 N N . ALA A 1 168 ? 16.625 -9.805 -22.234 1 92.75 168 ALA A N 1
ATOM 1286 C CA . ALA A 1 168 ? 15.945 -11.102 -22.266 1 92.75 168 ALA A CA 1
ATOM 1287 C C . ALA A 1 168 ? 15.727 -11.633 -20.844 1 92.75 168 ALA A C 1
ATOM 1289 O O . ALA A 1 168 ? 16.5 -11.336 -19.938 1 92.75 168 ALA A O 1
ATOM 1290 N N . TRP A 1 169 ? 14.68 -12.367 -20.734 1 94.06 169 TRP A N 1
ATOM 1291 C CA . TRP A 1 169 ? 14.219 -12.844 -19.438 1 94.06 169 TRP A CA 1
ATOM 1292 C C . TRP A 1 169 ? 15.328 -13.578 -18.703 1 94.06 169 TRP A C 1
ATOM 1294 O O . TRP A 1 169 ? 15.508 -13.406 -17.5 1 94.06 169 TRP A O 1
ATOM 1304 N N . ASP A 1 170 ? 16.125 -14.367 -19.438 1 90.25 170 ASP A N 1
ATOM 1305 C CA . ASP A 1 170 ? 17.156 -15.211 -18.828 1 90.25 170 ASP A CA 1
ATOM 1306 C C . ASP A 1 170 ? 18.375 -14.383 -18.406 1 90.25 170 ASP A C 1
ATOM 1308 O O . ASP A 1 170 ? 19.234 -14.875 -17.672 1 90.25 170 ASP A O 1
ATOM 1312 N N . ARG A 1 171 ? 18.422 -13.109 -18.797 1 92.94 171 ARG A N 1
ATOM 1313 C CA . ARG A 1 171 ? 19.562 -12.25 -18.469 1 92.94 171 ARG A CA 1
ATOM 1314 C C . ARG A 1 171 ? 19.25 -11.406 -17.234 1 92.94 171 ARG A C 1
ATOM 1316 O O . ARG A 1 171 ? 20.141 -10.727 -16.703 1 92.94 171 ARG A O 1
ATOM 1323 N N . LEU A 1 172 ? 17.984 -11.438 -16.859 1 94.88 172 LEU A N 1
ATOM 1324 C CA . LEU A 1 172 ? 17.609 -10.68 -15.672 1 94.88 172 LEU A CA 1
ATOM 1325 C C . LEU A 1 172 ? 18.188 -11.312 -14.414 1 94.88 172 LEU A C 1
ATOM 1327 O O . LEU A 1 172 ? 18.141 -12.531 -14.242 1 94.88 172 LEU A O 1
ATOM 1331 N N . ALA A 1 173 ? 18.719 -10.523 -13.547 1 92.38 173 ALA A N 1
ATOM 1332 C CA . ALA A 1 173 ? 19.422 -11.008 -12.359 1 92.38 173 ALA A CA 1
ATOM 1333 C C . ALA A 1 173 ? 18.438 -11.547 -11.32 1 92.38 173 ALA A C 1
ATOM 1335 O O . ALA A 1 173 ? 18.734 -12.516 -10.617 1 92.38 173 ALA A O 1
ATOM 1336 N N . THR A 1 174 ? 17.359 -10.906 -11.164 1 96.25 174 THR A N 1
ATOM 1337 C CA . THR A 1 174 ? 16.391 -11.273 -10.141 1 96.25 174 THR A CA 1
ATOM 1338 C C . THR A 1 174 ? 14.961 -11.195 -10.688 1 96.25 174 THR A C 1
ATOM 1340 O O . THR A 1 174 ? 14.469 -10.102 -10.992 1 96.25 174 THR A O 1
ATOM 1343 N N . ARG A 1 175 ? 14.32 -12.312 -10.852 1 97.5 175 ARG A N 1
ATOM 1344 C CA . ARG A 1 175 ? 12.945 -12.469 -11.305 1 97.5 175 ARG A CA 1
ATOM 1345 C C . ARG A 1 175 ? 12.039 -12.945 -10.172 1 97.5 175 ARG A C 1
ATOM 1347 O O . ARG A 1 175 ? 12.273 -13.992 -9.578 1 97.5 175 ARG A O 1
ATOM 1354 N N . VAL A 1 176 ? 11.023 -12.133 -9.875 1 98.62 176 VAL A N 1
ATOM 1355 C CA . VAL A 1 176 ? 10.219 -12.391 -8.68 1 98.62 176 VAL A CA 1
ATOM 1356 C C . VAL A 1 176 ? 8.766 -12.625 -9.07 1 98.62 176 VAL A C 1
ATOM 1358 O O . VAL A 1 176 ? 8.227 -11.93 -9.938 1 98.62 176 VAL A O 1
ATOM 1361 N N . LEU A 1 177 ? 8.094 -13.609 -8.555 1 98.81 177 LEU A N 1
ATOM 1362 C CA . LEU A 1 177 ? 6.648 -13.797 -8.609 1 98.81 177 LEU A CA 1
ATOM 1363 C C . LEU A 1 177 ? 6.02 -13.586 -7.234 1 98.81 177 LEU A C 1
ATOM 1365 O O . LEU A 1 177 ? 6.426 -14.211 -6.258 1 98.81 177 LEU A O 1
ATOM 1369 N N . SER A 1 178 ? 5.109 -12.672 -7.152 1 98.81 178 SER A N 1
ATOM 1370 C CA . SER A 1 178 ? 4.438 -12.359 -5.895 1 98.81 178 SER A CA 1
ATOM 1371 C C . SER A 1 178 ? 2.928 -12.523 -6.02 1 98.81 178 SER A C 1
ATOM 1373 O O . SER A 1 178 ? 2.318 -12 -6.957 1 98.81 178 SER A O 1
ATOM 1375 N N . GLY A 1 179 ? 2.316 -13.172 -5.094 1 98.75 179 GLY A N 1
ATOM 1376 C CA . GLY A 1 179 ? 0.874 -13.352 -5.055 1 98.75 179 GLY A CA 1
ATOM 1377 C C . GLY A 1 179 ? 0.332 -13.5 -3.645 1 98.75 179 GLY A C 1
ATOM 1378 O O . GLY A 1 179 ? 1.059 -13.898 -2.732 1 98.75 179 GLY A O 1
ATOM 1379 N N . HIS A 1 180 ? -0.917 -13.148 -3.42 1 98.69 180 HIS A N 1
ATOM 1380 C CA . HIS A 1 180 ? -1.61 -13.211 -2.139 1 98.69 180 HIS A CA 1
ATOM 1381 C C . HIS A 1 180 ? -2.824 -14.133 -2.217 1 98.69 180 HIS A C 1
ATOM 1383 O O . HIS A 1 180 ? -3.545 -14.133 -3.217 1 98.69 180 HIS A O 1
ATOM 1389 N N . SER A 1 181 ? -3.105 -14.93 -1.108 1 98.44 181 SER A N 1
ATOM 1390 C CA . SER A 1 181 ? -4.273 -15.805 -1.053 1 98.44 181 SER A CA 1
ATOM 1391 C C . SER A 1 181 ? -4.246 -16.828 -2.178 1 98.44 181 SER A C 1
ATOM 1393 O O . SER A 1 181 ? -3.277 -17.578 -2.32 1 98.44 181 SER A O 1
ATOM 1395 N N . PHE A 1 182 ? -5.234 -16.812 -3.148 1 98.62 182 PHE A N 1
ATOM 1396 C CA . PHE A 1 182 ? -5.176 -17.672 -4.324 1 98.62 182 PHE A CA 1
ATOM 1397 C C . PHE A 1 182 ? -3.973 -17.328 -5.191 1 98.62 182 PHE A C 1
ATOM 1399 O O . PHE A 1 182 ? -3.377 -18.219 -5.816 1 98.62 182 PHE A O 1
ATOM 1406 N N . GLY A 1 183 ? -3.561 -16.031 -5.168 1 98.81 183 GLY A N 1
ATOM 1407 C CA . GLY A 1 183 ? -2.32 -15.656 -5.832 1 98.81 183 GLY A CA 1
ATOM 1408 C C . GLY A 1 183 ? -1.094 -16.297 -5.207 1 98.81 183 GLY A C 1
ATOM 1409 O O . GLY A 1 183 ? -0.145 -16.656 -5.91 1 98.81 183 GLY A O 1
ATOM 1410 N N . GLY A 1 184 ? -1.143 -16.375 -3.877 1 98.94 184 GLY A N 1
ATOM 1411 C CA . GLY A 1 184 ? -0.086 -17.109 -3.191 1 98.94 184 GLY A CA 1
ATOM 1412 C C . GLY A 1 184 ? -0.066 -18.578 -3.529 1 98.94 184 GLY A C 1
ATOM 1413 O O . GLY A 1 184 ? 1.004 -19.172 -3.691 1 98.94 184 GLY A O 1
ATOM 1414 N N . LEU A 1 185 ? -1.254 -19.141 -3.629 1 98.94 185 LEU A N 1
ATOM 1415 C CA . LEU A 1 185 ? -1.387 -20.547 -4.027 1 98.94 185 LEU A CA 1
ATOM 1416 C C . LEU A 1 185 ? -0.801 -20.766 -5.418 1 98.94 185 LEU A C 1
ATOM 1418 O O . LEU A 1 185 ? -0.039 -21.719 -5.629 1 98.94 185 LEU A O 1
ATOM 1422 N N . PHE A 1 186 ? -1.093 -19.922 -6.348 1 98.94 186 PHE A N 1
ATOM 1423 C CA . PHE A 1 186 ? -0.532 -20.016 -7.691 1 98.94 186 PHE A CA 1
ATOM 1424 C C . PHE A 1 186 ? 0.983 -19.859 -7.656 1 98.94 186 PHE A C 1
ATOM 1426 O O . PHE A 1 186 ? 1.701 -20.531 -8.391 1 98.94 186 PHE A O 1
ATOM 1433 N N . THR A 1 187 ? 1.438 -18.922 -6.848 1 98.94 187 THR A N 1
ATOM 1434 C CA . THR A 1 187 ? 2.873 -18.703 -6.703 1 98.94 187 THR A CA 1
ATOM 1435 C C . THR A 1 187 ? 3.574 -19.984 -6.277 1 98.94 187 THR A C 1
ATOM 1437 O O . THR A 1 187 ? 4.617 -20.344 -6.832 1 98.94 187 THR A O 1
ATOM 1440 N N . LEU A 1 188 ? 2.99 -20.688 -5.336 1 98.94 188 LEU A N 1
ATOM 1441 C CA . LEU A 1 188 ? 3.529 -21.969 -4.918 1 98.94 188 LEU A CA 1
ATOM 1442 C C . LEU A 1 188 ? 3.451 -22.984 -6.055 1 98.94 188 LEU A C 1
ATOM 1444 O O . LEU A 1 188 ? 4.391 -23.75 -6.273 1 98.94 188 LEU A O 1
ATOM 1448 N N . TYR A 1 189 ? 2.367 -22.953 -6.754 1 98.88 189 TYR A N 1
ATOM 1449 C CA . TYR A 1 189 ? 2.209 -23.859 -7.895 1 98.88 189 TYR A CA 1
ATOM 1450 C C . TYR A 1 189 ? 3.314 -23.625 -8.922 1 98.88 189 TYR A C 1
ATOM 1452 O O . TYR A 1 189 ? 3.941 -24.594 -9.383 1 98.88 189 TYR A O 1
ATOM 1460 N N . ALA A 1 190 ? 3.508 -22.391 -9.281 1 98.69 190 ALA A N 1
ATOM 1461 C CA . ALA A 1 190 ? 4.551 -22.047 -10.242 1 98.69 190 ALA A CA 1
ATOM 1462 C C . ALA A 1 190 ? 5.922 -22.5 -9.742 1 98.69 190 ALA A C 1
ATOM 1464 O O . ALA A 1 190 ? 6.723 -23.031 -10.523 1 98.69 190 ALA A O 1
ATOM 1465 N N . LEU A 1 191 ? 6.18 -22.281 -8.461 1 98.12 191 LEU A N 1
ATOM 1466 C CA . LEU A 1 191 ? 7.441 -22.688 -7.855 1 98.12 191 LEU A CA 1
ATOM 1467 C C . LEU A 1 191 ? 7.645 -24.203 -8 1 98.12 191 LEU A C 1
ATOM 1469 O O . LEU A 1 191 ? 8.695 -24.641 -8.469 1 98.12 191 LEU A O 1
ATOM 1473 N N . PHE A 1 192 ? 6.637 -24.984 -7.668 1 98.06 192 PHE A N 1
ATOM 1474 C CA . PHE A 1 192 ? 6.789 -26.422 -7.566 1 98.06 192 PHE A CA 1
ATOM 1475 C C . PHE A 1 192 ? 6.777 -27.078 -8.945 1 98.06 192 PHE A C 1
ATOM 1477 O O . PHE A 1 192 ? 7.359 -28.141 -9.141 1 98.06 192 PHE A O 1
ATOM 1484 N N . THR A 1 193 ? 6.203 -26.453 -9.938 1 96.88 193 THR A N 1
ATOM 1485 C CA . THR A 1 193 ? 6.047 -27.094 -11.234 1 96.88 193 THR A CA 1
ATOM 1486 C C . THR A 1 193 ? 7.055 -26.547 -12.242 1 96.88 193 THR A C 1
ATOM 1488 O O . THR A 1 193 ? 7.367 -27.203 -13.234 1 96.88 193 THR A O 1
ATOM 1491 N N . SER A 1 194 ? 7.477 -25.375 -12.047 1 92.5 194 SER A N 1
ATOM 1492 C CA . SER A 1 194 ? 8.438 -24.734 -12.93 1 92.5 194 SER A CA 1
ATOM 1493 C C . SER A 1 194 ? 9.484 -23.953 -12.141 1 92.5 194 SER A C 1
ATOM 1495 O O . SER A 1 194 ? 9.633 -22.75 -12.336 1 92.5 194 SER A O 1
ATOM 1497 N N . PRO A 1 195 ? 10.227 -24.875 -11.422 1 89.62 195 PRO A N 1
ATOM 1498 C CA . PRO A 1 195 ? 11.273 -24.188 -10.664 1 89.62 195 PRO A CA 1
ATOM 1499 C C . PRO A 1 195 ? 12.312 -23.516 -11.555 1 89.62 195 PRO A C 1
ATOM 1501 O O . PRO A 1 195 ? 12.641 -24.047 -12.625 1 89.62 195 PRO A O 1
ATOM 1504 N N . GLY A 1 196 ? 12.586 -22.266 -11.562 1 87.69 196 GLY A N 1
ATOM 1505 C CA . GLY A 1 196 ? 13.609 -21.594 -12.367 1 87.69 196 GLY A CA 1
ATOM 1506 C C . GLY A 1 196 ? 13.078 -20.406 -13.148 1 87.69 196 GLY A C 1
ATOM 1507 O O . GLY A 1 196 ? 13.844 -19.547 -13.586 1 87.69 196 GLY A O 1
ATOM 1508 N N . LEU A 1 197 ? 11.773 -20.547 -13.414 1 92.69 197 LEU A N 1
ATOM 1509 C CA . LEU A 1 197 ? 11.203 -19.422 -14.141 1 92.69 197 LEU A CA 1
ATOM 1510 C C . LEU A 1 197 ? 11.398 -18.109 -13.367 1 92.69 197 LEU A C 1
ATOM 1512 O O . LEU A 1 197 ? 11.617 -17.062 -13.961 1 92.69 197 LEU A O 1
ATOM 1516 N N . PHE A 1 198 ? 11.328 -18.188 -12.094 1 96.31 198 PHE A N 1
ATOM 1517 C CA . PHE A 1 198 ? 11.602 -17.078 -11.195 1 96.31 198 PHE A CA 1
ATOM 1518 C C . PHE A 1 198 ? 12.688 -17.438 -10.188 1 96.31 198 PHE A C 1
ATOM 1520 O O . PHE A 1 198 ? 12.969 -18.625 -9.984 1 96.31 198 PHE A O 1
ATOM 1527 N N . ASP A 1 199 ? 13.312 -16.453 -9.672 1 95.88 199 ASP A N 1
ATOM 1528 C CA . ASP A 1 199 ? 14.359 -16.641 -8.68 1 95.88 199 ASP A CA 1
ATOM 1529 C C . ASP A 1 199 ? 13.797 -16.547 -7.258 1 95.88 199 ASP A C 1
ATOM 1531 O O . ASP A 1 199 ? 14.297 -17.203 -6.344 1 95.88 199 ASP A O 1
ATOM 1535 N N . VAL A 1 200 ? 12.875 -15.711 -7.074 1 97.19 200 VAL A N 1
ATOM 1536 C CA . VAL A 1 200 ? 12.25 -15.484 -5.777 1 97.19 200 VAL A CA 1
ATOM 1537 C C . VAL A 1 200 ? 10.734 -15.625 -5.902 1 97.19 200 VAL A C 1
ATOM 1539 O O . VAL A 1 200 ? 10.125 -15.078 -6.824 1 97.19 200 VAL A O 1
ATOM 1542 N N . TYR A 1 201 ? 10.125 -16.375 -5.027 1 98.5 201 TYR A N 1
ATOM 1543 C CA . TYR A 1 201 ? 8.68 -16.578 -4.945 1 98.5 201 TYR A CA 1
ATOM 1544 C C . TYR A 1 201 ? 8.125 -16.031 -3.637 1 98.5 201 TYR A C 1
ATOM 1546 O O . TYR A 1 201 ? 8.508 -16.484 -2.555 1 98.5 201 TYR A O 1
ATOM 1554 N N . MET A 1 202 ? 7.336 -15.031 -3.725 1 98.62 202 MET A N 1
ATOM 1555 C CA . MET A 1 202 ? 6.68 -14.445 -2.561 1 98.62 202 MET A CA 1
ATOM 1556 C C . MET A 1 202 ? 5.227 -14.891 -2.465 1 98.62 202 MET A C 1
ATOM 1558 O O . MET A 1 202 ? 4.348 -14.312 -3.107 1 98.62 202 MET A O 1
ATOM 1562 N N . ALA A 1 203 ? 4.988 -15.883 -1.686 1 98.88 203 ALA A N 1
ATOM 1563 C CA . ALA A 1 203 ? 3.643 -16.422 -1.481 1 98.88 203 ALA A CA 1
ATOM 1564 C C . ALA A 1 203 ? 3.027 -15.875 -0.194 1 98.88 203 ALA A C 1
ATOM 1566 O O . ALA A 1 203 ? 3.258 -16.422 0.888 1 98.88 203 ALA A O 1
ATOM 1567 N N . ALA A 1 204 ? 2.227 -14.891 -0.337 1 98.62 204 ALA A N 1
ATOM 1568 C CA . ALA A 1 204 ? 1.644 -14.195 0.808 1 98.62 204 ALA A CA 1
ATOM 1569 C C . ALA A 1 204 ? 0.315 -14.828 1.216 1 98.62 204 ALA A C 1
ATOM 1571 O O . ALA A 1 204 ? -0.61 -14.922 0.406 1 98.62 204 ALA A O 1
ATOM 1572 N N . SER A 1 205 ? 0.234 -15.18 2.5 1 98.62 205 SER A N 1
ATOM 1573 C CA . SER A 1 205 ? -0.968 -15.836 3.012 1 98.62 205 SER A CA 1
ATOM 1574 C C . SER A 1 205 ? -1.537 -16.812 1.997 1 98.62 205 SER A C 1
ATOM 1576 O O . SER A 1 205 ? -2.723 -16.766 1.662 1 98.62 205 SER A O 1
ATOM 1578 N N . PRO A 1 206 ? -0.725 -17.719 1.553 1 98.88 206 PRO A N 1
ATOM 1579 C CA . PRO A 1 206 ? -1.179 -18.609 0.485 1 98.88 206 PRO A CA 1
ATOM 1580 C C . PRO A 1 206 ? -2.328 -19.516 0.923 1 98.88 206 PRO A C 1
ATOM 1582 O O . PRO A 1 206 ? -2.336 -20.016 2.057 1 98.88 206 PRO A O 1
ATOM 1585 N N . SER A 1 207 ? -3.264 -19.719 0.075 1 98.75 207 SER A N 1
ATOM 1586 C CA . SER A 1 207 ? -4.422 -20.562 0.346 1 98.75 207 SER A CA 1
ATOM 1587 C C . SER A 1 207 ? -4.062 -22.047 0.242 1 98.75 207 SER A C 1
ATOM 1589 O O . SER A 1 207 ? -4.664 -22.781 -0.542 1 98.75 207 SER A O 1
ATOM 1591 N N . ILE A 1 208 ? -3.199 -22.453 1.066 1 98.81 208 ILE A N 1
ATOM 1592 C CA . ILE A 1 208 ? -2.705 -23.828 1.073 1 98.81 208 ILE A CA 1
ATOM 1593 C C . ILE A 1 208 ? -3.848 -24.781 1.399 1 98.81 208 ILE A C 1
ATOM 1595 O O . ILE A 1 208 ? -3.871 -25.922 0.918 1 98.81 208 ILE A O 1
ATOM 1599 N N . TRP A 1 209 ? -4.879 -24.344 2.16 1 98.44 209 TRP A N 1
ATOM 1600 C CA . TRP A 1 209 ? -6.043 -25.109 2.582 1 98.44 209 TRP A CA 1
ATOM 1601 C C . TRP A 1 209 ? -6.836 -25.594 1.375 1 98.44 209 TRP A C 1
ATOM 1603 O O . TRP A 1 209 ? -7.621 -26.547 1.481 1 98.44 209 TRP A O 1
ATOM 1613 N N . PHE A 1 210 ? -6.734 -24.984 0.231 1 98.38 210 PHE A N 1
ATOM 1614 C CA . PHE A 1 210 ? -7.539 -25.266 -0.952 1 98.38 210 PHE A CA 1
ATOM 1615 C C . PHE A 1 210 ? -7.48 -26.75 -1.307 1 98.38 210 PHE A C 1
ATOM 1617 O O . PHE A 1 210 ? -6.402 -27.344 -1.315 1 98.38 210 PHE A O 1
ATOM 1624 N N . ASN A 1 211 ? -8.695 -27.312 -1.537 1 98.06 211 ASN A N 1
ATOM 1625 C CA . ASN A 1 211 ? -8.828 -28.688 -2.004 1 98.06 211 ASN A CA 1
ATOM 1626 C C . ASN A 1 211 ? -8.07 -29.656 -1.098 1 98.06 211 ASN A C 1
ATOM 1628 O O . ASN A 1 211 ? -7.297 -30.484 -1.577 1 98.06 211 ASN A O 1
ATOM 1632 N N . ASP A 1 212 ? -8.258 -29.469 0.228 1 97.31 212 ASP A N 1
ATOM 1633 C CA . ASP A 1 212 ? -7.664 -30.328 1.244 1 97.31 212 ASP A CA 1
ATOM 1634 C C . ASP A 1 212 ? -6.145 -30.375 1.108 1 97.31 212 ASP A C 1
ATOM 1636 O O . ASP A 1 212 ? -5.547 -31.453 1.056 1 97.31 212 ASP A O 1
ATOM 1640 N N . GLU A 1 213 ? -5.484 -29.203 0.924 1 98.38 213 GLU A N 1
ATOM 1641 C CA . GLU A 1 213 ? -4.035 -29.016 0.851 1 98.38 213 GLU A CA 1
ATOM 1642 C C . GLU A 1 213 ? -3.436 -29.844 -0.287 1 98.38 213 GLU A C 1
ATOM 1644 O O . GLU A 1 213 ? -2.359 -30.422 -0.136 1 98.38 213 GLU A O 1
ATOM 1649 N N . SER A 1 214 ? -4.117 -29.859 -1.421 1 98.38 214 SER A N 1
ATOM 1650 C CA . SER A 1 214 ? -3.654 -30.641 -2.564 1 98.38 214 SER A CA 1
ATOM 1651 C C . SER A 1 214 ? -2.297 -30.156 -3.057 1 98.38 214 SER A C 1
ATOM 1653 O O . SER A 1 214 ? -1.492 -30.938 -3.564 1 98.38 214 SER A O 1
ATOM 1655 N N . ILE A 1 215 ? -1.979 -28.844 -2.902 1 98.81 215 ILE A N 1
ATOM 1656 C CA . ILE A 1 215 ? -0.702 -28.281 -3.328 1 98.81 215 ILE A CA 1
ATOM 1657 C C . ILE A 1 215 ? 0.439 -28.984 -2.594 1 98.81 215 ILE A C 1
ATOM 1659 O O . ILE A 1 215 ? 1.526 -29.156 -3.148 1 98.81 215 ILE A O 1
ATOM 1663 N N . VAL A 1 216 ? 0.226 -29.344 -1.333 1 98.75 216 VAL A N 1
ATOM 1664 C CA . VAL A 1 216 ? 1.212 -30.047 -0.518 1 98.75 216 VAL A CA 1
ATOM 1665 C C . VAL A 1 216 ? 1.305 -31.5 -0.961 1 98.75 216 VAL A C 1
ATOM 1667 O O . VAL A 1 216 ? 2.393 -32 -1.261 1 98.75 216 VAL A O 1
ATOM 1670 N N . ALA A 1 217 ? 0.153 -32.156 -1.081 1 98.31 217 ALA A N 1
ATOM 1671 C CA . ALA A 1 217 ? 0.089 -33.594 -1.316 1 98.31 217 ALA A CA 1
ATOM 1672 C C . ALA A 1 217 ? 0.54 -33.938 -2.732 1 98.31 217 ALA A C 1
ATOM 1674 O O . ALA A 1 217 ? 1.019 -35.062 -2.986 1 98.31 217 ALA A O 1
ATOM 1675 N N . GLU A 1 218 ? 0.403 -32.969 -3.66 1 98.44 218 GLU A N 1
ATOM 1676 C CA . GLU A 1 218 ? 0.684 -33.312 -5.051 1 98.44 218 GLU A CA 1
ATOM 1677 C C . GLU A 1 218 ? 1.875 -32.5 -5.582 1 98.44 218 GLU A C 1
ATOM 1679 O O . GLU A 1 218 ? 2.982 -33.031 -5.688 1 98.44 218 GLU A O 1
ATOM 1684 N N . GLN A 1 219 ? 1.785 -31.234 -5.793 1 98.5 219 GLN A N 1
ATOM 1685 C CA . GLN A 1 219 ? 2.838 -30.469 -6.453 1 98.5 219 GLN A CA 1
ATOM 1686 C C . GLN A 1 219 ? 4.078 -30.359 -5.57 1 98.5 219 GLN A C 1
ATOM 1688 O O . GLN A 1 219 ? 5.203 -30.516 -6.047 1 98.5 219 GLN A O 1
ATOM 1693 N N . GLU A 1 220 ? 3.895 -30 -4.281 1 98.62 220 GLU A N 1
ATOM 1694 C CA . GLU A 1 220 ? 5.047 -29.953 -3.385 1 98.62 220 GLU A CA 1
ATOM 1695 C C . GLU A 1 220 ? 5.738 -31.297 -3.303 1 98.62 220 GLU A C 1
ATOM 1697 O O . GLU A 1 220 ? 6.965 -31.391 -3.402 1 98.62 220 GLU A O 1
ATOM 1702 N N . ALA A 1 221 ? 4.953 -32.375 -3.061 1 98.12 221 ALA A N 1
ATOM 1703 C CA . ALA A 1 221 ? 5.508 -33.719 -2.965 1 98.12 221 ALA A CA 1
ATOM 1704 C C . ALA A 1 221 ? 6.285 -34.094 -4.223 1 98.12 221 ALA A C 1
ATOM 1706 O O . ALA A 1 221 ? 7.391 -34.625 -4.141 1 98.12 221 ALA A O 1
ATOM 1707 N N . ALA A 1 222 ? 5.734 -33.812 -5.379 1 97.56 222 ALA A N 1
ATOM 1708 C CA . ALA A 1 222 ? 6.41 -34.125 -6.637 1 97.56 222 ALA A CA 1
ATOM 1709 C C . ALA A 1 222 ? 7.715 -33.344 -6.758 1 97.56 222 ALA A C 1
ATOM 1711 O O . ALA A 1 222 ? 8.727 -33.875 -7.211 1 97.56 222 ALA A O 1
ATOM 1712 N N . PHE A 1 223 ? 7.66 -32.062 -6.395 1 97.25 223 PHE A N 1
ATOM 1713 C CA . PHE A 1 223 ? 8.828 -31.203 -6.441 1 97.25 223 PHE A CA 1
ATOM 1714 C C . PHE A 1 223 ? 9.938 -31.734 -5.539 1 97.25 223 PHE A C 1
ATOM 1716 O O . PHE A 1 223 ? 11.094 -31.797 -5.949 1 97.25 223 PHE A O 1
ATOM 1723 N N . LEU A 1 224 ? 9.57 -32.125 -4.332 1 96.88 224 LEU A N 1
ATOM 1724 C CA . LEU A 1 224 ? 10.547 -32.594 -3.354 1 96.88 224 LEU A CA 1
ATOM 1725 C C . LEU A 1 224 ? 11.055 -34 -3.711 1 96.88 224 LEU A C 1
ATOM 1727 O O . LEU A 1 224 ? 12.094 -34.406 -3.209 1 96.88 224 LEU A O 1
ATOM 1731 N N . GLY A 1 225 ? 10.281 -34.688 -4.488 1 96.06 225 GLY A N 1
ATOM 1732 C CA . GLY A 1 225 ? 10.703 -36 -4.941 1 96.06 225 GLY A CA 1
ATOM 1733 C C . GLY A 1 225 ? 11.773 -35.938 -6.008 1 96.06 225 GLY A C 1
ATOM 1734 O O . GLY A 1 225 ? 12.406 -36.969 -6.309 1 96.06 225 GLY A O 1
ATOM 1735 N N . GLN A 1 226 ? 12 -34.844 -6.555 1 93.19 226 GLN A N 1
ATOM 1736 C CA . GLN A 1 226 ? 13.047 -34.656 -7.551 1 93.19 226 GLN A CA 1
ATOM 1737 C C . GLN A 1 226 ? 14.32 -34.094 -6.906 1 93.19 226 GLN A C 1
ATOM 1739 O O . GLN A 1 226 ? 14.273 -33.531 -5.805 1 93.19 226 GLN A O 1
ATOM 1744 N N . PRO A 1 227 ? 15.445 -34.312 -7.574 1 90.25 227 PRO A N 1
ATOM 1745 C CA . PRO A 1 227 ? 16.656 -33.688 -7.051 1 90.25 227 PRO A CA 1
ATOM 1746 C C . PRO A 1 227 ? 16.547 -32.156 -7 1 90.25 227 PRO A C 1
ATOM 1748 O O . PRO A 1 227 ? 15.828 -31.562 -7.809 1 90.25 227 PRO A O 1
ATOM 1751 N N . PRO A 1 228 ? 17.156 -31.625 -6.051 1 88.81 228 PRO A N 1
ATOM 1752 C CA . PRO A 1 228 ? 17.141 -30.156 -5.992 1 88.81 228 PRO A CA 1
ATOM 1753 C C . PRO A 1 228 ? 17.562 -29.516 -7.312 1 88.81 228 PRO A C 1
ATOM 1755 O O . PRO A 1 228 ? 18.438 -30.047 -8.016 1 88.81 228 PRO A O 1
ATOM 1758 N N . PRO A 1 229 ? 16.797 -28.562 -7.668 1 79.25 229 PRO A N 1
ATOM 1759 C CA . PRO A 1 229 ? 17.172 -27.859 -8.906 1 79.25 229 PRO A CA 1
ATOM 1760 C C . PRO A 1 229 ? 18.641 -27.469 -8.945 1 79.25 229 PRO A C 1
ATOM 1762 O O . PRO A 1 229 ? 19.203 -27.078 -7.922 1 79.25 229 PRO A O 1
ATOM 1765 N N . ALA A 1 230 ? 19.344 -28.047 -9.867 1 65.88 230 ALA A N 1
ATOM 1766 C CA . ALA A 1 230 ? 20.766 -27.703 -10.039 1 65.88 230 ALA A CA 1
ATOM 1767 C C . ALA A 1 230 ? 20.922 -26.203 -10.312 1 65.88 230 ALA A C 1
ATOM 1769 O O . ALA A 1 230 ? 20.047 -25.578 -10.922 1 65.88 230 ALA A O 1
ATOM 1770 N N . ALA A 1 231 ? 21.781 -25.484 -9.508 1 61.56 231 ALA A N 1
ATOM 1771 C CA . ALA A 1 231 ? 22.125 -24.125 -9.914 1 61.56 231 ALA A CA 1
ATOM 1772 C C . ALA A 1 231 ? 22.438 -24.062 -11.406 1 61.56 231 ALA A C 1
ATOM 1774 O O . ALA A 1 231 ? 23.422 -24.656 -11.867 1 61.56 231 ALA A O 1
ATOM 1775 N N . ALA A 1 232 ? 21.453 -24.516 -12.273 1 55.06 232 ALA A N 1
ATOM 1776 C CA . ALA A 1 232 ? 21.766 -24.469 -13.695 1 55.06 232 ALA A CA 1
ATOM 1777 C C . ALA A 1 232 ? 22.078 -23.047 -14.141 1 55.06 232 ALA A C 1
ATOM 1779 O O . ALA A 1 232 ? 21.469 -22.078 -13.664 1 55.06 232 ALA A O 1
ATOM 1780 N N . ASP A 1 233 ? 23.031 -22.969 -15.164 1 56.75 233 ASP A N 1
ATOM 1781 C CA . ASP A 1 233 ? 23.453 -21.766 -15.867 1 56.75 233 ASP A CA 1
ATOM 1782 C C . ASP A 1 233 ? 23.828 -20.656 -14.883 1 56.75 233 ASP A C 1
ATOM 1784 O O . ASP A 1 233 ? 23.578 -19.484 -15.148 1 56.75 233 ASP A O 1
ATOM 1788 N N . GLY A 1 234 ? 24.188 -21.203 -13.734 1 63.91 234 GLY A N 1
ATOM 1789 C CA . GLY A 1 234 ? 24.703 -20.188 -12.82 1 63.91 234 GLY A CA 1
ATOM 1790 C C . GLY A 1 234 ? 23.625 -19.578 -11.953 1 63.91 234 GLY A C 1
ATOM 1791 O O . GLY A 1 234 ? 23.891 -18.641 -11.195 1 63.91 234 GLY A O 1
ATOM 1792 N N . ARG A 1 235 ? 22.391 -20.188 -12.18 1 71.75 235 ARG A N 1
ATOM 1793 C CA . ARG A 1 235 ? 21.375 -19.547 -11.352 1 71.75 235 ARG A CA 1
ATOM 1794 C C . ARG A 1 235 ? 21.234 -20.25 -10.016 1 71.75 235 ARG A C 1
ATOM 1796 O O . ARG A 1 235 ? 21.5 -21.453 -9.914 1 71.75 235 ARG A O 1
ATOM 1803 N N . GLN A 1 236 ? 20.844 -19.438 -9.039 1 79 236 GLN A N 1
ATOM 1804 C CA . GLN A 1 236 ? 20.688 -19.906 -7.668 1 79 236 GLN A CA 1
ATOM 1805 C C . GLN A 1 236 ? 19.359 -20.656 -7.488 1 79 236 GLN A C 1
ATOM 1807 O O . GLN A 1 236 ? 18.453 -20.547 -8.32 1 79 236 GLN A O 1
ATOM 1812 N N . LYS A 1 237 ? 19.359 -21.672 -6.625 1 92.25 237 LYS A N 1
ATOM 1813 C CA . LYS A 1 237 ? 18.125 -22.297 -6.164 1 92.25 237 LYS A CA 1
ATOM 1814 C C . LYS A 1 237 ? 17.078 -21.234 -5.809 1 92.25 237 LYS A C 1
ATOM 1816 O O . LYS A 1 237 ? 17.438 -20.094 -5.496 1 92.25 237 LYS A O 1
ATOM 1821 N N . PRO A 1 238 ? 15.867 -21.594 -5.91 1 94.88 238 PRO A N 1
ATOM 1822 C CA . PRO A 1 238 ? 14.82 -20.609 -5.637 1 94.88 238 PRO A CA 1
ATOM 1823 C C . PRO A 1 238 ? 14.812 -20.141 -4.184 1 94.88 238 PRO A C 1
ATOM 1825 O O . PRO A 1 238 ? 15.258 -20.875 -3.295 1 94.88 238 PRO A O 1
ATOM 1828 N N . VAL A 1 239 ? 14.422 -18.984 -4.02 1 95.94 239 VAL A N 1
ATOM 1829 C CA . VAL A 1 239 ? 14.133 -18.422 -2.703 1 95.94 239 VAL A CA 1
ATOM 1830 C C . VAL A 1 239 ? 12.625 -18.297 -2.508 1 95.94 239 VAL A C 1
ATOM 1832 O O . VAL A 1 239 ? 11.898 -17.906 -3.424 1 95.94 239 VAL A O 1
ATOM 1835 N N . LEU A 1 240 ? 12.117 -18.688 -1.32 1 97.75 240 LEU A N 1
ATOM 1836 C CA . LEU A 1 240 ? 10.695 -18.656 -1.024 1 97.75 240 LEU A CA 1
ATOM 1837 C C . LEU A 1 240 ? 10.414 -17.797 0.204 1 97.75 240 LEU A C 1
ATOM 1839 O O . LEU A 1 240 ? 10.992 -18.016 1.269 1 97.75 240 LEU A O 1
ATOM 1843 N N . TYR A 1 241 ? 9.625 -16.75 0.033 1 97.62 241 TYR A N 1
ATOM 1844 C CA . TYR A 1 241 ? 9.086 -15.961 1.129 1 97.62 241 TYR A CA 1
ATOM 1845 C C . TYR A 1 241 ? 7.656 -16.375 1.449 1 97.62 241 TYR A C 1
ATOM 1847 O O . TYR A 1 241 ? 6.766 -16.266 0.601 1 97.62 241 TYR A O 1
ATOM 1855 N N . LEU A 1 242 ? 7.422 -16.844 2.67 1 98.12 242 LEU A N 1
ATOM 1856 C CA . LEU A 1 242 ? 6.109 -17.219 3.188 1 98.12 242 LEU A CA 1
ATOM 1857 C C . LEU A 1 242 ? 5.691 -16.297 4.324 1 98.12 242 LEU A C 1
ATOM 1859 O O . LEU A 1 242 ? 6.527 -15.883 5.141 1 98.12 242 LEU A O 1
ATOM 1863 N N . ASN A 1 243 ? 4.422 -16.031 4.332 1 96.94 243 ASN A N 1
ATOM 1864 C CA . ASN A 1 243 ? 3.92 -15.242 5.453 1 96.94 243 ASN A CA 1
ATOM 1865 C C . ASN A 1 243 ? 2.436 -15.492 5.695 1 96.94 243 ASN A C 1
ATOM 1867 O O . ASN A 1 243 ? 1.765 -16.125 4.879 1 96.94 243 ASN A O 1
ATOM 1871 N N . SER A 1 244 ? 1.953 -15.047 6.801 1 97.5 244 SER A N 1
ATOM 1872 C CA . SER A 1 244 ? 0.54 -14.945 7.148 1 97.5 244 SER A CA 1
ATOM 1873 C C . SER A 1 244 ? 0.312 -13.883 8.227 1 97.5 244 SER A C 1
ATOM 1875 O O . SER A 1 244 ? 1.246 -13.5 8.93 1 97.5 244 SER A O 1
ATOM 1877 N N . GLY A 1 245 ? -0.829 -13.328 8.25 1 95.81 245 GLY A N 1
ATOM 1878 C CA . GLY A 1 245 ? -1.237 -12.516 9.383 1 95.81 245 GLY A CA 1
ATOM 1879 C C . GLY A 1 245 ? -1.795 -13.336 10.531 1 95.81 245 GLY A C 1
ATOM 1880 O O . GLY A 1 245 ? -2.613 -14.234 10.32 1 95.81 245 GLY A O 1
ATOM 1881 N N . THR A 1 246 ? -1.393 -13.016 11.758 1 95.38 246 THR A N 1
ATOM 1882 C CA . THR A 1 246 ? -1.869 -13.797 12.898 1 95.38 246 THR A CA 1
ATOM 1883 C C . THR A 1 246 ? -3.379 -13.641 13.062 1 95.38 246 THR A C 1
ATOM 1885 O O . THR A 1 246 ? -4.031 -14.492 13.672 1 95.38 246 THR A O 1
ATOM 1888 N N . GLY A 1 247 ? -3.939 -12.57 12.508 1 94 247 GLY A N 1
ATOM 1889 C CA . GLY A 1 247 ? -5.379 -12.359 12.531 1 94 247 GLY A CA 1
ATOM 1890 C C . GLY A 1 247 ? -6.137 -13.297 11.617 1 94 247 GLY A C 1
ATOM 1891 O O . GLY A 1 247 ? -7.367 -13.328 11.625 1 94 247 GLY A O 1
ATOM 1892 N N . GLU A 1 248 ? -5.469 -14.078 10.852 1 96.5 248 GLU A N 1
ATOM 1893 C CA . GLU A 1 248 ? -6.094 -15.031 9.938 1 96.5 248 GLU A CA 1
ATOM 1894 C C . GLU A 1 248 ? -6.461 -16.328 10.664 1 96.5 248 GLU A C 1
ATOM 1896 O O . GLU A 1 248 ? -7.156 -17.172 10.102 1 96.5 248 GLU A O 1
ATOM 1901 N N . GLU A 1 249 ? -5.973 -16.484 11.891 1 96.38 249 GLU A N 1
ATOM 1902 C CA . GLU A 1 249 ? -6.219 -17.734 12.586 1 96.38 249 GLU A CA 1
ATOM 1903 C C . GLU A 1 249 ? -6.035 -17.578 14.094 1 96.38 249 GLU A C 1
ATOM 1905 O O . GLU A 1 249 ? -6.871 -18.031 14.875 1 96.38 249 GLU A O 1
ATOM 1910 N N . LEU A 1 250 ? -5.059 -16.859 14.57 1 93.5 250 LEU A N 1
ATOM 1911 C CA . LEU A 1 250 ? -4.598 -16.875 15.961 1 93.5 250 LEU A CA 1
ATOM 1912 C C . LEU A 1 250 ? -5.164 -15.688 16.734 1 93.5 250 LEU A C 1
ATOM 1914 O O . LEU A 1 250 ? -5.641 -15.852 17.859 1 93.5 250 LEU A O 1
ATOM 1918 N N . ASP A 1 251 ? -5.039 -14.484 16.203 1 91.19 251 ASP A N 1
ATOM 1919 C CA . ASP A 1 251 ? -5.469 -13.234 16.828 1 91.19 251 ASP A CA 1
ATOM 1920 C C . ASP A 1 251 ? -6.781 -12.734 16.234 1 91.19 251 ASP A C 1
ATOM 1922 O O . ASP A 1 251 ? -6.82 -11.672 15.609 1 91.19 251 ASP A O 1
ATOM 1926 N N . VAL A 1 252 ? -7.832 -13.5 16.516 1 91.62 252 VAL A N 1
ATOM 1927 C CA . VAL A 1 252 ? -9.148 -13.141 15.992 1 91.62 252 VAL A CA 1
ATOM 1928 C C . VAL A 1 252 ? -9.969 -12.453 17.094 1 91.62 252 VAL A C 1
ATOM 1930 O O . VAL A 1 252 ? -10.234 -13.047 18.141 1 91.62 252 VAL A O 1
ATOM 1933 N N . PHE A 1 253 ? -10.312 -11.188 16.828 1 90.38 253 PHE A N 1
ATOM 1934 C CA . PHE A 1 253 ? -11.047 -10.391 17.812 1 90.38 253 PHE A CA 1
ATOM 1935 C C . PHE A 1 253 ? -12.375 -9.914 17.234 1 90.38 253 PHE A C 1
ATOM 1937 O O . PHE A 1 253 ? -12.508 -9.773 16.016 1 90.38 253 PHE A O 1
ATOM 1944 N N . PRO A 1 254 ? -13.336 -9.688 18.125 1 91.5 254 PRO A N 1
ATOM 1945 C CA . PRO A 1 254 ? -14.602 -9.141 17.625 1 91.5 254 PRO A CA 1
ATOM 1946 C C . PRO A 1 254 ? -14.445 -7.723 17.062 1 91.5 254 PRO A C 1
ATOM 1948 O O . PRO A 1 254 ? -13.688 -6.918 17.625 1 91.5 254 PRO A O 1
ATOM 1951 N N . LYS A 1 255 ? -15.125 -7.449 15.977 1 89.31 255 LYS A N 1
ATOM 1952 C CA . LYS A 1 255 ? -15.25 -6.09 15.461 1 89.31 255 LYS A CA 1
ATOM 1953 C C . LYS A 1 255 ? -16.328 -5.312 16.219 1 89.31 255 LYS A C 1
ATOM 1955 O O . LYS A 1 255 ? -17.219 -5.91 16.844 1 89.31 255 LYS A O 1
ATOM 1960 N N . PRO A 1 256 ? -16.281 -4.012 16.156 1 87.88 256 PRO A N 1
ATOM 1961 C CA . PRO A 1 256 ? -17.219 -3.193 16.922 1 87.88 256 PRO A CA 1
ATOM 1962 C C . PRO A 1 256 ? -18.672 -3.525 16.625 1 87.88 256 PRO A C 1
ATOM 1964 O O . PRO A 1 256 ? -19.531 -3.475 17.516 1 87.88 256 PRO A O 1
ATOM 1967 N N . ASP A 1 257 ? -18.953 -3.961 15.438 1 88.94 257 ASP A N 1
ATOM 1968 C CA . ASP A 1 257 ? -20.359 -4.156 15.062 1 88.94 257 ASP A CA 1
ATOM 1969 C C . ASP A 1 257 ? -20.703 -5.641 15.039 1 88.94 257 ASP A C 1
ATOM 1971 O O . ASP A 1 257 ? -21.812 -6.016 14.625 1 88.94 257 ASP A O 1
ATOM 1975 N N . ASP A 1 258 ? -19.844 -6.426 15.508 1 92.12 258 ASP A N 1
ATOM 1976 C CA . ASP A 1 258 ? -20.094 -7.863 15.516 1 92.12 258 ASP A CA 1
ATOM 1977 C C . ASP A 1 258 ? -21.156 -8.227 16.547 1 92.12 258 ASP A C 1
ATOM 1979 O O . ASP A 1 258 ? -21.109 -7.738 17.688 1 92.12 258 ASP A O 1
ATOM 1983 N N . THR A 1 259 ? -22.094 -9.047 16.156 1 95.44 259 THR A N 1
ATOM 1984 C CA . THR A 1 259 ? -22.844 -9.828 17.156 1 95.44 259 THR A CA 1
ATOM 1985 C C . THR A 1 259 ? -22.031 -11.055 17.578 1 95.44 259 THR A C 1
ATOM 1987 O O . THR A 1 259 ? -21.078 -11.438 16.906 1 95.44 259 THR A O 1
ATOM 1990 N N . ASP A 1 260 ? -22.438 -11.641 18.656 1 95.94 260 ASP A N 1
ATOM 1991 C CA . ASP A 1 260 ? -21.781 -12.883 19.078 1 95.94 260 ASP A CA 1
ATOM 1992 C C . ASP A 1 260 ? -21.828 -13.93 17.969 1 95.94 260 ASP A C 1
ATOM 1994 O O . ASP A 1 260 ? -20.844 -14.625 17.734 1 95.94 260 ASP A O 1
ATOM 1998 N N . ALA A 1 261 ? -22.922 -13.961 17.391 1 97.12 261 ALA A N 1
ATOM 1999 C CA . ALA A 1 261 ? -23.125 -14.961 16.344 1 97.12 261 ALA A CA 1
ATOM 2000 C C . ALA A 1 261 ? -22.219 -14.695 15.148 1 97.12 261 ALA A C 1
ATOM 2002 O O . ALA A 1 261 ? -21.594 -15.625 14.617 1 97.12 261 ALA A O 1
ATOM 2003 N N . THR A 1 262 ? -22.172 -13.461 14.734 1 94.19 262 THR A N 1
ATOM 2004 C CA . THR A 1 262 ? -21.344 -13.117 13.586 1 94.19 262 THR A CA 1
ATOM 2005 C C . THR A 1 262 ? -19.875 -13.312 13.914 1 94.19 262 THR A C 1
ATOM 2007 O O . THR A 1 262 ? -19.094 -13.773 13.07 1 94.19 262 THR A O 1
ATOM 2010 N N . PHE A 1 263 ? -19.484 -12.945 15.117 1 94.19 263 PHE A N 1
ATOM 2011 C CA . PHE A 1 263 ? -18.109 -13.141 15.547 1 94.19 263 PHE A CA 1
ATOM 2012 C C . PHE A 1 263 ? -17.75 -14.617 15.578 1 94.19 263 PHE A C 1
ATOM 2014 O O . PHE A 1 263 ? -16.703 -15.023 15.078 1 94.19 263 PHE A O 1
ATOM 2021 N N . LYS A 1 264 ? -18.578 -15.453 16.125 1 96.25 264 LYS A N 1
ATOM 2022 C CA . LYS A 1 264 ? -18.344 -16.891 16.203 1 96.25 264 LYS A CA 1
ATOM 2023 C C . LYS A 1 264 ? -18.25 -17.516 14.812 1 96.25 264 LYS A C 1
ATOM 2025 O O . LYS A 1 264 ? -17.391 -18.359 14.562 1 96.25 264 LYS A O 1
ATOM 2030 N N . ALA A 1 265 ? -19.109 -17.094 13.953 1 95.81 265 ALA A N 1
ATOM 2031 C CA . ALA A 1 265 ? -19.078 -17.594 12.586 1 95.81 265 ALA A CA 1
ATOM 2032 C C . ALA A 1 265 ? -17.75 -17.266 11.906 1 95.81 265 ALA A C 1
ATOM 2034 O O . ALA A 1 265 ? -17.188 -18.109 11.195 1 95.81 265 ALA A O 1
ATOM 2035 N N . ARG A 1 266 ? -17.25 -16.062 12.07 1 93.75 266 ARG A N 1
ATOM 2036 C CA . ARG A 1 266 ? -15.969 -15.664 11.5 1 93.75 266 ARG A CA 1
ATOM 2037 C C . ARG A 1 266 ? -14.828 -16.469 12.109 1 93.75 266 ARG A C 1
ATOM 2039 O O . ARG A 1 266 ? -13.93 -16.922 11.398 1 93.75 266 ARG A O 1
ATOM 2046 N N . GLN A 1 267 ? -14.852 -16.656 13.414 1 94.5 267 GLN A N 1
ATOM 2047 C CA . GLN A 1 267 ? -13.844 -17.453 14.094 1 94.5 267 GLN A CA 1
ATOM 2048 C C . GLN A 1 267 ? -13.789 -18.875 13.523 1 94.5 267 GLN A C 1
ATOM 2050 O O . GLN A 1 267 ? -12.703 -19.406 13.258 1 94.5 267 GLN A O 1
ATOM 2055 N N . ASP A 1 268 ? -14.953 -19.484 13.391 1 96.12 268 ASP A N 1
ATOM 2056 C CA . ASP A 1 268 ? -15.031 -20.844 12.867 1 96.12 268 ASP A CA 1
ATOM 2057 C C . ASP A 1 268 ? -14.5 -20.922 11.445 1 96.12 268 ASP A C 1
ATOM 2059 O O . ASP A 1 268 ? -13.758 -21.844 11.102 1 96.12 268 ASP A O 1
ATOM 2063 N N . PHE A 1 269 ? -14.867 -19.969 10.68 1 94.69 269 PHE A N 1
ATOM 2064 C CA . PHE A 1 269 ? -14.414 -19.922 9.297 1 94.69 269 PHE A CA 1
ATOM 2065 C C . PHE A 1 269 ? -12.898 -19.844 9.227 1 94.69 269 PHE A C 1
ATOM 2067 O O . PHE A 1 269 ? -12.266 -20.594 8.484 1 94.69 269 PHE A O 1
ATOM 2074 N N . LEU A 1 270 ? -12.312 -18.969 9.961 1 95.38 270 LEU A N 1
ATOM 2075 C CA . LEU A 1 270 ? -10.867 -18.75 9.961 1 95.38 270 LEU A CA 1
ATOM 2076 C C . LEU A 1 270 ? -10.141 -19.984 10.5 1 95.38 270 LEU A C 1
ATOM 2078 O O . LEU A 1 270 ? -9.078 -20.344 10 1 95.38 270 LEU A O 1
ATOM 2082 N N . ALA A 1 271 ? -10.703 -20.578 11.508 1 94.94 271 ALA A N 1
ATOM 2083 C CA . ALA A 1 271 ? -10.109 -21.766 12.102 1 94.94 271 ALA A CA 1
ATOM 2084 C C . ALA A 1 271 ? -10.055 -22.922 11.094 1 94.94 271 ALA A C 1
ATOM 2086 O O . ALA A 1 271 ? -9.117 -23.719 11.109 1 94.94 271 ALA A O 1
ATOM 2087 N N . GLU A 1 272 ? -11 -22.969 10.281 1 95.44 272 GLU A N 1
ATOM 2088 C CA . GLU A 1 272 ? -11.086 -24.031 9.297 1 95.44 272 GLU A CA 1
ATOM 2089 C C . GLU A 1 272 ? -10.023 -23.875 8.211 1 95.44 272 GLU A C 1
ATOM 2091 O O . GLU A 1 272 ? -9.547 -24.875 7.652 1 95.44 272 GLU A O 1
ATOM 2096 N N . LYS A 1 273 ? -9.641 -22.688 7.934 1 96.38 273 LYS A N 1
ATOM 2097 C CA . LYS A 1 273 ? -8.719 -22.422 6.832 1 96.38 273 LYS A CA 1
ATOM 2098 C C . LYS A 1 273 ? -7.277 -22.719 7.238 1 96.38 273 LYS A C 1
ATOM 2100 O O . LYS A 1 273 ? -6.434 -23.016 6.387 1 96.38 273 LYS A O 1
ATOM 2105 N N . HIS A 1 274 ? -6.957 -22.641 8.578 1 97 274 HIS A N 1
ATOM 2106 C CA . HIS A 1 274 ? -5.637 -22.938 9.109 1 97 274 HIS A CA 1
ATOM 2107 C C . HIS A 1 274 ? -4.543 -22.188 8.359 1 97 274 HIS A C 1
ATOM 2109 O O . HIS A 1 274 ? -3.543 -22.781 7.953 1 97 274 HIS A O 1
ATOM 2115 N N . MET A 1 275 ? -4.766 -20.891 8.125 1 98.12 275 MET A N 1
ATOM 2116 C CA . MET A 1 275 ? -3.844 -20.125 7.289 1 98.12 275 MET A CA 1
ATOM 2117 C C . MET A 1 275 ? -2.449 -20.094 7.906 1 98.12 275 MET A C 1
ATOM 2119 O O . MET A 1 275 ? -1.466 -20.422 7.234 1 98.12 275 MET A O 1
ATOM 2123 N N . CYS A 1 276 ? -2.352 -19.719 9.188 1 98.19 276 CYS A N 1
ATOM 2124 C CA . CYS A 1 276 ? -1.064 -19.625 9.867 1 98.19 276 CYS A CA 1
ATOM 2125 C C . CYS A 1 276 ? -0.438 -21 10.055 1 98.19 276 CYS A C 1
ATOM 2127 O O . CYS A 1 276 ? 0.745 -21.203 9.758 1 98.19 276 CYS A O 1
ATOM 2129 N N . THR A 1 277 ? -1.23 -21.984 10.469 1 98.44 277 THR A N 1
ATOM 2130 C CA . THR A 1 277 ? -0.754 -23.344 10.711 1 98.44 277 THR A CA 1
ATOM 2131 C C . THR A 1 277 ? -0.184 -23.953 9.43 1 98.44 277 THR A C 1
ATOM 2133 O O . THR A 1 277 ? 0.91 -24.516 9.445 1 98.44 277 THR A O 1
ATOM 2136 N N . ASN A 1 278 ? -0.899 -23.797 8.352 1 98.69 278 ASN A N 1
ATOM 2137 C CA . ASN A 1 278 ? -0.46 -24.359 7.078 1 98.69 278 ASN A CA 1
ATOM 2138 C C . ASN A 1 278 ? 0.832 -23.719 6.59 1 98.69 278 ASN A C 1
ATOM 2140 O O . ASN A 1 278 ? 1.73 -24.391 6.098 1 98.69 278 ASN A O 1
ATOM 2144 N N . THR A 1 279 ? 0.903 -22.422 6.68 1 98.62 279 THR A N 1
ATOM 2145 C CA . THR A 1 279 ? 2.088 -21.703 6.23 1 98.62 279 THR A CA 1
ATOM 2146 C C . THR A 1 279 ? 3.303 -22.078 7.07 1 98.62 279 THR A C 1
ATOM 2148 O O . THR A 1 279 ? 4.387 -22.312 6.531 1 98.62 279 THR A O 1
ATOM 2151 N N . ARG A 1 280 ? 3.137 -22.219 8.406 1 98.31 280 ARG A N 1
ATOM 2152 C CA . ARG A 1 280 ? 4.203 -22.656 9.305 1 98.31 280 ARG A CA 1
ATOM 2153 C C . ARG A 1 280 ? 4.672 -24.062 8.953 1 98.31 280 ARG A C 1
ATOM 2155 O O . ARG A 1 280 ? 5.875 -24.328 8.891 1 98.31 280 ARG A O 1
ATOM 2162 N N . ALA A 1 281 ? 3.688 -24.922 8.766 1 98.75 281 ALA A N 1
ATOM 2163 C CA . ALA A 1 281 ? 4.016 -26.312 8.477 1 98.75 281 ALA A CA 1
ATOM 2164 C C . ALA A 1 281 ? 4.809 -26.422 7.172 1 98.75 281 ALA A C 1
ATOM 2166 O O . ALA A 1 281 ? 5.785 -27.172 7.098 1 98.75 281 ALA A O 1
ATOM 2167 N N . MET A 1 282 ? 4.422 -25.703 6.156 1 98.81 282 MET A N 1
ATOM 2168 C CA . MET A 1 282 ? 5.133 -25.75 4.883 1 98.81 282 MET A CA 1
ATOM 2169 C C . MET A 1 282 ? 6.547 -25.203 5.035 1 98.81 282 MET A C 1
ATOM 2171 O O . MET A 1 282 ? 7.504 -25.797 4.535 1 98.81 282 MET A O 1
ATOM 2175 N N . ALA A 1 283 ? 6.648 -24.047 5.664 1 98.5 283 ALA A N 1
ATOM 2176 C CA . ALA A 1 283 ? 7.973 -23.484 5.887 1 98.5 283 ALA A CA 1
ATOM 2177 C C . ALA A 1 283 ? 8.883 -24.469 6.598 1 98.5 283 ALA A C 1
ATOM 2179 O O . ALA A 1 283 ? 10.031 -24.672 6.195 1 98.5 283 ALA A O 1
ATOM 2180 N N . ALA A 1 284 ? 8.359 -25.094 7.656 1 98.38 284 ALA A N 1
ATOM 2181 C CA . ALA A 1 284 ? 9.141 -26.047 8.453 1 98.38 284 ALA A CA 1
ATOM 2182 C C . ALA A 1 284 ? 9.617 -27.219 7.598 1 98.38 284 ALA A C 1
ATOM 2184 O O . ALA A 1 284 ? 10.766 -27.656 7.723 1 98.38 284 ALA A O 1
ATOM 2185 N N . ARG A 1 285 ? 8.773 -27.703 6.719 1 98.12 285 ARG A N 1
ATOM 2186 C CA . ARG A 1 285 ? 9.141 -28.812 5.844 1 98.12 285 ARG A CA 1
ATOM 2187 C C . ARG A 1 285 ? 10.18 -28.391 4.82 1 98.12 285 ARG A C 1
ATOM 2189 O O . ARG A 1 285 ? 11.188 -29.078 4.633 1 98.12 285 ARG A O 1
ATOM 2196 N N . LEU A 1 286 ? 9.977 -27.266 4.211 1 98.44 286 LEU A N 1
ATOM 2197 C CA . LEU A 1 286 ? 10.812 -26.859 3.084 1 98.44 286 LEU A CA 1
ATOM 2198 C C . LEU A 1 286 ? 12.18 -26.391 3.562 1 98.44 286 LEU A C 1
ATOM 2200 O O . LEU A 1 286 ? 13.172 -26.516 2.848 1 98.44 286 LEU A O 1
ATOM 2204 N N . GLN A 1 287 ? 12.242 -25.812 4.793 1 97.5 287 GLN A N 1
ATOM 2205 C CA . GLN A 1 287 ? 13.508 -25.344 5.359 1 97.5 287 GLN A CA 1
ATOM 2206 C C . GLN A 1 287 ? 14.453 -26.516 5.625 1 97.5 287 GLN A C 1
ATOM 2208 O O . GLN A 1 287 ? 15.672 -26.312 5.738 1 97.5 287 GLN A O 1
ATOM 2213 N N . LYS A 1 288 ? 13.938 -27.688 5.668 1 96.88 288 LYS A N 1
ATOM 2214 C CA . LYS A 1 288 ? 14.742 -28.875 5.98 1 96.88 288 LYS A CA 1
ATOM 2215 C C . LYS A 1 288 ? 15.297 -29.516 4.707 1 96.88 288 LYS A C 1
ATOM 2217 O O . LYS A 1 288 ? 16.062 -30.469 4.773 1 96.88 288 LYS A O 1
ATOM 2222 N N . THR A 1 289 ? 14.961 -28.953 3.578 1 96.31 289 THR A N 1
ATOM 2223 C CA . THR A 1 289 ? 15.375 -29.547 2.314 1 96.31 289 THR A CA 1
ATOM 2224 C C . THR A 1 289 ? 16.531 -28.781 1.701 1 96.31 289 THR A C 1
ATOM 2226 O O . THR A 1 289 ? 16.844 -27.672 2.145 1 96.31 289 THR A O 1
ATOM 2229 N N . GLU A 1 290 ? 17.141 -29.312 0.693 1 94.19 290 GLU A N 1
ATOM 2230 C CA . GLU A 1 290 ? 18.234 -28.672 -0.042 1 94.19 290 GLU A CA 1
ATOM 2231 C C . GLU A 1 290 ? 17.719 -28.031 -1.332 1 94.19 290 GLU A C 1
ATOM 2233 O O . GLU A 1 290 ? 18.5 -27.594 -2.172 1 94.19 290 GLU A O 1
ATOM 2238 N N . HIS A 1 291 ? 16.422 -27.969 -1.447 1 95.62 291 HIS A N 1
ATOM 2239 C CA . HIS A 1 291 ? 15.797 -27.547 -2.699 1 95.62 291 HIS A CA 1
ATOM 2240 C C . HIS A 1 291 ? 15.781 -26.031 -2.818 1 95.62 291 HIS A C 1
ATOM 2242 O O . HIS A 1 291 ? 15.531 -25.484 -3.896 1 95.62 291 HIS A O 1
ATOM 2248 N N . PHE A 1 292 ? 16.125 -25.297 -1.718 1 95.81 292 PHE A N 1
ATOM 2249 C CA . PHE A 1 292 ? 15.992 -23.844 -1.702 1 95.81 292 PHE A CA 1
ATOM 2250 C C . PHE A 1 292 ? 17.297 -23.188 -1.269 1 95.81 292 PHE A C 1
ATOM 2252 O O . PHE A 1 292 ? 18.062 -23.766 -0.49 1 95.81 292 PHE A O 1
ATOM 2259 N N . ALA A 1 293 ? 17.531 -22.016 -1.868 1 94 293 ALA A N 1
ATOM 2260 C CA . ALA A 1 293 ? 18.609 -21.188 -1.331 1 94 293 ALA A CA 1
ATOM 2261 C C . ALA A 1 293 ? 18.219 -20.578 0.013 1 94 293 ALA A C 1
ATOM 2263 O O . ALA A 1 293 ? 19.062 -20.391 0.888 1 94 293 ALA A O 1
ATOM 2264 N N . ASP A 1 294 ? 16.906 -20.25 0.142 1 93.44 294 ASP A N 1
ATOM 2265 C CA . ASP A 1 294 ? 16.375 -19.688 1.376 1 93.44 294 ASP A CA 1
ATOM 2266 C C . ASP A 1 294 ? 14.852 -19.891 1.447 1 93.44 294 ASP A C 1
ATOM 2268 O O . ASP A 1 294 ? 14.164 -19.812 0.43 1 93.44 294 ASP A O 1
ATOM 2272 N N . VAL A 1 295 ? 14.336 -20.219 2.529 1 96.88 295 VAL A N 1
ATOM 2273 C CA . VAL A 1 295 ? 12.914 -20.172 2.859 1 96.88 295 VAL A CA 1
ATOM 2274 C C . VAL A 1 295 ? 12.688 -19.25 4.047 1 96.88 295 VAL A C 1
ATOM 2276 O O . VAL A 1 295 ? 13.102 -19.547 5.168 1 96.88 295 VAL A O 1
ATOM 2279 N N . TRP A 1 296 ? 12 -18.141 3.803 1 95.25 296 TRP A N 1
ATOM 2280 C CA . TRP A 1 296 ? 11.773 -17.109 4.801 1 95.25 296 TRP A CA 1
ATOM 2281 C C . TRP A 1 296 ? 10.312 -17.094 5.242 1 95.25 296 TRP A C 1
ATOM 2283 O O . TRP A 1 296 ? 9.406 -16.938 4.414 1 95.25 296 TRP A O 1
ATOM 2293 N N . LEU A 1 297 ? 10.062 -17.266 6.539 1 96.5 297 LEU A N 1
ATOM 2294 C CA . LEU A 1 297 ? 8.711 -17.203 7.094 1 96.5 297 LEU A CA 1
ATOM 2295 C C . LEU A 1 297 ? 8.539 -15.984 7.984 1 96.5 297 LEU A C 1
ATOM 2297 O O . LEU A 1 297 ? 9.359 -15.742 8.875 1 96.5 297 LEU A O 1
ATOM 2301 N N . GLN A 1 298 ? 7.512 -15.258 7.723 1 93.81 298 GLN A N 1
ATOM 2302 C CA . GLN A 1 298 ? 7.141 -14.148 8.594 1 93.81 298 GLN A CA 1
ATOM 2303 C C . GLN A 1 298 ? 5.66 -14.211 8.961 1 93.81 298 GLN A C 1
ATOM 2305 O O . GLN A 1 298 ? 4.824 -14.547 8.125 1 93.81 298 GLN A O 1
ATOM 2310 N N . GLU A 1 299 ? 5.418 -13.844 10.18 1 94.12 299 GLU A N 1
ATOM 2311 C CA . GLU A 1 299 ? 4.043 -13.664 10.633 1 94.12 299 GLU A CA 1
ATOM 2312 C C . GLU A 1 299 ? 3.781 -12.211 11.031 1 94.12 299 GLU A C 1
ATOM 2314 O O . GLU A 1 299 ? 4.598 -11.602 11.727 1 94.12 299 GLU A O 1
ATOM 2319 N N . PHE A 1 300 ? 2.746 -11.68 10.531 1 93.12 300 PHE A N 1
ATOM 2320 C CA . PHE A 1 300 ? 2.404 -10.281 10.781 1 93.12 300 PHE A CA 1
ATOM 2321 C C . PHE A 1 300 ? 1.368 -10.172 11.891 1 93.12 300 PHE A C 1
ATOM 2323 O O . PHE A 1 300 ? 0.199 -10.508 11.695 1 93.12 300 PHE A O 1
ATOM 2330 N N . THR A 1 301 ? 1.807 -9.586 12.953 1 91 301 THR A N 1
ATOM 2331 C CA . THR A 1 301 ? 0.969 -9.516 14.141 1 91 301 THR A CA 1
ATOM 2332 C C . THR A 1 301 ? -0.301 -8.711 13.867 1 91 301 THR A C 1
ATOM 2334 O O . THR A 1 301 ? -0.237 -7.598 13.352 1 91 301 THR A O 1
ATOM 2337 N N . TYR A 1 302 ? -1.453 -9.297 14.023 1 90.25 302 TYR A N 1
ATOM 2338 C CA . TYR A 1 302 ? -2.801 -8.742 14.023 1 90.25 302 TYR A CA 1
ATOM 2339 C C . TYR A 1 302 ? -3.297 -8.492 12.609 1 90.25 302 TYR A C 1
ATOM 2341 O O . TYR A 1 302 ? -4.457 -8.125 12.406 1 90.25 302 TYR A O 1
ATOM 2349 N N . GLU A 1 303 ? -2.479 -8.711 11.672 1 92.75 303 GLU A N 1
ATOM 2350 C CA . GLU A 1 303 ? -2.961 -8.523 10.305 1 92.75 303 GLU A CA 1
ATOM 2351 C C . GLU A 1 303 ? -3.955 -9.617 9.922 1 92.75 303 GLU A C 1
ATOM 2353 O O . GLU A 1 303 ? -3.73 -10.797 10.195 1 92.75 303 GLU A O 1
ATOM 2358 N N . ASP A 1 304 ? -5.09 -9.211 9.406 1 92.5 304 ASP A N 1
ATOM 2359 C CA . ASP A 1 304 ? -6.027 -10.188 8.859 1 92.5 304 ASP A CA 1
ATOM 2360 C C . ASP A 1 304 ? -5.672 -10.531 7.414 1 92.5 304 ASP A C 1
ATOM 2362 O O . ASP A 1 304 ? -4.613 -10.141 6.918 1 92.5 304 ASP A O 1
ATOM 2366 N N . HIS A 1 305 ? -6.543 -11.32 6.793 1 93.75 305 HIS A N 1
ATOM 2367 C CA . HIS A 1 305 ? -6.223 -11.867 5.48 1 93.75 305 HIS A CA 1
ATOM 2368 C C . HIS A 1 305 ? -6.012 -10.758 4.457 1 93.75 305 HIS A C 1
ATOM 2370 O O . HIS A 1 305 ? -5.113 -10.844 3.615 1 93.75 305 HIS A O 1
ATOM 2376 N N . MET A 1 306 ? -6.75 -9.734 4.512 1 88.88 306 MET A N 1
ATOM 2377 C CA . MET A 1 306 ? -6.664 -8.688 3.494 1 88.88 306 MET A CA 1
ATOM 2378 C C . MET A 1 306 ? -5.523 -7.727 3.797 1 88.88 306 MET A C 1
ATOM 2380 O O . MET A 1 306 ? -4.785 -7.328 2.893 1 88.88 306 MET A O 1
ATOM 2384 N N . SER A 1 307 ? -5.367 -7.34 5.082 1 91.56 307 SER A N 1
ATOM 2385 C CA . SER A 1 307 ? -4.332 -6.375 5.426 1 91.56 307 SER A CA 1
ATOM 2386 C C . SER A 1 307 ? -2.943 -6.996 5.34 1 91.56 307 SER A C 1
ATOM 2388 O O . SER A 1 307 ? -1.956 -6.293 5.117 1 91.56 307 SER A O 1
ATOM 2390 N N . ALA A 1 308 ? -2.898 -8.297 5.426 1 95.19 308 ALA A N 1
ATOM 2391 C CA . ALA A 1 308 ? -1.611 -8.984 5.355 1 95.19 308 ALA A CA 1
ATOM 2392 C C . ALA A 1 308 ? -0.976 -8.812 3.979 1 95.19 308 ALA A C 1
ATOM 2394 O O . ALA A 1 308 ? 0.251 -8.828 3.848 1 95.19 308 ALA A O 1
ATOM 2395 N N . ALA A 1 309 ? -1.779 -8.633 2.967 1 96 309 ALA A N 1
ATOM 2396 C CA . ALA A 1 309 ? -1.311 -8.625 1.584 1 96 309 ALA A CA 1
ATOM 2397 C C . ALA A 1 309 ? -0.318 -7.492 1.344 1 96 309 ALA A C 1
ATOM 2399 O O . ALA A 1 309 ? 0.766 -7.715 0.798 1 96 309 ALA A O 1
ATOM 2400 N N . VAL A 1 310 ? -0.654 -6.293 1.746 1 94.38 310 VAL A N 1
ATOM 2401 C CA . VAL A 1 310 ? 0.19 -5.137 1.461 1 94.38 310 VAL A CA 1
ATOM 2402 C C . VAL A 1 310 ? 1.45 -5.191 2.322 1 94.38 310 VAL A C 1
ATOM 2404 O O . VAL A 1 310 ? 2.533 -4.812 1.872 1 94.38 310 VAL A O 1
ATOM 2407 N N . VAL A 1 311 ? 1.316 -5.648 3.564 1 94.81 311 VAL A N 1
ATOM 2408 C CA . VAL A 1 311 ? 2.473 -5.82 4.438 1 94.81 311 VAL A CA 1
ATOM 2409 C C . VAL A 1 311 ? 3.439 -6.828 3.82 1 94.81 311 VAL A C 1
ATOM 2411 O O . VAL A 1 311 ? 4.652 -6.598 3.793 1 94.81 311 VAL A O 1
ATOM 2414 N N . ALA A 1 312 ? 2.867 -7.898 3.307 1 96.44 312 ALA A N 1
ATOM 2415 C CA . ALA A 1 312 ? 3.674 -8.938 2.67 1 96.44 312 ALA A CA 1
ATOM 2416 C C . ALA A 1 312 ? 4.438 -8.383 1.473 1 96.44 312 ALA A C 1
ATOM 2418 O O . ALA A 1 312 ? 5.617 -8.688 1.284 1 96.44 312 ALA A O 1
ATOM 2419 N N . LEU A 1 313 ? 3.775 -7.605 0.668 1 96.31 313 LEU A N 1
ATOM 2420 C CA . LEU A 1 313 ? 4.402 -7.004 -0.505 1 96.31 313 LEU A CA 1
ATOM 2421 C C . LEU A 1 313 ? 5.555 -6.094 -0.1 1 96.31 313 LEU A C 1
ATOM 2423 O O . LEU A 1 313 ? 6.66 -6.207 -0.641 1 96.31 313 LEU A O 1
ATOM 2427 N N . GLN A 1 314 ? 5.312 -5.246 0.84 1 95.38 314 GLN A N 1
ATOM 2428 C CA . GLN A 1 314 ? 6.316 -4.281 1.279 1 95.38 314 GLN A CA 1
ATOM 2429 C C . GLN A 1 314 ? 7.5 -4.98 1.936 1 95.38 314 GLN A C 1
ATOM 2431 O O . GLN A 1 314 ? 8.656 -4.699 1.604 1 95.38 314 GLN A O 1
ATOM 2436 N N . ARG A 1 315 ? 7.242 -5.887 2.826 1 94.25 315 ARG A N 1
ATOM 2437 C CA . ARG A 1 315 ? 8.312 -6.574 3.533 1 94.25 315 ARG A CA 1
ATOM 2438 C C . ARG A 1 315 ? 9.07 -7.512 2.6 1 94.25 315 ARG A C 1
ATOM 2440 O O . ARG A 1 315 ? 10.281 -7.695 2.744 1 94.25 315 ARG A O 1
ATOM 2447 N N . GLY A 1 316 ? 8.32 -8.148 1.713 1 95.44 316 GLY A N 1
ATOM 2448 C CA . GLY A 1 316 ? 8.984 -8.961 0.706 1 95.44 316 GLY A CA 1
ATOM 2449 C C . GLY A 1 316 ? 9.969 -8.172 -0.141 1 95.44 316 GLY A C 1
ATOM 2450 O O . GLY A 1 316 ? 11.094 -8.625 -0.376 1 95.44 316 GLY A O 1
ATOM 2451 N N . MET A 1 317 ? 9.594 -6.992 -0.557 1 96.12 317 MET A N 1
ATOM 2452 C CA . MET A 1 317 ? 10.469 -6.145 -1.364 1 96.12 317 MET A CA 1
ATOM 2453 C C . MET A 1 317 ? 11.641 -5.629 -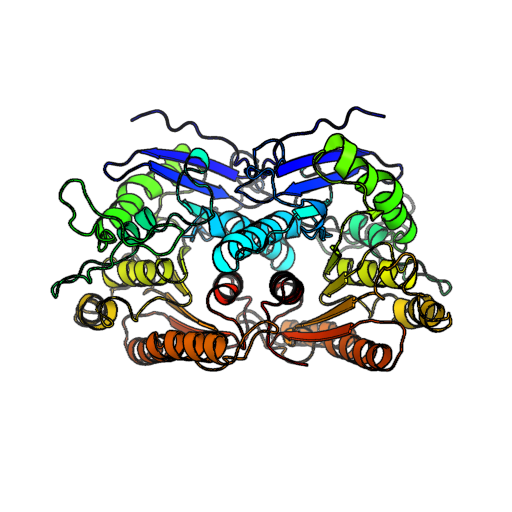0.537 1 96.12 317 MET A C 1
ATOM 2455 O O . MET A 1 317 ? 12.758 -5.512 -1.04 1 96.12 317 MET A O 1
ATOM 2459 N N . ASN A 1 318 ? 11.375 -5.281 0.728 1 94.19 318 ASN A N 1
ATOM 2460 C CA . ASN A 1 318 ? 12.461 -4.891 1.617 1 94.19 318 ASN A CA 1
ATOM 2461 C C . ASN A 1 318 ? 13.492 -6.008 1.766 1 94.19 318 ASN A C 1
ATOM 2463 O O . ASN A 1 318 ? 14.695 -5.754 1.727 1 94.19 318 ASN A O 1
ATOM 2467 N N . LYS A 1 319 ? 13 -7.215 1.95 1 93.44 319 LYS A N 1
ATOM 2468 C CA . LYS A 1 319 ? 13.898 -8.359 2.072 1 93.44 319 LYS A CA 1
ATOM 2469 C C . LYS A 1 319 ? 14.68 -8.586 0.782 1 93.44 319 LYS A C 1
ATOM 2471 O O . LYS A 1 319 ? 15.883 -8.844 0.816 1 93.44 319 LYS A O 1
ATOM 2476 N N . LEU A 1 320 ? 13.977 -8.5 -0.298 1 94.5 320 LEU A N 1
ATOM 2477 C CA . LEU A 1 320 ? 14.578 -8.656 -1.617 1 94.5 320 LEU A CA 1
ATOM 2478 C C . LEU A 1 320 ? 15.766 -7.711 -1.789 1 94.5 320 LEU A C 1
ATOM 2480 O O . LEU A 1 320 ? 16.797 -8.094 -2.338 1 94.5 320 LEU A O 1
ATOM 2484 N N . HIS A 1 321 ? 15.633 -6.516 -1.244 1 94.25 321 HIS A N 1
ATOM 2485 C CA . HIS A 1 321 ? 16.641 -5.469 -1.404 1 94.25 321 HIS A CA 1
ATOM 2486 C C . HIS A 1 321 ? 17.625 -5.48 -0.251 1 94.25 321 HIS A C 1
ATOM 2488 O O . HIS A 1 321 ? 18.469 -4.578 -0.134 1 94.25 321 HIS A O 1
ATOM 2494 N N . ARG A 1 322 ? 17.484 -6.438 0.679 1 90.62 322 ARG A N 1
ATOM 2495 C CA . ARG A 1 322 ? 18.375 -6.59 1.822 1 90.62 322 ARG A CA 1
ATOM 2496 C C . ARG A 1 322 ? 18.281 -5.395 2.762 1 90.62 322 ARG A C 1
ATOM 2498 O O . ARG A 1 322 ? 19.281 -4.941 3.316 1 90.62 322 ARG A O 1
ATOM 2505 N N . GLU A 1 323 ? 17.047 -4.836 2.812 1 84.12 323 GLU A N 1
ATOM 2506 C CA . GLU A 1 323 ? 16.734 -3.717 3.695 1 84.12 323 GLU A CA 1
ATOM 2507 C C . GLU A 1 323 ? 15.953 -4.184 4.922 1 84.12 323 GLU A C 1
ATOM 2509 O O . GLU A 1 323 ? 15.547 -3.367 5.754 1 84.12 323 GLU A O 1
ATOM 2514 N N . TRP A 1 324 ? 15.625 -5.434 4.934 1 73 324 TRP A N 1
ATOM 2515 C CA . TRP A 1 324 ? 14.859 -5.961 6.059 1 73 324 TRP A CA 1
ATOM 2516 C C . TRP A 1 324 ? 15.75 -6.785 6.984 1 73 324 TRP A C 1
ATOM 2518 O O . TRP A 1 324 ? 16.609 -7.547 6.52 1 73 324 TRP A O 1
ATOM 2528 N N . TRP A 1 325 ? 15.578 -6.457 8.258 1 63.09 325 TRP A N 1
ATOM 2529 C CA . TRP A 1 325 ? 16.562 -6.812 9.273 1 63.09 325 TRP A CA 1
ATOM 2530 C C . TRP A 1 325 ? 16.047 -7.934 10.164 1 63.09 325 TRP A C 1
ATOM 2532 O O . TRP A 1 325 ? 16.812 -8.531 10.922 1 63.09 325 TRP A O 1
ATOM 2542 N N . VAL A 1 326 ? 14.641 -7.941 10.188 1 63.5 326 VAL A N 1
ATOM 2543 C CA . VAL A 1 326 ? 14.203 -8.828 11.266 1 63.5 326 VAL A CA 1
ATOM 2544 C C . VAL A 1 326 ? 14.336 -10.281 10.82 1 63.5 326 VAL A C 1
ATOM 2546 O O . VAL A 1 326 ? 14.016 -10.625 9.68 1 63.5 326 VAL A O 1
ATOM 2549 N N . GLY A 1 327 ? 15.562 -10.742 11.031 1 53.5 327 GLY A N 1
ATOM 2550 C CA . GLY A 1 327 ? 15.945 -12.133 10.828 1 53.5 327 GLY A CA 1
ATOM 2551 C C . GLY A 1 327 ? 14.766 -13.086 10.797 1 53.5 327 GLY A C 1
ATOM 2552 O O . GLY A 1 327 ? 13.609 -12.648 10.875 1 53.5 327 GLY A O 1
ATOM 2553 N N . LYS A 1 328 ? 15.117 -14.453 10.789 1 48.5 328 LYS A N 1
ATOM 2554 C CA . LYS A 1 328 ? 14.281 -15.648 10.828 1 48.5 328 LYS A CA 1
ATOM 2555 C C . LYS A 1 328 ? 13.391 -15.664 12.062 1 48.5 328 LYS A C 1
ATOM 2557 O O . LYS A 1 328 ? 13.781 -15.156 13.117 1 48.5 328 LYS A O 1
ATOM 2562 N N . MET B 1 1 ? -2.223 -11.047 -34.594 1 32.19 1 MET B N 1
ATOM 2563 C CA . MET B 1 1 ? -1.9 -10.648 -33.219 1 32.19 1 MET B CA 1
ATOM 2564 C C . MET B 1 1 ? -2.367 -9.219 -32.969 1 32.19 1 MET B C 1
ATOM 2566 O O . MET B 1 1 ? -1.974 -8.289 -33.656 1 32.19 1 MET B O 1
ATOM 2570 N N . THR B 1 2 ? -3.529 -9.102 -32.562 1 38.34 2 THR B N 1
ATOM 2571 C CA . THR B 1 2 ? -4.16 -7.785 -32.5 1 38.34 2 THR B CA 1
ATOM 2572 C C . THR B 1 2 ? -3.262 -6.797 -31.75 1 38.34 2 THR B C 1
ATOM 2574 O O . THR B 1 2 ? -2.66 -7.141 -30.734 1 38.34 2 THR B O 1
ATOM 2577 N N . LYS B 1 3 ? -2.934 -5.793 -32.438 1 45.94 3 LYS B N 1
ATOM 2578 C CA . LYS B 1 3 ? -1.996 -4.754 -32 1 45.94 3 LYS B CA 1
ATOM 2579 C C . LYS B 1 3 ? -2.369 -4.188 -30.641 1 45.94 3 LYS B C 1
ATOM 2581 O O . LYS B 1 3 ? -3.41 -3.543 -30.5 1 45.94 3 LYS B O 1
ATOM 2586 N N . ALA B 1 4 ? -1.937 -5.004 -29.531 1 59.56 4 ALA B N 1
ATOM 2587 C CA . ALA B 1 4 ? -2.133 -4.484 -28.188 1 59.56 4 ALA B CA 1
ATOM 2588 C C . ALA B 1 4 ? -1.724 -3.016 -28.094 1 59.56 4 ALA B C 1
ATOM 2590 O O . ALA B 1 4 ? -0.656 -2.633 -28.578 1 59.56 4 ALA B O 1
ATOM 2591 N N . THR B 1 5 ? -2.658 -2.123 -28.062 1 72.69 5 THR B N 1
ATOM 2592 C CA . THR B 1 5 ? -2.338 -0.706 -27.938 1 72.69 5 THR B CA 1
ATOM 2593 C C . THR B 1 5 ? -1.717 -0.417 -26.562 1 72.69 5 THR B C 1
ATOM 2595 O O . THR B 1 5 ? -2.336 -0.669 -25.531 1 72.69 5 THR B O 1
ATOM 2598 N N . VAL B 1 6 ? -0.402 -0.119 -26.516 1 79.31 6 VAL B N 1
ATOM 2599 C CA . VAL B 1 6 ? 0.363 0.238 -25.328 1 79.31 6 VAL B CA 1
ATOM 2600 C C . VAL B 1 6 ? 0.104 1.699 -24.969 1 79.31 6 VAL B C 1
ATOM 2602 O O . VAL B 1 6 ? 0.107 2.57 -25.844 1 79.31 6 VAL B O 1
ATOM 2605 N N . ALA B 1 7 ? -0.366 1.964 -23.766 1 81.69 7 ALA B N 1
ATOM 2606 C CA . ALA B 1 7 ? -0.631 3.314 -23.266 1 81.69 7 ALA B CA 1
ATOM 2607 C C . ALA B 1 7 ? -0.153 3.477 -21.828 1 81.69 7 ALA B C 1
ATOM 2609 O O . ALA B 1 7 ? 0.136 2.49 -21.156 1 81.69 7 ALA B O 1
ATOM 2610 N N . THR B 1 8 ? 0.074 4.73 -21.438 1 87.88 8 THR B N 1
ATOM 2611 C CA . THR B 1 8 ? 0.296 5.02 -20.031 1 87.88 8 THR B CA 1
ATOM 2612 C C . THR B 1 8 ? -0.876 4.527 -19.188 1 87.88 8 THR B C 1
ATOM 2614 O O . THR B 1 8 ? -2.029 4.605 -19.609 1 87.88 8 THR B O 1
ATOM 2617 N N . HIS B 1 9 ? -0.571 3.959 -18.047 1 87.44 9 HIS B N 1
ATOM 2618 C CA . HIS B 1 9 ? -1.64 3.441 -17.203 1 87.44 9 HIS B CA 1
ATOM 2619 C C . HIS B 1 9 ? -2.525 4.566 -16.688 1 87.44 9 HIS B C 1
ATOM 2621 O O . HIS B 1 9 ? -2.059 5.441 -15.953 1 87.44 9 HIS B O 1
ATOM 2627 N N . SER B 1 10 ? -3.76 4.535 -17.031 1 90.88 10 SER B N 1
ATOM 2628 C CA . SER B 1 10 ? -4.789 5.438 -16.516 1 90.88 10 SER B CA 1
ATOM 2629 C C . SER B 1 10 ? -5.625 4.766 -15.438 1 90.88 10 SER B C 1
ATOM 2631 O O . SER B 1 10 ? -6.273 3.744 -15.688 1 90.88 10 SER B O 1
ATOM 2633 N N . VAL B 1 11 ? -5.656 5.34 -14.289 1 93.5 11 VAL B N 1
ATOM 2634 C CA . VAL B 1 11 ? -6.336 4.723 -13.156 1 93.5 11 VAL B CA 1
ATOM 2635 C C . VAL B 1 11 ? -7.828 5.031 -13.219 1 93.5 11 VAL B C 1
ATOM 2637 O O . VAL B 1 11 ? -8.227 6.199 -13.211 1 93.5 11 VAL B O 1
ATOM 2640 N N . PRO B 1 12 ? -8.664 4.043 -13.297 1 94.25 12 PRO B N 1
ATOM 2641 C CA . PRO B 1 12 ? -10.102 4.305 -13.359 1 94.25 12 PRO B CA 1
ATOM 2642 C C . PRO B 1 12 ? -10.617 5.066 -12.141 1 94.25 12 PRO B C 1
ATOM 2644 O O . PRO B 1 12 ? -10.062 4.941 -11.047 1 94.25 12 PRO B O 1
ATOM 2647 N N . ASN B 1 13 ? -11.703 5.844 -12.344 1 95.81 13 ASN B N 1
ATOM 2648 C CA . ASN B 1 13 ? -12.391 6.566 -11.281 1 95.81 13 ASN B CA 1
ATOM 2649 C C . ASN B 1 13 ? -11.438 7.449 -10.492 1 95.81 13 ASN B C 1
ATOM 2651 O O . ASN B 1 13 ? -11.414 7.402 -9.258 1 95.81 13 ASN B O 1
ATOM 2655 N N . THR B 1 14 ? -10.633 8.133 -11.234 1 96.81 14 THR B N 1
ATOM 2656 C CA . THR B 1 14 ? -9.727 9.125 -10.664 1 96.81 14 THR B CA 1
ATOM 2657 C C . THR B 1 14 ? -9.773 10.422 -11.461 1 96.81 14 THR B C 1
ATOM 2659 O O . THR B 1 14 ? -10.219 10.438 -12.617 1 96.81 14 THR B O 1
ATOM 2662 N N . ARG B 1 15 ? -9.367 11.477 -10.867 1 97.12 15 ARG B N 1
ATOM 2663 C CA . ARG B 1 15 ? -9.102 12.758 -11.5 1 97.12 15 ARG B CA 1
ATOM 2664 C C . ARG B 1 15 ? -7.891 13.445 -10.875 1 97.12 15 ARG B C 1
ATOM 2666 O O . ARG B 1 15 ? -7.543 13.164 -9.727 1 97.12 15 ARG B O 1
ATOM 2673 N N . GLN B 1 16 ? -7.316 14.227 -11.625 1 95.81 16 GLN B N 1
ATOM 2674 C CA . GLN B 1 16 ? -6.203 15.016 -11.125 1 95.81 16 GLN B CA 1
ATOM 2675 C C . GLN B 1 16 ? -6.188 16.406 -11.75 1 95.81 16 GLN B C 1
ATOM 2677 O O . GLN B 1 16 ? -6.727 16.609 -12.844 1 95.81 16 GLN B O 1
ATOM 2682 N N . THR B 1 17 ? -5.625 17.344 -11.047 1 95.25 17 THR B N 1
ATOM 2683 C CA . THR B 1 17 ? -5.375 18.688 -11.562 1 95.25 17 THR B CA 1
ATOM 2684 C C . THR B 1 17 ? -4.16 19.312 -10.883 1 95.25 17 THR B C 1
ATOM 2686 O O . THR B 1 17 ? -3.686 18.812 -9.859 1 95.25 17 THR B O 1
ATOM 2689 N N . VAL B 1 18 ? -3.615 20.25 -11.531 1 94.88 18 VAL B N 1
ATOM 2690 C CA . VAL B 1 18 ? -2.547 21.062 -10.953 1 94.88 18 VAL B CA 1
ATOM 2691 C C . VAL B 1 18 ? -3.08 22.453 -10.602 1 94.88 18 VAL B C 1
ATOM 2693 O O . VAL B 1 18 ? -3.748 23.094 -11.422 1 94.88 18 VAL B O 1
ATOM 2696 N N . ILE B 1 19 ? -2.855 22.844 -9.398 1 93.44 19 ILE B N 1
ATOM 2697 C CA . ILE B 1 19 ? -3.264 24.188 -8.969 1 93.44 19 ILE B CA 1
ATOM 2698 C C . ILE B 1 19 ? -2.027 25.047 -8.727 1 93.44 19 ILE B C 1
ATOM 2700 O O . ILE B 1 19 ? -1.013 24.562 -8.219 1 93.44 19 ILE B O 1
ATOM 2704 N N . ASP B 1 20 ? -2.182 26.234 -9.133 1 91.81 20 ASP B N 1
ATOM 2705 C CA . ASP B 1 20 ? -1.106 27.188 -8.898 1 91.81 20 ASP B CA 1
ATOM 2706 C C . ASP B 1 20 ? -1.395 28.047 -7.668 1 91.81 20 ASP B C 1
ATOM 2708 O O . ASP B 1 20 ? -2.506 28.562 -7.504 1 91.81 20 ASP B O 1
ATOM 2712 N N . THR B 1 21 ? -0.446 28.078 -6.805 1 90.88 21 THR B N 1
ATOM 2713 C CA . THR B 1 21 ? -0.546 28.938 -5.641 1 90.88 21 THR B CA 1
ATOM 2714 C C . THR B 1 21 ? 0.643 29.891 -5.574 1 90.88 21 THR B C 1
ATOM 2716 O O . THR B 1 21 ? 1.582 29.781 -6.363 1 90.88 21 THR B O 1
ATOM 2719 N N . GLU B 1 22 ? 0.613 30.875 -4.668 1 87.31 22 GLU B N 1
ATOM 2720 C CA . GLU B 1 22 ? 1.704 31.828 -4.477 1 87.31 22 GLU B CA 1
ATOM 2721 C C . GLU B 1 22 ? 2.982 31.125 -4.035 1 87.31 22 GLU B C 1
ATOM 2723 O O . GLU B 1 22 ? 4.082 31.641 -4.227 1 87.31 22 GLU B O 1
ATOM 2728 N N . HIS B 1 23 ? 2.83 29.938 -3.553 1 85.62 23 HIS B N 1
ATOM 2729 C CA . HIS B 1 23 ? 3.986 29.219 -3.025 1 85.62 23 HIS B CA 1
ATOM 2730 C C . HIS B 1 23 ? 4.371 28.047 -3.93 1 85.62 23 HIS B C 1
ATOM 2732 O O . HIS B 1 23 ? 5.176 27.203 -3.545 1 85.62 23 HIS B O 1
ATOM 2738 N N . GLY B 1 24 ? 3.863 28.062 -5.129 1 90.94 24 GLY B N 1
ATOM 2739 C CA . GLY B 1 24 ? 4.184 27.031 -6.098 1 90.94 24 GLY B CA 1
ATOM 2740 C C . GLY B 1 24 ? 3.008 26.125 -6.414 1 90.94 24 GLY B C 1
ATOM 2741 O O . GLY B 1 24 ? 1.99 26.156 -5.719 1 90.94 24 GLY B O 1
ATOM 2742 N N . PRO B 1 25 ? 3.186 25.344 -7.398 1 94.94 25 PRO B N 1
ATOM 2743 C CA . PRO B 1 25 ? 2.08 24.5 -7.836 1 94.94 25 PRO B CA 1
ATOM 2744 C C . PRO B 1 25 ? 1.943 23.234 -6.988 1 94.94 25 PRO B C 1
ATOM 2746 O O . PRO B 1 25 ? 2.941 22.703 -6.496 1 94.94 25 PRO B O 1
ATOM 2749 N N . PHE B 1 26 ? 0.74 22.766 -6.797 1 96 26 PHE B N 1
ATOM 2750 C CA . PHE B 1 26 ? 0.407 21.484 -6.195 1 96 26 PHE B CA 1
ATOM 2751 C C . PHE B 1 26 ? -0.373 20.609 -7.172 1 96 26 PHE B C 1
ATOM 2753 O O . PHE B 1 26 ? -1.03 21.125 -8.078 1 96 26 PHE B O 1
ATOM 2760 N N . GLN B 1 27 ? -0.16 19.406 -7.094 1 95.94 27 GLN B N 1
ATOM 2761 C CA . GLN B 1 27 ? -1.001 18.453 -7.789 1 95.94 27 GLN B CA 1
ATOM 2762 C C . GLN B 1 27 ? -2.01 17.812 -6.836 1 95.94 27 GLN B C 1
ATOM 2764 O O . GLN B 1 27 ? -1.64 17.328 -5.766 1 95.94 27 GLN B O 1
ATOM 2769 N N . VAL B 1 28 ? -3.252 17.891 -7.188 1 97.31 28 VAL B N 1
ATOM 2770 C CA . VAL B 1 28 ? -4.324 17.281 -6.414 1 97.31 28 VAL B CA 1
ATOM 2771 C C . VAL B 1 28 ? -4.898 16.094 -7.176 1 97.31 28 VAL B C 1
ATOM 2773 O O . VAL B 1 28 ? -5.234 16.203 -8.359 1 97.31 28 VAL B O 1
ATOM 2776 N N . MET B 1 29 ? -4.949 14.93 -6.539 1 97.5 29 MET B N 1
ATOM 2777 C CA . MET B 1 29 ? -5.469 13.695 -7.117 1 97.5 29 MET B CA 1
ATOM 2778 C C . MET B 1 29 ? -6.645 13.172 -6.305 1 97.5 29 MET B C 1
ATOM 2780 O O . MET B 1 29 ? -6.629 13.227 -5.074 1 97.5 29 MET B O 1
ATOM 2784 N N . VAL B 1 30 ? -7.629 12.719 -6.969 1 98.38 30 VAL B N 1
ATOM 2785 C CA . VAL B 1 30 ? -8.812 12.195 -6.289 1 98.38 30 VAL B CA 1
ATOM 2786 C C . VAL B 1 30 ? -9.172 10.828 -6.867 1 98.38 30 VAL B C 1
ATOM 2788 O O . VAL B 1 30 ? -9.102 10.625 -8.086 1 98.38 30 VAL B O 1
ATOM 2791 N N . SER B 1 31 ? -9.508 9.891 -6.078 1 98.25 31 SER B N 1
ATOM 2792 C CA . SER B 1 31 ? -10.094 8.617 -6.488 1 98.25 31 SER B CA 1
ATOM 2793 C C . SER B 1 31 ? -11.391 8.344 -5.742 1 98.25 31 SER B C 1
ATOM 2795 O O . SER B 1 31 ? -11.547 8.734 -4.582 1 98.25 31 SER B O 1
ATOM 2797 N N . TRP B 1 32 ? -12.312 7.746 -6.375 1 97.38 32 TRP B N 1
ATOM 2798 C CA . TRP B 1 32 ? -13.594 7.41 -5.766 1 97.38 32 TRP B CA 1
ATOM 2799 C C . TRP B 1 32 ? -13.953 5.953 -6.027 1 97.38 32 TRP B C 1
ATOM 2801 O O . TRP B 1 32 ? -13.242 5.246 -6.742 1 97.38 32 TRP B O 1
ATOM 2811 N N . PRO B 1 33 ? -14.961 5.406 -5.363 1 96.25 33 PRO B N 1
ATOM 2812 C CA . PRO B 1 33 ? -15.289 3.98 -5.426 1 96.25 33 PRO B CA 1
ATOM 2813 C C . PRO B 1 33 ? -15.453 3.473 -6.859 1 96.25 33 PRO B C 1
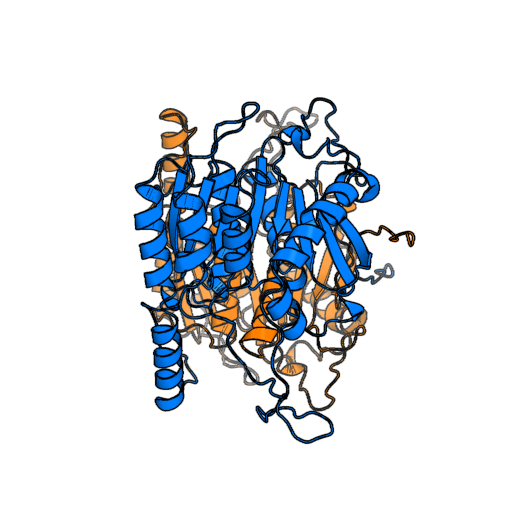ATOM 2815 O O . PRO B 1 33 ? -15.992 4.184 -7.711 1 96.25 33 PRO B O 1
ATOM 2818 N N . LEU B 1 34 ? -15.047 2.242 -7.086 1 94.06 34 LEU B N 1
ATOM 2819 C CA . LEU B 1 34 ? -15.008 1.668 -8.43 1 94.06 34 LEU B CA 1
ATOM 2820 C C . LEU B 1 34 ? -16.406 1.388 -8.945 1 94.06 34 LEU B C 1
ATOM 2822 O O . LEU B 1 34 ? -16.625 1.287 -10.156 1 94.06 34 LEU B O 1
ATOM 2826 N N . ASP B 1 35 ? -17.297 1.22 -8.039 1 92.38 35 ASP B N 1
ATOM 2827 C CA . ASP B 1 35 ? -18.641 0.886 -8.484 1 92.38 35 ASP B CA 1
ATOM 2828 C C . ASP B 1 35 ? -19.469 2.148 -8.734 1 92.38 35 ASP B C 1
ATOM 28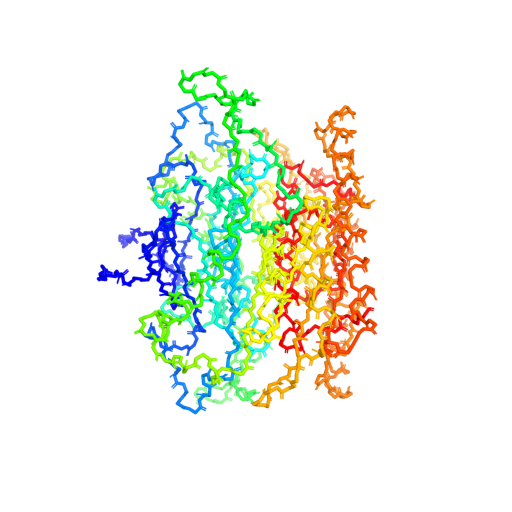30 O O . ASP B 1 35 ? -20.688 2.082 -8.852 1 92.38 35 ASP B O 1
ATOM 2834 N N . TRP B 1 36 ? -18.875 3.348 -8.625 1 95.19 36 TRP B N 1
ATOM 2835 C CA . TRP B 1 36 ? -19.484 4.594 -9.086 1 95.19 36 TRP B CA 1
ATOM 2836 C C . TRP B 1 36 ? -19.25 4.789 -10.578 1 95.19 36 TRP B C 1
ATOM 2838 O O . TRP B 1 36 ? -18.438 4.094 -11.188 1 95.19 36 TRP B O 1
ATOM 2848 N N . HIS B 1 37 ? -20 5.684 -11.219 1 94.56 37 HIS B N 1
ATOM 2849 C CA . HIS B 1 37 ? -19.766 6.066 -12.602 1 94.56 37 HIS B CA 1
ATOM 2850 C C . HIS B 1 37 ? -18.422 6.801 -12.75 1 94.56 37 HIS B C 1
ATOM 2852 O O . HIS B 1 37 ? -17.922 7.363 -11.773 1 94.56 37 HIS B O 1
ATOM 2858 N N . ALA B 1 38 ? -17.891 6.797 -13.953 1 91.81 38 ALA B N 1
ATOM 2859 C CA . ALA B 1 38 ? -16.625 7.449 -14.25 1 91.81 38 ALA B CA 1
ATOM 2860 C C . ALA B 1 38 ? -16.688 8.945 -13.953 1 91.81 38 ALA B C 1
ATOM 2862 O O . ALA B 1 38 ? -15.664 9.586 -13.711 1 91.81 38 ALA B O 1
ATOM 2863 N N . ASP B 1 39 ? -17.875 9.492 -13.914 1 92.56 39 ASP B N 1
ATOM 2864 C CA . ASP B 1 39 ? -18 10.93 -13.68 1 92.56 39 ASP B CA 1
ATOM 2865 C C . ASP B 1 39 ? -18.078 11.234 -12.188 1 92.56 39 ASP B C 1
ATOM 2867 O O . ASP B 1 39 ? -18.203 12.398 -11.797 1 92.56 39 ASP B O 1
ATOM 2871 N N . GLY B 1 40 ? -18.078 10.156 -11.344 1 94.38 40 GLY B N 1
ATOM 2872 C CA . GLY B 1 40 ? -18 10.359 -9.906 1 94.38 40 GLY B CA 1
ATOM 2873 C C . GLY B 1 40 ? -19.328 10.219 -9.203 1 94.38 40 GLY B C 1
ATOM 2874 O O . GLY B 1 40 ? -19.422 10.391 -7.988 1 94.38 40 GLY B O 1
ATOM 2875 N N . THR B 1 41 ? -20.344 9.914 -9.945 1 95.75 41 THR B N 1
ATOM 2876 C CA . THR B 1 41 ? -21.641 9.75 -9.32 1 95.75 41 THR B CA 1
ATOM 2877 C C . THR B 1 41 ? -21.906 8.289 -8.984 1 95.75 41 THR B C 1
ATOM 2879 O O . THR B 1 41 ? -21.484 7.391 -9.719 1 95.75 41 THR B O 1
ATOM 2882 N N . PRO B 1 42 ? -22.594 8.055 -7.867 1 95.5 42 PRO B N 1
ATOM 2883 C CA . PRO B 1 42 ? -22.938 6.672 -7.539 1 95.5 42 PRO B CA 1
ATOM 2884 C C . PRO B 1 42 ? -23.859 6.035 -8.57 1 95.5 42 PRO B C 1
ATOM 2886 O O . PRO B 1 42 ? -24.734 6.711 -9.125 1 95.5 42 PRO B O 1
ATOM 2889 N N . LYS B 1 43 ? -23.703 4.797 -8.836 1 92.94 43 LYS B N 1
ATOM 2890 C CA . LYS B 1 43 ? -24.609 4.051 -9.695 1 92.94 43 LYS B CA 1
ATOM 2891 C C . LYS B 1 43 ? -25.953 3.826 -9.008 1 92.94 43 LYS B C 1
ATOM 2893 O O . LYS B 1 43 ? -27 3.832 -9.664 1 92.94 43 LYS B O 1
ATOM 2898 N N . ASP B 1 44 ? -25.859 3.602 -7.684 1 91.88 44 ASP B N 1
ATOM 2899 C CA . ASP B 1 44 ? -27.078 3.518 -6.867 1 91.88 44 ASP B CA 1
ATOM 2900 C C . ASP B 1 44 ? -27.547 4.902 -6.434 1 91.88 44 ASP B C 1
ATOM 2902 O O . ASP B 1 44 ? -26.906 5.539 -5.586 1 91.88 44 ASP B O 1
ATOM 2906 N N . ALA B 1 45 ? -28.641 5.277 -6.922 1 89.38 45 ALA B N 1
ATOM 2907 C CA . ALA B 1 45 ? -29.172 6.613 -6.66 1 89.38 45 ALA B CA 1
ATOM 2908 C C . ALA B 1 45 ? -29.5 6.797 -5.18 1 89.38 45 ALA B C 1
ATOM 2910 O O . ALA B 1 45 ? -29.578 7.926 -4.688 1 89.38 45 ALA B O 1
ATOM 2911 N N . ALA B 1 46 ? -29.672 5.707 -4.508 1 92.94 46 ALA B N 1
ATOM 2912 C CA . ALA B 1 46 ? -30.047 5.777 -3.096 1 92.94 46 ALA B CA 1
ATOM 2913 C C . ALA B 1 46 ? -28.812 5.93 -2.213 1 92.94 46 ALA B C 1
ATOM 2915 O O . ALA B 1 46 ? -28.922 6.191 -1.014 1 92.94 46 ALA B O 1
ATOM 2916 N N . GLU B 1 47 ? -27.672 5.805 -2.785 1 94.12 47 GLU B N 1
ATOM 2917 C CA . GLU B 1 47 ? -26.453 5.91 -1.992 1 94.12 47 GLU B CA 1
ATOM 2918 C C . GLU B 1 47 ? -26.234 7.34 -1.507 1 94.12 47 GLU B C 1
ATOM 2920 O O . GLU B 1 47 ? -26.281 8.281 -2.299 1 94.12 47 GLU B O 1
ATOM 2925 N N . ASP B 1 48 ? -26.031 7.508 -0.193 1 95.5 48 ASP B N 1
ATOM 2926 C CA . ASP B 1 48 ? -25.734 8.805 0.405 1 95.5 48 ASP B CA 1
ATOM 2927 C C . ASP B 1 48 ? -24.25 9.141 0.281 1 95.5 48 ASP B C 1
ATOM 2929 O O . ASP B 1 48 ? -23.438 8.68 1.087 1 95.5 48 ASP B O 1
ATOM 2933 N N . VAL B 1 49 ? -23.891 9.977 -0.642 1 96.25 49 VAL B N 1
ATOM 2934 C CA . VAL B 1 49 ? -22.5 10.344 -0.916 1 96.25 49 VAL B CA 1
ATOM 2935 C C . VAL B 1 49 ? -21.891 11 0.318 1 96.25 49 VAL B C 1
ATOM 2937 O O . VAL B 1 49 ? -20.703 10.82 0.604 1 96.25 49 VAL B O 1
ATOM 2940 N N . ALA B 1 50 ? -22.719 11.688 1.121 1 95.88 50 ALA B N 1
ATOM 2941 C CA . ALA B 1 50 ? -22.25 12.406 2.297 1 95.88 50 ALA B CA 1
ATOM 2942 C C . ALA B 1 50 ? -21.734 11.445 3.361 1 95.88 50 ALA B C 1
ATOM 2944 O O . ALA B 1 50 ? -20.969 11.836 4.25 1 95.88 50 ALA B O 1
ATOM 2945 N N . ALA B 1 51 ? -22.156 10.211 3.275 1 96.5 51 ALA B N 1
ATOM 2946 C CA . ALA B 1 51 ? -21.797 9.219 4.289 1 96.5 51 ALA B CA 1
ATOM 2947 C C . ALA B 1 51 ? -20.453 8.578 3.971 1 96.5 51 ALA B C 1
ATOM 2949 O O . ALA B 1 51 ? -19.859 7.902 4.82 1 96.5 51 ALA B O 1
ATOM 2950 N N . VAL B 1 52 ? -19.906 8.766 2.732 1 97.56 52 VAL B N 1
ATOM 2951 C CA . VAL B 1 52 ? -18.625 8.18 2.336 1 97.56 52 VAL B CA 1
ATOM 2952 C C . VAL B 1 52 ? -17.484 9.031 2.879 1 97.56 52 VAL B C 1
ATOM 2954 O O . VAL B 1 52 ? -17.359 10.211 2.551 1 97.56 52 VAL B O 1
ATOM 2957 N N . PRO B 1 53 ? -16.656 8.445 3.742 1 98.25 53 PRO B N 1
ATOM 2958 C CA . PRO B 1 53 ? -15.531 9.227 4.266 1 98.25 53 PRO B CA 1
ATOM 2959 C C . PRO B 1 53 ? -14.641 9.789 3.16 1 98.25 53 PRO B C 1
ATOM 2961 O O . PRO B 1 53 ? -14.398 9.117 2.154 1 98.25 53 PRO B O 1
ATOM 2964 N N . VAL B 1 54 ? -14.242 11.016 3.314 1 98.56 54 VAL B N 1
ATOM 2965 C CA . VAL B 1 54 ? -13.258 11.664 2.449 1 98.56 54 VAL B CA 1
ATOM 2966 C C . VAL B 1 54 ? -11.914 11.758 3.172 1 98.56 54 VAL B C 1
ATOM 2968 O O . VAL B 1 54 ? -11.805 12.414 4.207 1 98.56 54 VAL B O 1
ATOM 2971 N N . ILE B 1 55 ? -10.945 11.078 2.627 1 98.81 55 ILE B N 1
ATOM 2972 C CA . ILE B 1 55 ? -9.656 10.953 3.285 1 98.81 55 ILE B CA 1
ATOM 2973 C C . ILE B 1 55 ? -8.602 11.742 2.514 1 98.81 55 ILE B C 1
ATOM 2975 O O . ILE B 1 55 ? -8.203 11.352 1.414 1 98.81 55 ILE B O 1
ATOM 2979 N N . PHE B 1 56 ? -8.156 12.859 3.102 1 98.81 56 PHE B N 1
ATOM 2980 C CA . PHE B 1 56 ? -7.02 13.602 2.58 1 98.81 56 PHE B CA 1
ATOM 2981 C C . PHE B 1 56 ? -5.711 12.891 2.91 1 98.81 56 PHE B C 1
ATOM 2983 O O . PHE B 1 56 ? -5.48 12.508 4.062 1 98.81 56 PHE B O 1
ATOM 2990 N N . VAL B 1 57 ? -4.926 12.695 1.932 1 98.81 57 VAL B N 1
ATOM 2991 C CA . VAL B 1 57 ? -3.629 12.047 2.082 1 98.81 57 VAL B CA 1
ATOM 2992 C C . VAL B 1 57 ? -2.52 13.008 1.671 1 98.81 57 VAL B C 1
ATOM 2994 O O . VAL B 1 57 ? -2.48 13.469 0.527 1 98.81 57 VAL B O 1
ATOM 2997 N N . LEU B 1 58 ? -1.603 13.32 2.598 1 98.62 58 LEU B N 1
ATOM 2998 C CA . LEU B 1 58 ? -0.448 14.156 2.293 1 98.62 58 LEU B CA 1
ATOM 2999 C C . LEU B 1 58 ? 0.647 13.352 1.607 1 98.62 58 LEU B C 1
ATOM 3001 O O . LEU B 1 58 ? 0.611 12.117 1.618 1 98.62 58 LEU B O 1
ATOM 3005 N N . ASP B 1 59 ? 1.613 14.109 0.966 1 97.75 59 ASP B N 1
ATOM 3006 C CA . ASP B 1 59 ? 2.627 13.445 0.154 1 97.75 59 ASP B CA 1
ATOM 3007 C C . ASP B 1 59 ? 1.982 12.531 -0.887 1 97.75 59 ASP B C 1
ATOM 3009 O O . ASP B 1 59 ? 2.326 11.352 -0.984 1 97.75 59 ASP B O 1
ATOM 3013 N N . GLY B 1 60 ? 1.109 13.133 -1.712 1 97.75 60 GLY B N 1
ATOM 3014 C CA . GLY B 1 60 ? 0.305 12.383 -2.66 1 97.75 60 GLY B CA 1
ATOM 3015 C C . GLY B 1 60 ? 1.136 11.578 -3.643 1 97.75 60 GLY B C 1
ATOM 3016 O O . GLY B 1 60 ? 0.738 10.484 -4.051 1 97.75 60 GLY B O 1
ATOM 3017 N N . ASN B 1 61 ? 2.305 12.094 -4.012 1 97 61 ASN B N 1
ATOM 3018 C CA . ASN B 1 61 ? 3.172 11.383 -4.945 1 97 61 ASN B CA 1
ATOM 3019 C C . ASN B 1 61 ? 3.596 10.023 -4.391 1 97 61 ASN B C 1
ATOM 3021 O O . ASN B 1 61 ? 3.816 9.086 -5.152 1 97 61 ASN B O 1
ATOM 3025 N N . ALA B 1 62 ? 3.648 9.977 -3.121 1 97.12 62 ALA B N 1
ATOM 3026 C CA . ALA B 1 62 ? 4.188 8.781 -2.475 1 97.12 62 ALA B CA 1
ATOM 3027 C C . ALA B 1 62 ? 3.07 7.828 -2.062 1 97.12 62 ALA B C 1
ATOM 3029 O O . ALA B 1 62 ? 3.299 6.629 -1.905 1 97.12 62 ALA B O 1
ATOM 3030 N N . TYR B 1 63 ? 1.832 8.383 -1.886 1 98 63 TYR B N 1
ATOM 3031 C CA . TYR B 1 63 ? 0.9 7.539 -1.147 1 98 63 TYR B CA 1
ATOM 3032 C C . TYR B 1 63 ? -0.446 7.461 -1.857 1 98 63 TYR B C 1
ATOM 3034 O O . TYR B 1 63 ? -1.306 6.66 -1.484 1 98 63 TYR B O 1
ATOM 3042 N N . PHE B 1 64 ? -0.725 8.211 -2.928 1 98.5 64 PHE B N 1
ATOM 3043 C CA . PHE B 1 64 ? -2.037 8.234 -3.562 1 98.5 64 PHE B CA 1
ATOM 3044 C C . PHE B 1 64 ? -2.404 6.859 -4.102 1 98.5 64 PHE B C 1
ATOM 3046 O O . PHE B 1 64 ? -3.521 6.383 -3.891 1 98.5 64 PHE B O 1
ATOM 3053 N N . LEU B 1 65 ? -1.496 6.277 -4.82 1 98.31 65 LEU B N 1
ATOM 3054 C CA . LEU B 1 65 ? -1.769 4.977 -5.422 1 98.31 65 LEU B CA 1
ATOM 3055 C C . LEU B 1 65 ? -2.012 3.924 -4.348 1 98.31 65 LEU B C 1
ATOM 3057 O O . LEU B 1 65 ? -2.926 3.105 -4.469 1 98.31 65 LEU B O 1
ATOM 3061 N N . SER B 1 66 ? -1.226 3.953 -3.273 1 98.19 66 SER B N 1
ATOM 3062 C CA . SER B 1 66 ? -1.416 3.023 -2.166 1 98.19 66 SER B CA 1
ATOM 3063 C C . SER B 1 66 ? -2.779 3.217 -1.51 1 98.19 66 SER B C 1
ATOM 3065 O O . SER B 1 66 ? -3.51 2.248 -1.288 1 98.19 66 SER B O 1
ATOM 3067 N N . ALA B 1 67 ? -3.105 4.449 -1.235 1 98.62 67 ALA B N 1
ATOM 3068 C CA . ALA B 1 67 ? -4.375 4.75 -0.58 1 98.62 67 ALA B CA 1
ATOM 3069 C C . ALA B 1 67 ? -5.555 4.312 -1.441 1 98.62 67 ALA B C 1
ATOM 3071 O O . ALA B 1 67 ? -6.547 3.785 -0.929 1 98.62 67 ALA B O 1
ATOM 3072 N N . THR B 1 68 ? -5.426 4.52 -2.717 1 98.44 68 THR B N 1
ATOM 3073 C CA . THR B 1 68 ? -6.477 4.152 -3.658 1 98.44 68 THR B CA 1
ATOM 3074 C C . THR B 1 68 ? -6.699 2.645 -3.66 1 98.44 68 THR B C 1
ATOM 3076 O O . THR B 1 68 ? -7.836 2.18 -3.527 1 98.44 68 THR B O 1
ATOM 3079 N N . ASP B 1 69 ? -5.613 1.877 -3.752 1 97.75 69 ASP B N 1
ATOM 3080 C CA . ASP B 1 69 ? -5.723 0.422 -3.729 1 97.75 69 ASP B CA 1
ATOM 3081 C C . ASP B 1 69 ? -6.332 -0.062 -2.414 1 97.75 69 ASP B C 1
ATOM 3083 O O . ASP B 1 69 ? -7.188 -0.948 -2.412 1 97.75 69 ASP B O 1
ATOM 3087 N N . ILE B 1 70 ? -5.879 0.503 -1.355 1 97.44 70 ILE B N 1
ATOM 3088 C CA . ILE B 1 70 ? -6.367 0.086 -0.045 1 97.44 70 ILE B CA 1
ATOM 3089 C C . ILE B 1 70 ? -7.871 0.327 0.048 1 97.44 70 ILE B C 1
ATOM 3091 O O . ILE B 1 70 ? -8.625 -0.556 0.467 1 97.44 70 ILE B O 1
ATOM 3095 N N . ALA B 1 71 ? -8.289 1.531 -0.353 1 97.94 71 ALA B N 1
ATOM 3096 C CA . ALA B 1 71 ? -9.711 1.863 -0.326 1 97.94 71 ALA B CA 1
ATOM 3097 C C . ALA B 1 71 ? -10.523 0.87 -1.154 1 97.94 71 ALA B C 1
ATOM 3099 O O . ALA B 1 71 ? -11.586 0.413 -0.723 1 97.94 71 ALA B O 1
ATOM 3100 N N . ARG B 1 72 ? -10.008 0.529 -2.25 1 97 72 ARG B N 1
ATOM 3101 C CA . ARG B 1 72 ? -10.742 -0.33 -3.172 1 97 72 ARG B CA 1
ATOM 3102 C C . ARG B 1 72 ? -10.773 -1.771 -2.674 1 97 72 ARG B C 1
ATOM 3104 O O . ARG B 1 72 ? -11.766 -2.479 -2.855 1 97 72 ARG B O 1
ATOM 3111 N N . ARG B 1 73 ? -9.719 -2.232 -2.074 1 96.31 73 ARG B N 1
ATOM 3112 C CA . ARG B 1 73 ? -9.742 -3.553 -1.453 1 96.31 73 ARG B CA 1
ATOM 3113 C C . ARG B 1 73 ? -10.734 -3.598 -0.295 1 96.31 73 ARG B C 1
ATOM 3115 O O . ARG B 1 73 ? -11.445 -4.59 -0.12 1 96.31 73 ARG B O 1
ATOM 3122 N N . GLN B 1 74 ? -10.812 -2.5 0.474 1 95.5 74 GLN B N 1
ATOM 3123 C CA . GLN B 1 74 ? -11.766 -2.441 1.578 1 95.5 74 GLN B CA 1
ATOM 3124 C C . GLN B 1 74 ? -13.203 -2.426 1.063 1 95.5 74 GLN B C 1
ATOM 3126 O O . GLN B 1 74 ? -14.094 -3.006 1.685 1 95.5 74 GLN B O 1
ATOM 3131 N N . GLN B 1 75 ? -13.367 -1.721 -0.023 1 95.31 75 GLN B N 1
ATOM 3132 C CA . GLN B 1 75 ? -14.688 -1.718 -0.643 1 95.31 75 GLN B CA 1
ATOM 3133 C C . GLN B 1 75 ? -15.133 -3.135 -0.996 1 95.31 75 GLN B C 1
ATOM 3135 O O . GLN B 1 75 ? -16.281 -3.506 -0.757 1 95.31 75 GLN B O 1
ATOM 3140 N N . PHE B 1 76 ? -14.227 -3.9 -1.542 1 93.12 76 PHE B N 1
ATOM 3141 C CA . PHE B 1 76 ? -14.539 -5.27 -1.941 1 93.12 76 PHE B CA 1
ATOM 3142 C C . PHE B 1 76 ? -14.758 -6.152 -0.72 1 93.12 76 PHE B C 1
ATOM 3144 O O . PHE B 1 76 ? -15.766 -6.855 -0.628 1 93.12 76 PHE B O 1
ATOM 3151 N N . GLU B 1 77 ? -13.906 -6.055 0.227 1 88.88 77 GLU B N 1
ATOM 3152 C CA . GLU B 1 77 ? -13.859 -7.023 1.316 1 88.88 77 GLU B CA 1
ATOM 3153 C C . GLU B 1 77 ? -14.883 -6.695 2.396 1 88.88 77 GLU B C 1
ATOM 3155 O O . GLU B 1 77 ? -15.516 -7.594 2.955 1 88.88 77 GLU B O 1
ATOM 3160 N N . ALA B 1 78 ? -15.016 -5.387 2.707 1 90.25 78 ALA B N 1
ATOM 3161 C CA . ALA B 1 78 ? -15.828 -4.988 3.85 1 90.25 78 ALA B CA 1
ATOM 3162 C C . ALA B 1 78 ? -17.047 -4.184 3.398 1 90.25 78 ALA B C 1
ATOM 3164 O O . ALA B 1 78 ? -17.859 -3.764 4.223 1 90.25 78 ALA B O 1
ATOM 3165 N N . LYS B 1 79 ? -17.141 -3.939 2.092 1 92 79 LYS B N 1
ATOM 3166 C CA . LYS B 1 79 ? -18.234 -3.143 1.538 1 92 79 LYS B CA 1
ATOM 3167 C C . LYS B 1 79 ? -18.25 -1.737 2.133 1 92 79 LYS B C 1
ATOM 3169 O O . LYS B 1 79 ? -19.312 -1.193 2.434 1 92 79 LYS B O 1
ATOM 3174 N N . ARG B 1 80 ? -17.016 -1.262 2.404 1 94.94 80 ARG B N 1
ATOM 3175 C CA . ARG B 1 80 ? -16.828 0.095 2.91 1 94.94 80 ARG B CA 1
ATOM 3176 C C . ARG B 1 80 ? -16.172 0.986 1.864 1 94.94 80 ARG B C 1
ATOM 3178 O O . ARG B 1 80 ? -15.109 0.648 1.334 1 94.94 80 ARG B O 1
ATOM 3185 N N . LYS B 1 81 ? -16.766 2.119 1.574 1 96.88 81 LYS B N 1
ATOM 3186 C CA . LYS B 1 81 ? -16.281 3.02 0.535 1 96.88 81 LYS B CA 1
ATOM 3187 C C . LYS B 1 81 ? -15.523 4.199 1.141 1 96.88 81 LYS B C 1
ATOM 3189 O O . LYS B 1 81 ? -15.797 4.605 2.271 1 96.88 81 LYS B O 1
ATOM 3194 N N . SER B 1 82 ? -14.57 4.668 0.438 1 98.19 82 SER B N 1
ATOM 3195 C CA . SER B 1 82 ? -13.828 5.883 0.769 1 98.19 82 SER B CA 1
ATOM 3196 C C . SER B 1 82 ? -13.469 6.672 -0.486 1 98.19 82 SER B C 1
ATOM 3198 O O . SER B 1 82 ? -13.289 6.094 -1.559 1 98.19 82 SER B O 1
ATOM 3200 N N . ILE B 1 83 ? -13.445 7.918 -0.336 1 98.56 83 ILE B N 1
ATOM 3201 C CA . ILE B 1 83 ? -12.883 8.82 -1.332 1 98.56 83 ILE B CA 1
ATOM 3202 C C . ILE B 1 83 ? -11.508 9.305 -0.877 1 98.56 83 ILE B C 1
ATOM 3204 O O . ILE B 1 83 ? -11.336 9.727 0.268 1 98.56 83 ILE B O 1
ATOM 3208 N N . ILE B 1 84 ? -10.539 9.148 -1.763 1 98.81 84 ILE B N 1
ATOM 3209 C CA . ILE B 1 84 ? -9.188 9.586 -1.45 1 98.81 84 ILE B CA 1
ATOM 3210 C C . ILE B 1 84 ? -8.891 10.914 -2.148 1 98.81 84 ILE B C 1
ATOM 3212 O O . ILE B 1 84 ? -9.148 11.062 -3.346 1 98.81 84 ILE B O 1
ATOM 3216 N N . VAL B 1 85 ? -8.43 11.891 -1.434 1 98.75 85 VAL B N 1
ATOM 3217 C CA . VAL B 1 85 ? -7.922 13.148 -1.963 1 98.75 85 VAL B CA 1
ATOM 3218 C C . VAL B 1 85 ? -6.457 13.32 -1.571 1 98.75 85 VAL B C 1
ATOM 3220 O O . VAL B 1 85 ? -6.137 13.453 -0.388 1 98.75 85 VAL B O 1
ATOM 3223 N N . ALA B 1 86 ? -5.637 13.312 -2.529 1 98.5 86 ALA B N 1
ATOM 3224 C CA . ALA B 1 86 ? -4.211 13.422 -2.234 1 98.5 86 ALA B CA 1
ATOM 3225 C C . ALA B 1 86 ? -3.641 14.734 -2.77 1 98.5 86 ALA B C 1
ATOM 3227 O O . ALA B 1 86 ? -4.031 15.195 -3.846 1 98.5 86 ALA B O 1
ATOM 3228 N N . ILE B 1 87 ? -2.781 15.312 -2.041 1 97.62 87 ILE B N 1
ATOM 3229 C CA . ILE B 1 87 ? -2.096 16.531 -2.457 1 97.62 87 ILE B CA 1
ATOM 3230 C C . ILE B 1 87 ? -0.589 16.281 -2.494 1 97.62 87 ILE B C 1
ATOM 3232 O O . ILE B 1 87 ? -0.007 15.805 -1.52 1 97.62 87 ILE B O 1
ATOM 3236 N N . GLY B 1 88 ? -0.025 16.453 -3.557 1 96.62 88 GLY B N 1
ATOM 3237 C CA . GLY B 1 88 ? 1.409 16.359 -3.775 1 96.62 88 GLY B CA 1
ATOM 3238 C C . GLY B 1 88 ? 1.951 17.469 -4.66 1 96.62 88 GLY B C 1
ATOM 3239 O O . GLY B 1 88 ? 1.513 18.625 -4.566 1 96.62 88 GLY B O 1
ATOM 3240 N N . TYR B 1 89 ? 2.967 17.188 -5.336 1 96.12 89 TYR B N 1
ATOM 3241 C CA . TYR B 1 89 ? 3.625 18.125 -6.238 1 96.12 89 TYR B CA 1
ATOM 3242 C C . TYR B 1 89 ? 3.572 17.625 -7.676 1 96.12 89 TYR B C 1
ATOM 3244 O O . TYR B 1 89 ? 3.475 16.422 -7.922 1 96.12 89 TYR B O 1
ATOM 3252 N N . PRO B 1 90 ? 3.592 18.547 -8.625 1 93.62 90 PRO B N 1
ATOM 3253 C CA . PRO B 1 90 ? 3.436 18.109 -10.016 1 93.62 90 PRO B CA 1
ATOM 3254 C C . PRO B 1 90 ? 4.465 17.062 -10.43 1 93.62 90 PRO B C 1
ATOM 3256 O O . PRO B 1 90 ? 5.668 17.281 -10.258 1 93.62 90 PRO B O 1
ATOM 3259 N N . ASP B 1 91 ? 3.994 15.977 -11.047 1 84.81 91 ASP B N 1
ATOM 3260 C CA . ASP B 1 91 ? 4.828 14.859 -11.477 1 84.81 91 ASP B CA 1
ATOM 3261 C C . ASP B 1 91 ? 5.926 15.32 -12.43 1 84.81 91 ASP B C 1
ATOM 3263 O O . ASP B 1 91 ? 7.035 14.789 -12.406 1 84.81 91 ASP B O 1
ATOM 3267 N N . ALA B 1 92 ? 5.586 16.266 -13.211 1 74.69 92 ALA B N 1
ATOM 3268 C CA . ALA B 1 92 ? 6.523 16.781 -14.211 1 74.69 92 ALA B CA 1
ATOM 3269 C C . ALA B 1 92 ? 7.727 17.438 -13.539 1 74.69 92 ALA B C 1
ATOM 3271 O O . ALA B 1 92 ? 8.773 17.625 -14.164 1 74.69 92 ALA B O 1
ATOM 3272 N N . GLU B 1 93 ? 7.543 17.719 -12.258 1 72.62 93 GLU B N 1
ATOM 3273 C CA . GLU B 1 93 ? 8.586 18.453 -11.547 1 72.62 93 GLU B CA 1
ATOM 3274 C C . GLU B 1 93 ? 9.281 17.562 -10.523 1 72.62 93 GLU B C 1
ATOM 3276 O O . GLU B 1 93 ? 10.133 18.031 -9.766 1 72.62 93 GLU B O 1
ATOM 3281 N N . THR B 1 94 ? 8.852 16.281 -10.562 1 77.38 94 THR B N 1
ATOM 3282 C CA . THR B 1 94 ? 9.383 15.438 -9.5 1 77.38 94 THR B CA 1
ATOM 3283 C C . THR B 1 94 ? 10.102 14.227 -10.078 1 77.38 94 THR B C 1
ATOM 3285 O O . THR B 1 94 ? 9.633 13.625 -11.047 1 77.38 94 THR B O 1
ATOM 3288 N N . GLU B 1 95 ? 11.32 13.992 -9.633 1 79.06 95 GLU B N 1
ATOM 3289 C CA . GLU B 1 95 ? 12.039 12.789 -10.031 1 79.06 95 GLU B CA 1
ATOM 3290 C C . GLU B 1 95 ? 11.961 11.711 -8.953 1 79.06 95 GLU B C 1
ATOM 3292 O O . GLU B 1 95 ? 12.477 10.602 -9.141 1 79.06 95 GLU B O 1
ATOM 3297 N N . THR B 1 96 ? 11.352 12.07 -7.887 1 88.38 96 THR B N 1
ATOM 3298 C CA . THR B 1 96 ? 11.141 11.148 -6.777 1 88.38 96 THR B CA 1
ATOM 3299 C C . THR B 1 96 ? 9.766 11.352 -6.156 1 88.38 96 THR B C 1
ATOM 3301 O O . THR B 1 96 ? 9.031 12.266 -6.543 1 88.38 96 THR B O 1
ATOM 3304 N N . VAL B 1 97 ? 9.438 10.492 -5.262 1 94.25 97 VAL B N 1
ATOM 3305 C CA . VAL B 1 97 ? 8.102 10.539 -4.684 1 94.25 97 VAL B CA 1
ATOM 3306 C C . VAL B 1 97 ? 8.008 11.68 -3.676 1 94.25 97 VAL B C 1
ATOM 3308 O O . VAL B 1 97 ? 6.914 12.094 -3.291 1 94.25 97 VAL B O 1
ATOM 3311 N N . TYR B 1 98 ? 9.133 12.234 -3.268 1 93.25 98 TYR B N 1
ATOM 3312 C CA . TYR B 1 98 ? 9.164 13.375 -2.357 1 93.25 98 TYR B CA 1
ATOM 3313 C C . TYR B 1 98 ? 9.938 14.539 -2.965 1 93.25 98 TYR B C 1
ATOM 3315 O O . TYR B 1 98 ? 10.875 14.328 -3.744 1 93.25 98 TYR B O 1
ATOM 3323 N N . VAL B 1 99 ? 9.5 15.672 -2.643 1 91.38 99 VAL B N 1
ATOM 3324 C CA . VAL B 1 99 ? 10.211 16.906 -2.934 1 91.38 99 VAL B CA 1
ATOM 3325 C C . VAL B 1 99 ? 10.656 17.578 -1.631 1 91.38 99 VAL B C 1
ATOM 3327 O O . VAL B 1 99 ? 9.992 18.484 -1.133 1 91.38 99 VAL B O 1
ATOM 3330 N N . PRO B 1 100 ? 11.797 17.203 -1.166 1 90.56 100 PRO B N 1
ATOM 3331 C CA . PRO B 1 100 ? 12.188 17.531 0.207 1 90.56 100 PRO B CA 1
ATOM 3332 C C . PRO B 1 100 ? 12.164 19.031 0.483 1 90.56 100 PRO B C 1
ATOM 3334 O O . PRO B 1 100 ? 11.672 19.469 1.531 1 90.56 100 PRO B O 1
ATOM 3337 N N . ALA B 1 101 ? 12.656 19.875 -0.441 1 88.75 101 ALA B N 1
ATOM 3338 C CA . ALA B 1 101 ? 12.703 21.312 -0.201 1 88.75 101 ALA B CA 1
ATOM 3339 C C . ALA B 1 101 ? 11.305 21.891 -0.03 1 88.75 101 ALA B C 1
ATOM 3341 O O . ALA B 1 101 ? 11.055 22.672 0.887 1 88.75 101 ALA B O 1
ATOM 3342 N N . ARG B 1 102 ? 10.375 21.469 -0.875 1 93.31 102 ARG B N 1
ATOM 3343 C CA . ARG B 1 102 ? 9.008 21.969 -0.812 1 93.31 102 ARG B CA 1
ATOM 3344 C C . ARG B 1 102 ? 8.266 21.406 0.393 1 93.31 102 ARG B C 1
ATOM 3346 O O . ARG B 1 102 ? 7.594 22.141 1.121 1 93.31 102 ARG B O 1
ATOM 3353 N N . ARG B 1 103 ? 8.43 20.125 0.582 1 94.75 103 ARG B N 1
ATOM 3354 C CA . ARG B 1 103 ? 7.695 19.422 1.633 1 94.75 103 ARG B CA 1
ATOM 3355 C C . ARG B 1 103 ? 8.133 19.906 3.014 1 94.75 103 ARG B C 1
ATOM 3357 O O . ARG B 1 103 ? 7.32 19.969 3.938 1 94.75 103 ARG B O 1
ATOM 3364 N N . SER B 1 104 ? 9.5 20.219 3.154 1 96.19 104 SER B N 1
ATOM 3365 C CA . SER B 1 104 ? 10 20.703 4.438 1 96.19 104 SER B CA 1
ATOM 3366 C C . SER B 1 104 ? 9.359 22.031 4.828 1 96.19 104 SER B C 1
ATOM 3368 O O . SER B 1 104 ? 9.031 22.25 5.996 1 96.19 104 SER B O 1
ATOM 3370 N N . PHE B 1 105 ? 9.164 22.859 3.867 1 96.88 105 PHE B N 1
ATOM 3371 C CA . PHE B 1 105 ? 8.477 24.125 4.137 1 96.88 105 PHE B CA 1
ATOM 3372 C C . PHE B 1 105 ? 6.996 23.875 4.398 1 96.88 105 PHE B C 1
ATOM 3374 O O . PHE B 1 105 ? 6.465 24.297 5.43 1 96.88 105 PHE B O 1
ATOM 3381 N N . ASP B 1 106 ? 6.352 23.188 3.539 1 98.25 106 ASP B N 1
ATOM 3382 C CA . ASP B 1 106 ? 4.898 23.062 3.529 1 98.25 106 ASP B CA 1
ATOM 3383 C C . ASP B 1 106 ? 4.406 22.328 4.781 1 98.25 106 ASP B C 1
ATOM 3385 O O . ASP B 1 106 ? 3.307 22.609 5.266 1 98.25 106 ASP B O 1
ATOM 3389 N N . LEU B 1 107 ? 5.227 21.391 5.375 1 98.69 107 LEU B N 1
ATOM 3390 C CA . LEU B 1 107 ? 4.645 20.453 6.332 1 98.69 107 LEU B CA 1
ATOM 3391 C C . LEU B 1 107 ? 5.184 20.703 7.734 1 98.69 107 LEU B C 1
ATOM 3393 O O . LEU B 1 107 ? 4.75 20.062 8.695 1 98.69 107 LEU B O 1
ATOM 3397 N N . THR B 1 108 ? 6.121 21.641 7.91 1 98.75 108 THR B N 1
ATOM 3398 C CA . THR B 1 108 ? 6.629 21.922 9.25 1 98.75 108 THR B CA 1
ATOM 3399 C C . THR B 1 108 ? 5.98 23.172 9.836 1 98.75 108 THR B C 1
ATOM 3401 O O . THR B 1 108 ? 5.746 24.141 9.125 1 98.75 108 THR B O 1
ATOM 3404 N N . PRO B 1 109 ? 5.602 23.141 11.094 1 98.69 109 PRO B N 1
ATOM 3405 C CA . PRO B 1 109 ? 4.945 24.281 11.75 1 98.69 109 PRO B CA 1
ATOM 3406 C C . PRO B 1 109 ? 5.906 25.422 12.039 1 98.69 109 PRO B C 1
ATOM 3408 O O . PRO B 1 109 ? 7.105 25.203 12.227 1 98.69 109 PRO B O 1
ATOM 3411 N N . PRO B 1 110 ? 5.316 26.594 12.016 1 97.94 110 PRO B N 1
ATOM 3412 C CA . PRO B 1 110 ? 6.105 27.688 12.586 1 97.94 110 PRO B CA 1
ATOM 3413 C C . PRO B 1 110 ? 6.305 27.547 14.094 1 97.94 110 PRO B C 1
ATOM 3415 O O . PRO B 1 110 ? 5.621 26.75 14.742 1 97.94 110 PRO B O 1
ATOM 3418 N N . ALA B 1 111 ? 7.277 28.297 14.633 1 97.25 111 ALA B N 1
ATOM 3419 C CA . ALA B 1 111 ? 7.547 28.25 16.062 1 97.25 111 ALA B CA 1
ATOM 3420 C C . ALA B 1 111 ? 7.988 29.625 16.578 1 97.25 111 ALA B C 1
ATOM 3422 O O . ALA B 1 111 ? 8.734 30.328 15.914 1 97.25 111 ALA B O 1
ATOM 3423 N N . LYS B 1 112 ? 7.543 29.953 17.703 1 96.69 112 LYS B N 1
ATOM 3424 C CA . LYS B 1 112 ? 7.922 31.203 18.344 1 96.69 112 LYS B CA 1
ATOM 3425 C C . LYS B 1 112 ? 9.406 31.219 18.703 1 96.69 112 LYS B C 1
ATOM 3427 O O . LYS B 1 112 ? 10.062 32.25 18.625 1 96.69 112 LYS B O 1
ATOM 3432 N N . LYS B 1 113 ? 9.922 30.094 19.094 1 93.94 113 LYS B N 1
ATOM 3433 C CA . LYS B 1 113 ? 11.312 30 19.531 1 93.94 113 LYS B CA 1
ATOM 3434 C C . LYS B 1 113 ? 12.266 30.031 18.344 1 93.94 113 LYS B C 1
ATOM 3436 O O . LYS B 1 113 ? 13.484 29.953 18.516 1 93.94 113 LYS B O 1
ATOM 3441 N N . GLY B 1 114 ? 11.703 30.125 17.219 1 95.75 114 GLY B N 1
ATOM 3442 C CA . GLY B 1 114 ? 12.523 30.047 16.016 1 95.75 114 GLY B CA 1
ATOM 3443 C C . GLY B 1 114 ? 12.602 28.656 15.438 1 95.75 114 GLY B C 1
ATOM 3444 O O . GLY B 1 114 ? 12.078 27.703 16.016 1 95.75 114 GLY B O 1
ATOM 3445 N N . LEU B 1 115 ? 13.18 28.562 14.258 1 97.38 115 LEU B N 1
ATOM 3446 C CA . LEU B 1 115 ? 13.289 27.281 13.547 1 97.38 115 LEU B CA 1
ATOM 3447 C C . LEU B 1 115 ? 14.758 26.906 13.352 1 97.38 115 LEU B C 1
ATOM 3449 O O . LEU B 1 115 ? 15.633 27.766 13.32 1 97.38 115 LEU B O 1
ATOM 3453 N N . PRO B 1 116 ? 14.977 25.594 13.281 1 95.62 116 PRO B N 1
ATOM 3454 C CA . PRO B 1 116 ? 16.359 25.188 13.047 1 95.62 116 PRO B CA 1
ATOM 3455 C C . PRO B 1 116 ? 16.875 25.594 11.664 1 95.62 116 PRO B C 1
ATOM 3457 O O . PRO B 1 116 ? 16.078 25.797 10.742 1 95.62 116 PRO B O 1
ATOM 3460 N N . GLN B 1 117 ? 18.156 25.766 11.625 1 93.81 117 GLN B N 1
ATOM 3461 C CA . GLN B 1 117 ? 18.812 26.031 10.344 1 93.81 117 GLN B CA 1
ATOM 3462 C C . GLN B 1 117 ? 19.484 24.766 9.805 1 93.81 117 GLN B C 1
ATOM 3464 O O . GLN B 1 117 ? 20.562 24.375 10.281 1 93.81 117 GLN B O 1
ATOM 3469 N N . TRP B 1 118 ? 18.844 24.156 8.891 1 93.88 118 TRP B N 1
ATOM 3470 C CA . TRP B 1 118 ? 19.375 22.953 8.266 1 93.88 118 TRP B CA 1
ATOM 3471 C C . TRP B 1 118 ? 20.016 23.266 6.922 1 93.88 118 TRP B C 1
ATOM 3473 O O . TRP B 1 118 ? 19.328 23.625 5.961 1 93.88 118 TRP B O 1
ATOM 3483 N N . PRO B 1 119 ? 21.266 23.172 6.809 1 92.81 119 PRO B N 1
ATOM 3484 C CA . PRO B 1 119 ? 21.906 23.469 5.516 1 92.81 119 PRO B CA 1
ATOM 3485 C C . PRO B 1 119 ? 21.438 22.516 4.414 1 92.81 119 PRO B C 1
ATOM 3487 O O . PRO B 1 119 ? 21.234 21.312 4.664 1 92.81 119 PRO B O 1
ATOM 3490 N N . VAL B 1 120 ? 21.219 23.047 3.252 1 91 120 VAL B N 1
ATOM 3491 C CA . VAL B 1 120 ? 20.922 22.234 2.074 1 91 120 VAL B CA 1
ATOM 3492 C C . VAL B 1 120 ? 22.203 21.562 1.578 1 91 120 VAL B C 1
ATOM 3494 O O . VAL B 1 120 ? 23.266 22.203 1.531 1 91 120 VAL B O 1
ATOM 3497 N N . LYS B 1 121 ? 22.094 20.328 1.277 1 87.44 121 LYS B N 1
ATOM 3498 C CA . LYS B 1 121 ? 23.25 19.594 0.778 1 87.44 121 LYS B CA 1
ATOM 3499 C C . LYS B 1 121 ? 23.016 19.062 -0.633 1 87.44 121 LYS B C 1
ATOM 3501 O O . LYS B 1 121 ? 21.859 18.781 -1.005 1 87.44 121 LYS B O 1
ATOM 3506 N N . ASP B 1 122 ? 24.031 18.953 -1.388 1 81.69 122 ASP B N 1
ATOM 3507 C CA . ASP B 1 122 ? 23.906 18.391 -2.729 1 81.69 122 ASP B CA 1
ATOM 3508 C C . ASP B 1 122 ? 24.016 16.875 -2.695 1 81.69 122 ASP B C 1
ATOM 3510 O O . ASP B 1 122 ? 24 16.266 -1.622 1 81.69 122 ASP B O 1
ATOM 3514 N N . ALA B 1 123 ? 24.031 16.234 -3.787 1 74.06 123 ALA B N 1
ATOM 3515 C CA . ALA B 1 123 ? 24 14.781 -3.934 1 74.06 123 ALA B CA 1
ATOM 3516 C C . ALA B 1 123 ? 25.219 14.141 -3.297 1 74.06 123 ALA B C 1
ATOM 3518 O O . ALA B 1 123 ? 25.172 12.984 -2.869 1 74.06 123 ALA B O 1
ATOM 3519 N N . ASP B 1 124 ? 26.25 14.922 -3.188 1 81.25 124 ASP B N 1
ATOM 3520 C CA . ASP B 1 124 ? 27.5 14.398 -2.625 1 81.25 124 ASP B CA 1
ATOM 3521 C C . ASP B 1 124 ? 27.594 14.711 -1.131 1 81.25 124 ASP B C 1
ATOM 3523 O O . ASP B 1 124 ? 28.594 14.383 -0.49 1 81.25 124 ASP B O 1
ATOM 3527 N N . GLY B 1 125 ? 26.594 15.289 -0.64 1 83.38 125 GLY B N 1
ATOM 3528 C CA . GLY B 1 125 ? 26.531 15.578 0.783 1 83.38 125 GLY B CA 1
ATOM 3529 C C . GLY B 1 125 ? 27.203 16.891 1.146 1 83.38 125 GLY B C 1
ATOM 3530 O O . GLY B 1 125 ? 27.359 17.219 2.326 1 83.38 125 GLY B O 1
ATOM 3531 N N . ARG B 1 126 ? 27.734 17.766 0.087 1 87.25 126 ARG B N 1
ATOM 3532 C CA . ARG B 1 126 ? 28.375 19.047 0.339 1 87.25 126 ARG B CA 1
ATOM 3533 C C . ARG B 1 126 ? 27.344 20.156 0.504 1 87.25 126 ARG B C 1
ATOM 3535 O O . ARG B 1 126 ? 26.328 20.188 -0.206 1 87.25 126 ARG B O 1
ATOM 3542 N N . GLU B 1 127 ? 27.469 21.016 1.394 1 91.62 127 GLU B N 1
ATOM 3543 C CA . GLU B 1 127 ? 26.547 22.125 1.62 1 91.62 127 GLU B CA 1
ATOM 3544 C C . GLU B 1 127 ? 26.469 23.047 0.401 1 91.62 127 GLU B C 1
ATOM 3546 O O . GLU B 1 127 ? 27.5 23.375 -0.19 1 91.62 127 GLU B O 1
ATOM 3551 N N . VAL B 1 128 ? 25.328 23.406 0.075 1 92.44 128 VAL B N 1
ATOM 3552 C CA . VAL B 1 128 ? 25.078 24.359 -1.009 1 92.44 128 VAL B CA 1
ATOM 3553 C C . VAL B 1 128 ? 25.234 25.781 -0.49 1 92.44 128 VAL B C 1
ATOM 3555 O O . VAL B 1 128 ? 24.766 26.109 0.605 1 92.44 128 VAL B O 1
ATOM 3558 N N . THR B 1 129 ? 25.922 26.562 -1.271 1 93.38 129 THR B N 1
ATOM 3559 C CA . THR B 1 129 ? 26.125 27.953 -0.873 1 93.38 129 THR B CA 1
ATOM 3560 C C . THR B 1 129 ? 25.516 28.906 -1.906 1 93.38 129 THR B C 1
ATOM 3562 O O . THR B 1 129 ? 25.328 28.531 -3.064 1 93.38 129 THR B O 1
ATOM 3565 N N . ASP B 1 130 ? 25.109 30.047 -1.41 1 91.31 130 ASP B N 1
ATOM 3566 C CA . ASP B 1 130 ? 24.625 31.078 -2.332 1 91.31 130 ASP B CA 1
ATOM 3567 C C . ASP B 1 130 ? 25.797 31.797 -3.008 1 91.31 1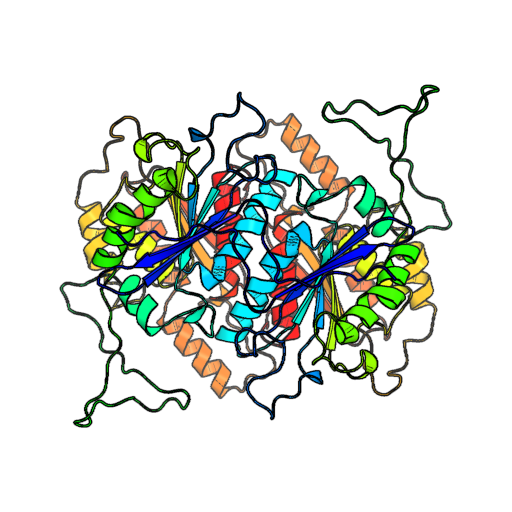30 ASP B C 1
ATOM 3569 O O . ASP B 1 130 ? 26.938 31.359 -2.92 1 91.31 130 ASP B O 1
ATOM 3573 N N . GLY B 1 131 ? 25.469 32.812 -3.865 1 90.94 131 GLY B N 1
ATOM 3574 C CA . GLY B 1 131 ? 26.453 33.531 -4.648 1 90.94 131 GLY B CA 1
ATOM 3575 C C . GLY B 1 131 ? 27.531 34.188 -3.803 1 90.94 131 GLY B C 1
ATOM 3576 O O . GLY B 1 131 ? 28.641 34.438 -4.285 1 90.94 131 GLY B O 1
ATOM 3577 N N . ASP B 1 132 ? 27.328 34.406 -2.506 1 93.94 132 ASP B N 1
ATOM 3578 C CA . ASP B 1 132 ? 28.281 35.062 -1.609 1 93.94 132 ASP B CA 1
ATOM 3579 C C . ASP B 1 132 ? 28.984 34.031 -0.724 1 93.94 132 ASP B C 1
ATOM 3581 O O . ASP B 1 132 ? 29.719 34.406 0.198 1 93.94 132 ASP B O 1
ATOM 3585 N N . GLY B 1 133 ? 28.656 32.781 -0.841 1 91.38 133 GLY B N 1
ATOM 3586 C CA . GLY B 1 133 ? 29.359 31.719 -0.134 1 91.38 133 GLY B CA 1
ATOM 3587 C C . GLY B 1 133 ? 28.672 31.312 1.158 1 91.38 133 GLY B C 1
ATOM 3588 O O . GLY B 1 133 ? 29.219 30.516 1.925 1 91.38 133 GLY B O 1
ATOM 3589 N N . HIS B 1 134 ? 27.656 31.922 1.449 1 92.94 134 HIS B N 1
ATOM 3590 C CA . HIS B 1 134 ? 26.922 31.547 2.656 1 92.94 134 HIS B CA 1
ATOM 3591 C C . HIS B 1 134 ? 26.078 30.297 2.422 1 92.94 134 HIS B C 1
ATOM 3593 O O . HIS B 1 134 ? 25.531 30.109 1.338 1 92.94 134 HIS B O 1
ATOM 3599 N N . PRO B 1 135 ? 25.984 29.516 3.504 1 93.62 135 PRO B N 1
ATOM 3600 C CA . PRO B 1 135 ? 25.156 28.328 3.338 1 93.62 135 PRO B CA 1
ATOM 3601 C C . PRO B 1 135 ? 23.688 28.656 3.041 1 93.62 135 PRO B C 1
ATOM 3603 O O . PRO B 1 135 ? 23.156 29.641 3.58 1 93.62 135 PRO B O 1
ATOM 3606 N N . VAL B 1 136 ? 23.141 27.875 2.145 1 93.75 136 VAL B N 1
ATOM 3607 C CA . VAL B 1 136 ? 21.703 27.922 1.902 1 93.75 136 VAL B CA 1
ATOM 3608 C C . VAL B 1 136 ? 20.984 26.984 2.867 1 93.75 136 VAL B C 1
ATOM 3610 O O . VAL B 1 136 ? 21.406 25.844 3.062 1 93.75 136 VAL B O 1
ATOM 3613 N N . TYR B 1 137 ? 19.953 27.484 3.498 1 93.69 137 TYR B N 1
ATOM 3614 C CA . TYR B 1 137 ? 19.25 26.672 4.492 1 93.69 137 TYR B CA 1
ATOM 3615 C C . TYR B 1 137 ? 17.875 26.25 3.979 1 93.69 137 TYR B C 1
ATOM 3617 O O . TYR B 1 137 ? 17.266 26.969 3.186 1 93.69 137 TYR B O 1
ATOM 3625 N N . MET B 1 138 ? 17.484 25.062 4.414 1 94.12 138 MET B N 1
ATOM 3626 C CA . MET B 1 138 ? 16.141 24.578 4.113 1 94.12 138 MET B CA 1
ATOM 3627 C C . MET B 1 138 ? 15.086 25.531 4.66 1 94.12 138 MET B C 1
ATOM 3629 O O . MET B 1 138 ? 15.195 25.984 5.797 1 94.12 138 MET B O 1
ATOM 3633 N N . LYS B 1 139 ? 14.109 25.859 3.781 1 94.69 139 LYS B N 1
ATOM 3634 C CA . LYS B 1 139 ? 12.977 26.641 4.273 1 94.69 139 LYS B CA 1
ATOM 3635 C C . LYS B 1 139 ? 12.031 25.766 5.094 1 94.69 139 LYS B C 1
ATOM 3637 O O . LYS B 1 139 ? 11.68 24.656 4.68 1 94.69 139 LYS B O 1
ATOM 3642 N N . LEU B 1 140 ? 11.664 26.172 6.246 1 97.56 140 LEU B N 1
ATOM 3643 C CA . LEU B 1 140 ? 10.797 25.469 7.184 1 97.56 140 LEU B CA 1
ATOM 3644 C C . LEU B 1 140 ? 9.672 26.391 7.668 1 97.56 140 LEU B C 1
ATOM 3646 O O . LEU B 1 140 ? 9.719 27.594 7.461 1 97.56 140 LEU B O 1
ATOM 3650 N N . GLY B 1 141 ? 8.586 25.828 8.25 1 98.06 141 GLY B N 1
ATOM 3651 C CA . GLY B 1 141 ? 7.629 26.594 9.023 1 98.06 141 GLY B CA 1
ATOM 3652 C C . GLY B 1 141 ? 6.441 27.062 8.203 1 98.06 141 GLY B C 1
ATOM 3653 O O . GLY B 1 141 ? 5.711 27.969 8.625 1 98.06 141 GLY B O 1
ATOM 3654 N N . GLY B 1 142 ? 6.207 26.531 7.027 1 98 142 GLY B N 1
ATOM 3655 C CA . GLY B 1 142 ? 5.16 26.984 6.133 1 98 142 GLY B CA 1
ATOM 3656 C C . GLY B 1 142 ? 3.836 26.281 6.34 1 98 142 GLY B C 1
ATOM 3657 O O . GLY B 1 142 ? 2.926 26.391 5.516 1 98 142 GLY B O 1
ATOM 3658 N N . ALA B 1 143 ? 3.635 25.562 7.465 1 98.5 143 ALA B N 1
ATOM 3659 C CA . ALA B 1 143 ? 2.445 24.75 7.695 1 98.5 143 ALA B CA 1
ATOM 3660 C C . ALA B 1 143 ? 1.178 25.594 7.633 1 98.5 143 ALA B C 1
ATOM 3662 O O . ALA B 1 143 ? 0.14 25.125 7.152 1 98.5 143 ALA B O 1
ATOM 3663 N N . ALA B 1 144 ? 1.251 26.828 8.18 1 97.88 144 ALA B N 1
ATOM 3664 C CA . ALA B 1 144 ? 0.08 27.703 8.141 1 97.88 144 ALA B CA 1
ATOM 3665 C C . ALA B 1 144 ? -0.322 28.016 6.699 1 97.88 144 ALA B C 1
ATOM 3667 O O . ALA B 1 144 ? -1.511 28.031 6.371 1 97.88 144 ALA B O 1
ATOM 3668 N N . THR B 1 145 ? 0.665 28.297 5.891 1 97.56 145 THR B N 1
ATOM 3669 C CA . THR B 1 145 ? 0.425 28.594 4.484 1 97.56 145 THR B CA 1
ATOM 3670 C C . THR B 1 145 ? -0.159 27.375 3.764 1 97.56 145 THR B C 1
ATOM 3672 O O . THR B 1 145 ? -1.105 27.516 2.984 1 97.56 145 THR B O 1
ATOM 3675 N N . PHE B 1 146 ? 0.411 26.234 4 1 98.06 146 PHE B N 1
ATOM 3676 C CA . PHE B 1 146 ? -0.08 25.016 3.387 1 98.06 146 PHE B CA 1
ATOM 3677 C C . PHE B 1 146 ? -1.504 24.719 3.84 1 98.06 146 PHE B C 1
ATOM 3679 O O . PHE B 1 146 ? -2.354 24.328 3.029 1 98.06 146 PHE B O 1
ATOM 3686 N N . HIS B 1 147 ? -1.779 24.891 5.141 1 98 147 HIS B N 1
ATOM 3687 C CA . HIS B 1 147 ? -3.123 24.688 5.676 1 98 147 HIS B CA 1
ATOM 3688 C C . HIS B 1 147 ? -4.129 25.609 4.984 1 98 147 HIS B C 1
ATOM 3690 O O . HIS B 1 147 ? -5.223 25.172 4.625 1 98 147 HIS B O 1
ATOM 3696 N N . ALA B 1 148 ? -3.748 26.844 4.797 1 97.06 148 ALA B N 1
ATOM 3697 C CA . ALA B 1 148 ? -4.617 27.781 4.105 1 97.06 148 ALA B CA 1
ATOM 3698 C C . ALA B 1 148 ? -4.898 27.344 2.678 1 97.06 148 ALA B C 1
ATOM 3700 O O . ALA B 1 148 ? -6.004 27.531 2.164 1 97.06 148 ALA B O 1
ATOM 3701 N N . THR B 1 149 ? -3.885 26.781 2.045 1 96.44 149 THR B N 1
ATOM 3702 C CA . THR B 1 149 ? -4.066 26.25 0.697 1 96.44 149 THR B CA 1
ATOM 3703 C C . THR B 1 149 ? -5.105 25.125 0.691 1 96.44 149 THR B C 1
ATOM 3705 O O . THR B 1 149 ? -5.949 25.062 -0.202 1 96.44 149 THR B O 1
ATOM 3708 N N . LEU B 1 150 ? -5.055 24.219 1.662 1 96.38 150 LEU B N 1
ATOM 3709 C CA . LEU B 1 150 ? -6.043 23.156 1.763 1 96.38 150 LEU B CA 1
ATOM 3710 C C . LEU B 1 150 ? -7.449 23.719 1.908 1 96.38 150 LEU B C 1
ATOM 3712 O O . LEU B 1 150 ? -8.359 23.328 1.176 1 96.38 150 LEU B O 1
ATOM 3716 N N . VAL B 1 151 ? -7.629 24.703 2.783 1 95.62 151 VAL B N 1
ATOM 3717 C CA . VAL B 1 151 ? -8.93 25.219 3.186 1 95.62 151 VAL B CA 1
ATOM 3718 C C . VAL B 1 151 ? -9.5 26.109 2.076 1 95.62 151 VAL B C 1
ATOM 3720 O O . VAL B 1 151 ? -10.672 25.969 1.706 1 95.62 151 VAL B O 1
ATOM 3723 N N . ASP B 1 152 ? -8.641 26.906 1.542 1 95.06 152 ASP B N 1
ATOM 3724 C CA . ASP B 1 152 ? -9.148 27.984 0.689 1 95.06 152 ASP B CA 1
ATOM 3725 C C . ASP B 1 152 ? -9.125 27.562 -0.782 1 95.06 152 ASP B C 1
ATOM 3727 O O . ASP B 1 152 ? -9.805 28.172 -1.612 1 95.06 152 ASP B O 1
ATOM 3731 N N . VAL B 1 153 ? -8.344 26.594 -1.077 1 95.06 153 VAL B N 1
ATOM 3732 C CA . VAL B 1 153 ? -8.18 26.297 -2.494 1 95.06 153 VAL B CA 1
ATOM 3733 C C . VAL B 1 153 ? -8.594 24.844 -2.762 1 95.06 153 VAL B C 1
ATOM 3735 O O . VAL B 1 153 ? -9.516 24.594 -3.539 1 95.06 153 VAL B O 1
ATOM 3738 N N . VAL B 1 154 ? -8.047 23.891 -2.084 1 95.31 154 VAL B N 1
ATOM 3739 C CA . VAL B 1 154 ? -8.211 22.469 -2.418 1 95.31 154 VAL B CA 1
ATOM 3740 C C . VAL B 1 154 ? -9.633 22.031 -2.105 1 95.31 154 VAL B C 1
ATOM 3742 O O . VAL B 1 154 ? -10.297 21.422 -2.947 1 95.31 154 VAL B O 1
ATOM 3745 N N . ILE B 1 155 ? -10.125 22.312 -0.897 1 96.38 155 ILE B N 1
ATOM 3746 C CA . ILE B 1 155 ? -11.438 21.844 -0.46 1 96.38 155 ILE B CA 1
ATOM 3747 C C . ILE B 1 155 ? -12.516 22.422 -1.378 1 96.38 155 ILE B C 1
ATOM 3749 O O . ILE B 1 155 ? -13.352 21.672 -1.904 1 96.38 155 ILE B O 1
ATOM 3753 N N . PRO B 1 156 ? -12.477 23.719 -1.714 1 94.5 156 PRO B N 1
ATOM 3754 C CA . PRO B 1 156 ? -13.484 24.234 -2.656 1 94.5 156 PRO B CA 1
ATOM 3755 C C . PRO B 1 156 ? -13.344 23.609 -4.047 1 94.5 156 PRO B C 1
ATOM 3757 O O . PRO B 1 156 ? -14.352 23.391 -4.73 1 94.5 156 PRO B O 1
ATOM 3760 N N . LEU B 1 157 ? -12.164 23.312 -4.461 1 92.62 157 LEU B N 1
ATOM 3761 C CA . LEU B 1 157 ? -11.891 22.734 -5.773 1 92.62 157 LEU B CA 1
ATOM 3762 C C . LEU B 1 157 ? -12.484 21.344 -5.887 1 92.62 157 LEU B C 1
ATOM 3764 O O . LEU B 1 157 ? -12.898 20.922 -6.973 1 92.62 157 LEU B O 1
ATOM 3768 N N . LEU B 1 158 ? -12.555 20.578 -4.812 1 93.19 158 LEU B N 1
ATOM 3769 C CA . LEU B 1 158 ? -13.016 19.188 -4.801 1 93.19 158 LEU B CA 1
ATOM 3770 C C . LEU B 1 158 ? -14.453 19.094 -5.316 1 93.19 158 LEU B C 1
ATOM 3772 O O . LEU B 1 158 ? -14.711 18.438 -6.328 1 93.19 158 LEU B O 1
ATOM 3776 N N . SER B 1 159 ? -15.422 19.828 -4.688 1 89 159 SER B N 1
ATOM 3777 C CA . SER B 1 159 ? -16.828 19.719 -5.051 1 89 159 SER B CA 1
ATOM 3778 C C . SER B 1 159 ? -17.125 20.484 -6.336 1 89 159 SER B C 1
ATOM 3780 O O . SER B 1 159 ? -18.078 20.156 -7.051 1 89 159 SER B O 1
ATOM 3782 N N . ARG B 1 160 ? -16.281 21.406 -6.668 1 90.12 160 ARG B N 1
ATOM 3783 C CA . ARG B 1 160 ? -16.531 22.234 -7.836 1 90.12 160 ARG B CA 1
ATOM 3784 C C . ARG B 1 160 ? -16.062 21.562 -9.109 1 90.12 160 ARG B C 1
ATOM 3786 O O . ARG B 1 160 ? -16.719 21.625 -10.148 1 90.12 160 ARG B O 1
ATOM 3793 N N . GLU B 1 161 ? -14.945 20.875 -8.984 1 91.12 161 GLU B N 1
ATOM 3794 C CA . GLU B 1 161 ? -14.297 20.469 -10.234 1 91.12 161 GLU B CA 1
ATOM 3795 C C . GLU B 1 161 ? -13.898 19 -10.195 1 91.12 161 GLU B C 1
ATOM 3797 O O . GLU B 1 161 ? -14.148 18.25 -11.148 1 91.12 161 GLU B O 1
ATOM 3802 N N . LEU B 1 162 ? -13.328 18.531 -9.203 1 93.81 162 LEU B N 1
ATOM 3803 C CA . LEU B 1 162 ? -12.688 17.219 -9.203 1 93.81 162 LEU B CA 1
ATOM 3804 C C . LEU B 1 162 ? -13.719 16.109 -8.984 1 93.81 162 LEU B C 1
ATOM 3806 O O . LEU B 1 162 ? -13.648 15.055 -9.609 1 93.81 162 LEU B O 1
ATOM 3810 N N . LEU B 1 163 ? -14.664 16.375 -8.078 1 95.38 163 LEU B N 1
ATOM 3811 C CA . LEU B 1 163 ? -15.727 15.422 -7.785 1 95.38 163 LEU B CA 1
ATOM 3812 C C . LEU B 1 163 ? -17.031 16.141 -7.457 1 95.38 163 LEU B C 1
ATOM 3814 O O . LEU B 1 163 ? -17.453 16.172 -6.301 1 95.38 163 LEU B O 1
ATOM 3818 N N . PRO B 1 164 ? -17.734 16.531 -8.445 1 93 164 PRO B N 1
ATOM 3819 C CA . PRO B 1 164 ? -18.906 17.406 -8.266 1 93 164 PRO B CA 1
ATOM 3820 C C . PRO B 1 164 ? -20.047 16.703 -7.543 1 93 164 PRO B C 1
ATOM 3822 O O . PRO B 1 164 ? -20.984 17.359 -7.074 1 93 164 PRO B O 1
ATOM 3825 N N . SER B 1 165 ? -19.984 15.438 -7.445 1 93 165 SER B N 1
ATOM 3826 C CA . SER B 1 165 ? -21.031 14.703 -6.742 1 93 165 SER B CA 1
ATOM 3827 C C . SER B 1 165 ? -20.906 14.859 -5.23 1 93 165 SER B C 1
ATOM 3829 O O . SER B 1 165 ? -21.828 14.531 -4.484 1 93 165 SER B O 1
ATOM 3831 N N . LEU B 1 166 ? -19.781 15.32 -4.754 1 94.56 166 LEU B N 1
ATOM 3832 C CA . LEU B 1 166 ? -19.594 15.539 -3.324 1 94.56 166 LEU B CA 1
ATOM 3833 C C . LEU B 1 166 ? -20.406 16.734 -2.842 1 94.56 166 LEU B C 1
ATOM 3835 O O . LEU B 1 166 ? -20.453 17.766 -3.512 1 94.56 166 LEU B O 1
ATOM 3839 N N . PRO B 1 167 ? -21.062 16.594 -1.759 1 94.12 167 PRO B N 1
ATOM 3840 C CA . PRO B 1 167 ? -21.719 17.75 -1.166 1 94.12 167 PRO B CA 1
ATOM 3841 C C . PRO B 1 167 ? -20.734 18.734 -0.546 1 94.12 167 PRO B C 1
ATOM 3843 O O . PRO B 1 167 ? -19.516 18.547 -0.645 1 94.12 167 PRO B O 1
ATOM 3846 N N . ALA B 1 168 ? -21.266 19.766 0.012 1 92.75 168 ALA B N 1
ATOM 3847 C CA . ALA B 1 168 ? -20.438 20.75 0.702 1 92.75 168 ALA B CA 1
ATOM 3848 C C . ALA B 1 168 ? -19.641 20.109 1.833 1 92.75 168 ALA B C 1
ATOM 3850 O O . ALA B 1 168 ? -20.078 19.125 2.418 1 92.75 168 ALA B O 1
ATOM 3851 N N . TRP B 1 169 ? -18.531 20.688 2.066 1 94 169 TRP B N 1
ATOM 3852 C CA . TRP B 1 169 ? -17.562 20.125 3.004 1 94 169 TRP B CA 1
ATOM 3853 C C . TRP B 1 169 ? -18.203 19.891 4.367 1 94 169 TRP B C 1
ATOM 3855 O O . TRP B 1 169 ? -17.953 18.859 5.004 1 94 169 TRP B O 1
ATOM 3865 N N . ASP B 1 170 ? -19.062 20.828 4.812 1 90.25 170 ASP B N 1
ATOM 3866 C CA . ASP B 1 170 ? -19.641 20.766 6.145 1 90.25 170 ASP B CA 1
ATOM 3867 C C . ASP B 1 170 ? -20.734 19.703 6.219 1 90.25 170 ASP B C 1
ATOM 3869 O O . ASP B 1 170 ? -21.188 19.344 7.309 1 90.25 170 ASP B O 1
ATOM 3873 N N . ARG B 1 171 ? -21.141 19.141 5.078 1 92.88 171 ARG B N 1
ATOM 3874 C CA . ARG B 1 171 ? -22.203 18.141 5.047 1 92.88 171 ARG B CA 1
ATOM 3875 C C . ARG B 1 171 ? -21.609 16.734 5.035 1 92.88 171 ARG B C 1
ATOM 3877 O O . ARG B 1 171 ? -22.344 15.75 5.164 1 92.88 171 ARG B O 1
ATOM 3884 N N . LEU B 1 172 ? -20.328 16.688 4.824 1 94.81 172 LEU B N 1
ATOM 3885 C CA . LEU B 1 172 ? -19.672 15.383 4.824 1 94.81 172 LEU B CA 1
ATOM 3886 C C . LEU B 1 172 ? -19.656 14.789 6.223 1 94.81 172 LEU B C 1
ATOM 3888 O O . LEU B 1 172 ? -19.344 15.477 7.195 1 94.81 172 LEU B O 1
ATOM 3892 N N . ALA B 1 173 ? -19.969 13.539 6.336 1 92.31 173 ALA B N 1
ATOM 3893 C CA . ALA B 1 173 ? -20.109 12.883 7.629 1 92.31 173 ALA B CA 1
ATOM 3894 C C . ALA B 1 173 ? -18.75 12.641 8.281 1 92.31 173 ALA B C 1
ATOM 3896 O O . ALA B 1 173 ? -18.609 12.711 9.5 1 92.31 173 ALA B O 1
ATOM 3897 N N . THR B 1 174 ? -17.797 12.281 7.504 1 96.25 174 THR B N 1
ATOM 3898 C CA . THR B 1 174 ? -16.469 11.938 8.031 1 96.25 174 THR B CA 1
ATOM 3899 C C . THR B 1 174 ? -15.375 12.523 7.141 1 96.25 174 THR B C 1
ATOM 3901 O O . THR B 1 174 ? -15.211 12.109 5.992 1 96.25 174 THR B O 1
ATOM 3904 N N . ARG B 1 175 ? -14.656 13.492 7.648 1 97.5 175 ARG B N 1
ATOM 3905 C CA . ARG B 1 175 ? -13.531 14.156 7 1 97.5 175 ARG B CA 1
ATOM 3906 C C . ARG B 1 175 ? -12.219 13.789 7.68 1 97.5 175 ARG B C 1
ATOM 3908 O O . ARG B 1 175 ? -12.047 14.016 8.883 1 97.5 175 ARG B O 1
ATOM 3915 N N . VAL B 1 176 ? -11.305 13.195 6.887 1 98.56 176 VAL B N 1
ATOM 3916 C CA . VAL B 1 176 ? -10.102 12.625 7.48 1 98.56 176 VAL B CA 1
ATOM 3917 C C . VAL B 1 176 ? -8.867 13.312 6.902 1 98.56 176 VAL B C 1
ATOM 3919 O O . VAL B 1 176 ? -8.797 13.578 5.699 1 98.56 176 VAL B O 1
ATOM 3922 N N . LEU B 1 177 ? -7.902 13.695 7.691 1 98.81 177 LEU B N 1
ATOM 3923 C CA . LEU B 1 177 ? -6.562 14.102 7.277 1 98.81 177 LEU B CA 1
ATOM 3924 C C . LEU B 1 177 ? -5.527 13.062 7.695 1 98.81 177 LEU B C 1
ATOM 3926 O O . LEU B 1 177 ? -5.445 12.695 8.867 1 98.81 177 LEU B O 1
ATOM 3930 N N . SER B 1 178 ? -4.809 12.555 6.746 1 98.81 178 SER B N 1
ATOM 3931 C CA . SER B 1 178 ? -3.791 11.539 7.012 1 98.81 178 SER B CA 1
ATOM 3932 C C . SER B 1 178 ? -2.422 11.992 6.512 1 98.81 178 SER B C 1
ATOM 3934 O O . SER B 1 178 ? -2.285 12.43 5.367 1 98.81 178 SER B O 1
ATOM 3936 N N . GLY B 1 179 ? -1.423 11.859 7.312 1 98.75 179 GLY B N 1
ATOM 3937 C CA . GLY B 1 179 ? -0.053 12.18 6.949 1 98.75 179 GLY B CA 1
ATOM 3938 C C . GLY B 1 179 ? 0.975 11.336 7.68 1 98.75 179 GLY B C 1
ATOM 3939 O O . GLY B 1 179 ? 0.698 10.812 8.758 1 98.75 179 GLY B O 1
ATOM 3940 N N . HIS B 1 180 ? 2.141 11.148 7.109 1 98.69 180 HIS B N 1
ATOM 3941 C CA . HIS B 1 180 ? 3.248 10.375 7.652 1 98.69 180 HIS B CA 1
ATOM 3942 C C . HIS B 1 180 ? 4.488 11.242 7.844 1 98.69 180 HIS B C 1
ATOM 3944 O O . HIS B 1 180 ? 4.793 12.094 7.004 1 98.69 180 HIS B O 1
ATOM 3950 N N . SER B 1 181 ? 5.281 11.016 8.969 1 98.44 181 SER B N 1
ATOM 3951 C CA . SER B 1 181 ? 6.516 11.75 9.227 1 98.44 181 SER B CA 1
ATOM 3952 C C . SER B 1 181 ? 6.254 13.242 9.328 1 98.44 181 SER B C 1
ATOM 3954 O O . SER B 1 181 ? 5.438 13.68 10.148 1 98.44 181 SER B O 1
ATOM 3956 N N . PHE B 1 182 ? 6.805 14.109 8.398 1 98.62 182 PHE B N 1
ATOM 3957 C CA . PHE B 1 182 ? 6.473 15.523 8.367 1 98.62 182 PHE B CA 1
ATOM 3958 C C . PHE B 1 182 ? 5 15.727 8.039 1 98.62 182 PHE B C 1
ATOM 3960 O O . PHE B 1 182 ? 4.371 16.672 8.539 1 98.62 182 PHE B O 1
ATOM 3967 N N . GLY B 1 183 ? 4.414 14.781 7.254 1 98.81 183 GLY B N 1
ATOM 3968 C CA . GLY B 1 183 ? 2.977 14.812 7.039 1 98.81 183 GLY B CA 1
ATOM 3969 C C . GLY B 1 183 ? 2.178 14.57 8.305 1 98.81 183 GLY B C 1
ATOM 3970 O O . GLY B 1 183 ? 1.114 15.164 8.5 1 98.81 183 GLY B O 1
ATOM 3971 N N . GLY B 1 184 ? 2.715 13.664 9.125 1 98.94 184 GLY B N 1
ATOM 3972 C CA . GLY B 1 184 ? 2.111 13.469 10.43 1 98.94 184 GLY B CA 1
ATOM 3973 C C . GLY B 1 184 ? 2.215 14.688 11.32 1 98.94 184 GLY B C 1
ATOM 3974 O O . GLY B 1 184 ? 1.271 15.023 12.039 1 98.94 184 GLY B O 1
ATOM 3975 N N . LEU B 1 185 ? 3.363 15.336 11.258 1 98.94 185 LEU B N 1
ATOM 3976 C CA . LEU B 1 185 ? 3.574 16.578 12 1 98.94 185 LEU B CA 1
ATOM 3977 C C . LEU B 1 185 ? 2.574 17.641 11.57 1 98.94 185 LEU B C 1
ATOM 3979 O O . LEU B 1 185 ? 1.957 18.297 12.406 1 98.94 185 LEU B O 1
ATOM 3983 N N . PHE B 1 186 ? 2.365 17.812 10.297 1 98.94 186 PHE B N 1
ATOM 3984 C CA . PHE B 1 186 ? 1.381 18.75 9.781 1 98.94 186 PHE B CA 1
ATOM 3985 C C . PHE B 1 186 ? -0.025 18.375 10.234 1 98.94 186 PHE B C 1
ATOM 3987 O O . PHE B 1 186 ? -0.833 19.234 10.562 1 98.94 186 PHE B O 1
ATOM 3994 N N . THR B 1 187 ? -0.305 17.094 10.18 1 98.94 187 THR B N 1
ATOM 3995 C CA . THR B 1 187 ? -1.607 16.594 10.617 1 98.94 187 THR B CA 1
ATOM 3996 C C . THR B 1 187 ? -1.889 17.031 12.055 1 98.94 187 THR B C 1
ATOM 3998 O O . THR B 1 187 ? -2.986 17.5 12.367 1 98.94 187 THR B O 1
ATOM 4001 N N . LEU B 1 188 ? -0.898 16.891 12.906 1 98.94 188 LEU B N 1
ATOM 4002 C CA . LEU B 1 188 ? -1.031 17.359 14.281 1 98.94 188 LEU B CA 1
ATOM 4003 C C . LEU B 1 188 ? -1.202 18.875 14.336 1 98.94 188 LEU B C 1
ATOM 4005 O O . LEU B 1 188 ? -2.02 19.375 15.109 1 98.94 188 LEU B O 1
ATOM 4009 N N . TYR B 1 189 ? -0.465 19.547 13.516 1 98.88 189 TYR B N 1
ATOM 4010 C CA . TYR B 1 189 ? -0.581 21 13.453 1 98.88 189 TYR B CA 1
ATOM 4011 C C . TYR B 1 189 ? -2 21.406 13.094 1 98.88 189 TYR B C 1
ATOM 4013 O O . TYR B 1 189 ? -2.586 22.281 13.75 1 98.88 189 TYR B O 1
ATOM 4021 N N . ALA B 1 190 ? -2.51 20.828 12.047 1 98.69 190 ALA B N 1
ATOM 4022 C CA . ALA B 1 190 ? -3.873 21.109 11.609 1 98.69 190 ALA B CA 1
ATOM 4023 C C . ALA B 1 190 ? -4.879 20.828 12.719 1 98.69 190 ALA B C 1
ATOM 4025 O O . ALA B 1 190 ? -5.805 21.609 12.945 1 98.69 190 ALA B O 1
ATOM 4026 N N . LEU B 1 191 ? -4.684 19.703 13.398 1 98.12 191 LEU B N 1
ATOM 4027 C CA . LEU B 1 191 ? -5.555 19.328 14.508 1 98.12 191 LEU B CA 1
ATOM 4028 C C . LEU B 1 191 ? -5.551 20.391 15.594 1 98.12 191 LEU B C 1
ATOM 4030 O O . LEU B 1 191 ? -6.609 20.844 16.031 1 98.12 191 LEU B O 1
ATOM 4034 N N . PHE B 1 192 ? -4.379 20.844 15.992 1 98 192 PHE B N 1
ATOM 4035 C CA . PHE B 1 192 ? -4.242 21.703 17.172 1 98 192 PHE B CA 1
ATOM 4036 C C . PHE B 1 192 ? -4.621 23.141 16.828 1 98 192 PHE B C 1
ATOM 4038 O O . PHE B 1 192 ? -5.051 23.891 17.703 1 98 192 PHE B O 1
ATOM 4045 N N . THR B 1 193 ? -4.551 23.547 15.594 1 96.81 193 THR B N 1
ATOM 4046 C CA . THR B 1 193 ? -4.762 24.953 15.258 1 96.81 193 THR B CA 1
ATOM 4047 C C . THR B 1 193 ? -6.141 25.156 14.633 1 96.81 193 THR B C 1
ATOM 4049 O O . THR B 1 193 ? -6.676 26.266 14.648 1 96.81 193 THR B O 1
ATOM 4052 N N . SER B 1 194 ? -6.645 24.156 14.031 1 92.5 194 SER B N 1
ATOM 4053 C CA . SER B 1 194 ? -7.953 24.234 13.398 1 92.5 194 SER B CA 1
ATOM 4054 C C . SER B 1 194 ? -8.758 22.953 13.656 1 92.5 194 SER B C 1
ATOM 4056 O O . SER B 1 194 ? -9.172 22.281 12.711 1 92.5 194 SER B O 1
ATOM 4058 N N . PRO B 1 195 ? -9.039 22.922 15.008 1 89.5 195 PRO B N 1
ATOM 4059 C CA . PRO B 1 195 ? -9.844 21.734 15.305 1 89.5 195 PRO B CA 1
ATOM 4060 C C . PRO B 1 195 ? -11.227 21.781 14.664 1 89.5 195 PRO B C 1
ATOM 4062 O O . PRO B 1 195 ? -11.82 22.844 14.547 1 89.5 195 PRO B O 1
ATOM 4065 N N . GLY B 1 196 ? -11.703 20.891 13.867 1 87.75 196 GLY B N 1
ATOM 4066 C CA . GLY B 1 196 ? -13.031 20.859 13.281 1 87.75 196 GLY B CA 1
ATOM 4067 C C . GLY B 1 196 ? -13.016 20.734 11.773 1 87.75 196 GLY B C 1
ATOM 4068 O O . GLY B 1 196 ? -14.023 20.359 11.164 1 87.75 196 GLY B O 1
ATOM 4069 N N . LEU B 1 197 ? -11.891 21.234 11.242 1 92.69 197 LEU B N 1
ATOM 4070 C CA . LEU B 1 197 ? -11.812 21.109 9.789 1 92.69 197 LEU B CA 1
ATOM 4071 C C . LEU B 1 197 ? -11.93 19.656 9.367 1 92.69 197 LEU B C 1
ATOM 4073 O O . LEU B 1 197 ? -12.508 19.344 8.32 1 92.69 197 LEU B O 1
ATOM 4077 N N . PHE B 1 198 ? -11.391 18.781 10.141 1 96.25 198 PHE B N 1
ATOM 4078 C CA . PHE B 1 198 ? -11.508 17.344 9.945 1 96.25 198 PHE B CA 1
ATOM 4079 C C . PHE B 1 198 ? -12.078 16.672 11.188 1 96.25 198 PHE B C 1
ATOM 4081 O O . PHE B 1 198 ? -12.078 17.25 12.273 1 96.25 198 PHE B O 1
ATOM 4088 N N . ASP B 1 199 ? -12.625 15.531 10.984 1 95.81 199 ASP B N 1
ATOM 4089 C CA . ASP B 1 199 ? -13.203 14.758 12.078 1 95.81 199 ASP B CA 1
ATOM 4090 C C . ASP B 1 199 ? -12.195 13.75 12.625 1 95.81 199 ASP B C 1
ATOM 4092 O O . ASP B 1 199 ? -12.219 13.43 13.82 1 95.81 199 ASP B O 1
ATOM 4096 N N . VAL B 1 200 ? -11.414 13.219 11.797 1 97.12 200 VAL B N 1
ATOM 4097 C CA . VAL B 1 200 ? -10.414 12.227 12.164 1 97.12 200 VAL B CA 1
ATOM 4098 C C . VAL B 1 200 ? -9.039 12.664 11.656 1 97.12 200 VAL B C 1
ATOM 4100 O O . VAL B 1 200 ? -8.906 13.078 10.5 1 97.12 200 VAL B O 1
ATOM 4103 N N . TYR B 1 201 ? -8.047 12.625 12.492 1 98.44 201 TYR B N 1
ATOM 4104 C CA . TYR B 1 201 ? -6.656 12.945 12.172 1 98.44 201 TYR B CA 1
ATOM 4105 C C . TYR B 1 201 ? -5.766 11.719 12.336 1 98.44 201 TYR B C 1
ATOM 4107 O O . TYR B 1 201 ? -5.645 11.172 13.438 1 98.44 201 TYR B O 1
ATOM 4115 N N . MET B 1 202 ? -5.238 11.25 11.266 1 98.62 202 MET B N 1
ATOM 4116 C CA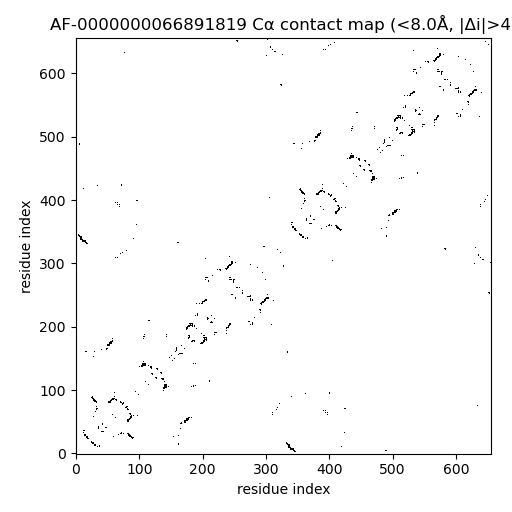 . MET B 1 202 ? -4.316 10.117 11.273 1 98.62 202 MET B CA 1
ATOM 4117 C C . MET B 1 202 ? -2.873 10.594 11.141 1 98.62 202 MET B C 1
ATOM 4119 O O . MET B 1 202 ? -2.393 10.828 10.031 1 98.62 202 MET B O 1
ATOM 4123 N N . ALA B 1 203 ? -2.205 10.719 12.234 1 98.88 203 ALA B N 1
ATOM 4124 C CA . ALA B 1 203 ? -0.81 11.141 12.258 1 98.88 203 ALA B CA 1
ATOM 4125 C C . ALA B 1 203 ? 0.128 9.945 12.391 1 98.88 203 ALA B C 1
ATOM 4127 O O . ALA B 1 203 ? 0.392 9.477 13.5 1 98.88 203 ALA B O 1
ATOM 4128 N N . ALA B 1 204 ? 0.651 9.531 11.305 1 98.62 204 ALA B N 1
ATOM 4129 C CA . ALA B 1 204 ? 1.481 8.336 11.25 1 98.62 204 ALA B CA 1
ATOM 4130 C C . ALA B 1 204 ? 2.953 8.672 11.469 1 98.62 204 ALA B C 1
ATOM 4132 O O . ALA B 1 204 ? 3.525 9.484 10.734 1 98.62 204 ALA B O 1
ATOM 4133 N N . SER B 1 205 ? 3.551 7.992 12.438 1 98.62 205 SER B N 1
ATOM 4134 C CA . SER B 1 205 ? 4.945 8.25 12.781 1 98.62 205 SER B CA 1
ATOM 4135 C C . SER B 1 205 ? 5.266 9.734 12.703 1 98.62 205 SER B C 1
ATOM 4137 O O . SER B 1 205 ? 6.223 10.141 12.039 1 98.62 205 SER B O 1
ATOM 4139 N N . PRO B 1 206 ? 4.5 10.531 13.406 1 98.88 206 PRO B N 1
ATOM 4140 C CA . PRO B 1 206 ? 4.68 11.977 13.273 1 98.88 206 PRO B CA 1
ATOM 4141 C C . PRO B 1 206 ? 6.043 12.445 13.781 1 98.88 206 PRO B C 1
ATOM 4143 O O . PRO B 1 206 ? 6.535 11.945 14.797 1 98.88 206 PRO B O 1
ATOM 4146 N N . SER B 1 207 ? 6.633 13.344 13.102 1 98.75 207 SER B N 1
ATOM 4147 C CA . SER B 1 207 ? 7.93 13.898 13.469 1 98.75 207 SER B CA 1
ATOM 4148 C C . SER B 1 207 ? 7.805 14.898 14.609 1 98.75 207 SER B C 1
ATOM 4150 O O . SER B 1 207 ? 8.195 16.062 14.477 1 98.75 207 SER B O 1
ATOM 4152 N N . ILE B 1 208 ? 7.379 14.422 15.703 1 98.81 208 ILE B N 1
ATOM 4153 C CA . ILE B 1 208 ? 7.148 15.242 16.891 1 98.81 208 ILE B CA 1
ATOM 4154 C C . ILE B 1 208 ? 8.477 15.836 17.359 1 98.81 208 ILE B C 1
ATOM 4156 O O . ILE B 1 208 ? 8.508 16.938 17.906 1 98.81 208 ILE B O 1
ATOM 4160 N N . TRP B 1 209 ? 9.625 15.164 17.125 1 98.44 209 TRP B N 1
ATOM 4161 C CA . TRP B 1 209 ? 10.969 15.562 17.516 1 98.44 209 TRP B CA 1
ATOM 4162 C C . TRP B 1 209 ? 11.344 16.891 16.891 1 98.44 209 TRP B C 1
ATOM 4164 O O . TRP B 1 209 ? 12.258 17.578 17.359 1 98.44 209 TRP B O 1
ATOM 4174 N N . PHE B 1 210 ? 10.742 17.297 15.805 1 98.38 210 PHE B N 1
ATOM 4175 C CA . PHE B 1 210 ? 11.102 18.484 15.039 1 98.38 210 PHE B CA 1
ATOM 4176 C C . PHE B 1 210 ? 11.164 19.719 15.938 1 98.38 210 PHE B C 1
ATOM 4178 O O . PHE B 1 210 ? 10.266 19.938 16.75 1 98.38 210 PHE B O 1
ATOM 4185 N N . ASN B 1 211 ? 12.289 20.453 15.781 1 98.06 211 ASN B N 1
ATOM 4186 C CA . ASN B 1 211 ? 12.461 21.734 16.469 1 98.06 211 ASN B CA 1
ATOM 4187 C C . ASN B 1 211 ? 12.258 21.594 17.969 1 98.06 211 ASN B C 1
ATOM 4189 O O . ASN B 1 211 ? 11.516 22.359 18.578 1 98.06 211 ASN B O 1
ATOM 4193 N N . ASP B 1 212 ? 12.883 20.531 18.531 1 97.31 212 ASP B N 1
ATOM 4194 C CA . ASP B 1 212 ? 12.844 20.266 19.969 1 97.31 212 ASP B CA 1
ATOM 4195 C C . ASP B 1 212 ? 11.406 20.141 20.453 1 97.31 212 ASP B C 1
ATOM 4197 O O . ASP B 1 212 ? 11.016 20.781 21.438 1 97.31 212 ASP B O 1
ATOM 4201 N N . GLU B 1 213 ? 10.539 19.375 19.734 1 98.38 213 GLU B N 1
ATOM 4202 C CA . GLU B 1 213 ? 9.156 19.078 20.078 1 98.38 213 GLU B CA 1
ATOM 4203 C C . GLU B 1 213 ? 8.328 20.344 20.234 1 98.38 213 GLU B C 1
ATOM 4205 O O . GLU B 1 213 ? 7.5 20.453 21.125 1 98.38 213 GLU B O 1
ATOM 4210 N N . SER B 1 214 ? 8.555 21.312 19.344 1 98.44 214 SER B N 1
ATOM 4211 C CA . SER B 1 214 ? 7.844 22.594 19.422 1 98.44 214 SER B CA 1
ATOM 4212 C C . SER B 1 214 ? 6.34 22.391 19.25 1 98.44 214 SER B C 1
ATOM 4214 O O . SER B 1 214 ? 5.547 23.141 19.812 1 98.44 214 SER B O 1
ATOM 4216 N N . ILE B 1 215 ? 5.887 21.359 18.5 1 98.81 215 ILE B N 1
ATOM 4217 C CA . ILE B 1 215 ? 4.469 21.078 18.297 1 98.81 215 ILE B CA 1
ATOM 4218 C C . ILE B 1 215 ? 3.797 20.812 19.656 1 98.81 215 ILE B C 1
ATOM 4220 O O . ILE B 1 215 ? 2.629 21.156 19.844 1 98.81 215 ILE B O 1
ATOM 4224 N N . VAL B 1 216 ? 4.5 20.172 20.562 1 98.75 216 VAL B N 1
ATOM 4225 C CA . VAL B 1 216 ? 4 19.875 21.906 1 98.75 216 VAL B CA 1
ATOM 4226 C C . VAL B 1 216 ? 3.992 21.156 22.75 1 98.75 216 VAL B C 1
ATOM 4228 O O . VAL B 1 216 ? 2.965 21.516 23.328 1 98.75 216 VAL B O 1
ATOM 4231 N N . ALA B 1 217 ? 5.117 21.859 22.75 1 98.31 217 ALA B N 1
ATOM 4232 C CA . ALA B 1 217 ? 5.328 23 23.641 1 98.31 217 ALA B CA 1
ATOM 4233 C C . ALA B 1 217 ? 4.461 24.188 23.234 1 98.31 217 ALA B C 1
ATOM 4235 O O . ALA B 1 217 ? 4.109 25.016 24.062 1 98.31 217 ALA B O 1
ATOM 4236 N N . GLU B 1 218 ? 4.105 24.234 21.922 1 98.5 218 GLU B N 1
ATOM 4237 C CA . GLU B 1 218 ? 3.402 25.438 21.469 1 98.5 218 GLU B CA 1
ATOM 4238 C C . GLU B 1 218 ? 1.988 25.094 21 1 98.5 218 GLU B C 1
ATOM 4240 O O . GLU B 1 218 ? 1.02 25.328 21.734 1 98.5 218 GLU B O 1
ATOM 4245 N N . GLN B 1 219 ? 1.783 24.406 19.906 1 98.5 219 GLN B N 1
ATOM 4246 C CA . GLN B 1 219 ? 0.453 24.219 19.344 1 98.5 219 GLN B CA 1
ATOM 4247 C C . GLN B 1 219 ? -0.385 23.297 20.219 1 98.5 219 GLN B C 1
ATOM 4249 O O . GLN B 1 219 ? -1.565 23.562 20.469 1 98.5 219 GLN B O 1
ATOM 4254 N N . GLU B 1 220 ? 0.191 22.141 20.641 1 98.62 220 GLU B N 1
ATOM 4255 C CA . GLU B 1 220 ? -0.553 21.266 21.547 1 98.62 220 GLU B CA 1
ATOM 4256 C C . GLU B 1 220 ? -0.938 21.984 22.828 1 98.62 220 GLU B C 1
ATOM 4258 O O . GLU B 1 220 ? -2.086 21.906 23.266 1 98.62 220 GLU B O 1
ATOM 4263 N N . ALA B 1 221 ? 0.044 22.656 23.469 1 98.12 221 ALA B N 1
ATOM 4264 C CA . ALA B 1 221 ? -0.208 23.375 24.703 1 98.12 221 ALA B CA 1
ATOM 4265 C C . ALA B 1 221 ? -1.318 24.406 24.516 1 98.12 221 ALA B C 1
ATOM 4267 O O . ALA B 1 221 ? -2.213 24.531 25.359 1 98.12 221 ALA B O 1
ATOM 4268 N N . ALA B 1 222 ? -1.266 25.172 23.453 1 97.62 222 ALA B N 1
ATOM 4269 C CA . ALA B 1 222 ? -2.291 26.172 23.188 1 97.62 222 ALA B CA 1
ATOM 4270 C C . ALA B 1 222 ? -3.66 25.531 23 1 97.62 222 ALA B C 1
ATOM 4272 O O . ALA B 1 222 ? -4.668 26.047 23.5 1 97.62 222 ALA B O 1
ATOM 4273 N N . PHE B 1 223 ? -3.689 24.422 22.266 1 97.19 223 PHE B N 1
ATOM 4274 C CA . PHE B 1 223 ? -4.926 23.688 22.031 1 97.19 223 PHE B CA 1
ATOM 4275 C C . PHE B 1 223 ? -5.527 23.203 23.344 1 97.19 223 PHE B C 1
ATOM 4277 O O . PHE B 1 223 ? -6.73 23.359 23.578 1 97.19 223 PHE B O 1
ATOM 4284 N N . LEU B 1 224 ? -4.695 22.641 24.203 1 96.88 224 LEU B N 1
ATOM 4285 C CA . LEU B 1 224 ? -5.164 22.078 25.453 1 96.88 224 LEU B CA 1
ATOM 4286 C C . LEU B 1 224 ? -5.527 23.172 26.453 1 96.88 224 LEU B C 1
ATOM 4288 O O . LEU B 1 224 ? -6.234 22.922 27.438 1 96.88 224 LEU B O 1
ATOM 4292 N N . GLY B 1 225 ? -4.992 24.328 26.219 1 96.06 225 GLY B N 1
ATOM 4293 C CA . GLY B 1 225 ? -5.324 25.469 27.062 1 96.06 225 GLY B CA 1
ATOM 4294 C C . GLY B 1 225 ? -6.703 26.031 26.797 1 96.06 225 GLY B C 1
ATOM 4295 O O . GLY B 1 225 ? -7.223 26.828 27.594 1 96.06 225 GLY B O 1
ATOM 4296 N N . GLN B 1 226 ? -7.285 25.672 25.766 1 93.06 226 GLN B N 1
ATOM 4297 C CA . GLN B 1 226 ? -8.633 26.094 25.406 1 93.06 226 GLN B CA 1
ATOM 4298 C C . GLN B 1 226 ? -9.664 25.047 25.828 1 93.06 226 GLN B C 1
ATOM 4300 O O . GLN B 1 226 ? -9.32 23.875 26.047 1 93.06 226 GLN B O 1
ATOM 4305 N N . PRO B 1 227 ? -10.898 25.5 26.016 1 90.25 227 PRO B N 1
ATOM 4306 C CA . PRO B 1 227 ? -11.93 24.5 26.297 1 90.25 227 PRO B CA 1
ATOM 4307 C C . PRO B 1 227 ? -12.055 23.469 25.172 1 90.25 227 PRO B C 1
ATOM 4309 O O . PRO B 1 227 ? -11.789 23.781 24 1 90.25 227 PRO B O 1
ATOM 4312 N N . PRO B 1 228 ? -12.391 22.312 25.547 1 88.94 228 PRO B N 1
ATOM 4313 C CA . PRO B 1 228 ? -12.594 21.297 24.516 1 88.94 228 PRO B CA 1
ATOM 4314 C C . PRO B 1 228 ? -13.562 21.766 23.422 1 88.94 228 PRO B C 1
ATOM 4316 O O . PRO B 1 228 ? -14.523 22.484 23.703 1 88.94 228 PRO B O 1
ATOM 4319 N N . PRO B 1 229 ? -13.133 21.5 22.234 1 79.31 229 PRO B N 1
ATOM 4320 C CA . PRO B 1 229 ? -14.031 21.891 21.141 1 79.31 229 PRO B CA 1
ATOM 4321 C C . PRO B 1 229 ? -15.461 21.391 21.359 1 79.31 229 PRO B C 1
ATOM 4323 O O . PRO B 1 229 ? -15.664 20.297 21.859 1 79.31 229 PRO B O 1
ATOM 4326 N N . ALA B 1 230 ? -16.359 22.328 21.516 1 65.56 230 ALA B N 1
ATOM 4327 C CA . ALA B 1 230 ? -17.766 21.969 21.656 1 65.56 230 ALA B CA 1
ATOM 4328 C C . ALA B 1 230 ? -18.266 21.172 20.453 1 65.56 230 ALA B C 1
ATOM 4330 O O . ALA B 1 230 ? -17.781 21.375 19.344 1 65.56 230 ALA B O 1
ATOM 4331 N N . ALA B 1 231 ? -18.859 19.953 20.672 1 61.22 231 ALA B N 1
ATOM 4332 C CA . ALA B 1 231 ? -19.531 19.297 19.547 1 61.22 231 ALA B CA 1
ATOM 4333 C C . ALA B 1 231 ? -20.359 20.297 18.75 1 61.22 231 ALA B C 1
ATOM 4335 O O . ALA B 1 231 ? -21.328 20.859 19.266 1 61.22 231 ALA B O 1
ATOM 4336 N N . ALA B 1 232 ? -19.688 21.391 18.25 1 54.66 232 ALA B N 1
ATOM 4337 C CA . ALA B 1 232 ? -20.5 22.359 17.5 1 54.66 232 ALA B CA 1
ATOM 4338 C C . ALA B 1 232 ? -21.203 21.688 16.328 1 54.66 232 ALA B C 1
ATOM 4340 O O . ALA B 1 232 ? -20.641 20.797 15.68 1 54.66 232 ALA B O 1
ATOM 4341 N N . ASP B 1 233 ? -22.453 22.25 16.016 1 55.94 233 ASP B N 1
ATOM 4342 C CA . ASP B 1 233 ? -23.312 21.891 14.898 1 55.94 233 ASP B CA 1
ATOM 4343 C C . ASP B 1 233 ? -23.5 20.391 14.789 1 55.94 233 ASP B C 1
ATOM 4345 O O . ASP B 1 233 ? -23.562 19.844 13.688 1 55.94 233 ASP B O 1
ATOM 4349 N N . GLY B 1 234 ? -23.297 19.844 15.992 1 63.28 234 GLY B N 1
ATOM 4350 C CA . GLY B 1 234 ? -23.609 18.422 15.961 1 63.28 234 GLY B CA 1
ATOM 4351 C C . GLY B 1 234 ? -22.406 17.562 15.625 1 63.28 234 GLY B C 1
ATOM 4352 O O . GLY B 1 234 ? -22.531 16.328 15.492 1 63.28 234 GLY B O 1
ATOM 4353 N N . ARG B 1 235 ? -21.25 18.328 15.5 1 70.94 235 ARG B N 1
ATOM 4354 C CA . ARG B 1 235 ? -20.141 17.469 15.156 1 70.94 235 ARG B CA 1
ATOM 4355 C C . ARG B 1 235 ? -19.406 16.984 16.406 1 70.94 235 ARG B C 1
ATOM 4357 O O . ARG B 1 235 ? -19.406 17.672 17.438 1 70.94 235 ARG B O 1
ATOM 4364 N N . GLN B 1 236 ? -18.828 15.805 16.234 1 78.62 236 GLN B N 1
ATOM 4365 C CA . GLN B 1 236 ? -18.109 15.133 17.328 1 78.62 236 GLN B CA 1
ATOM 4366 C C . GLN B 1 236 ? -16.719 15.719 17.5 1 78.62 236 GLN B C 1
ATOM 4368 O O . GLN B 1 236 ? -16.188 16.391 16.609 1 78.62 236 GLN B O 1
ATOM 4373 N N . LYS B 1 237 ? -16.234 15.766 18.734 1 92.12 237 LYS B N 1
ATOM 4374 C CA . LYS B 1 237 ? -14.828 16.047 19.016 1 92.12 237 LYS B CA 1
ATOM 4375 C C . LYS B 1 237 ? -13.922 15.25 18.078 1 92.12 237 LYS B C 1
ATOM 4377 O O . LYS B 1 237 ? -14.312 14.211 17.547 1 92.12 237 LYS B O 1
ATOM 4382 N N . PRO B 1 238 ? -12.781 15.773 17.844 1 94.81 238 PRO B N 1
ATOM 4383 C CA . PRO B 1 238 ? -11.891 15.094 16.906 1 94.81 238 PRO B CA 1
ATOM 4384 C C . PRO B 1 238 ? -11.438 13.719 17.406 1 94.81 238 PRO B C 1
ATOM 4386 O O . PRO B 1 238 ? -11.406 13.484 18.625 1 94.81 238 PRO B O 1
ATOM 4389 N N . VAL B 1 239 ? -11.219 12.891 16.516 1 95.81 239 VAL B N 1
ATOM 4390 C CA . VAL B 1 239 ? -10.57 11.609 16.766 1 95.81 239 VAL B CA 1
ATOM 4391 C C . VAL B 1 239 ? -9.133 11.648 16.25 1 95.81 239 VAL B C 1
ATOM 4393 O O . VAL B 1 239 ? -8.867 12.172 15.172 1 95.81 239 VAL B O 1
ATOM 4396 N N . LEU B 1 240 ? -8.172 11.125 17.047 1 97.62 240 LEU B N 1
ATOM 4397 C CA . LEU B 1 240 ? -6.762 11.125 16.688 1 97.62 240 LEU B CA 1
ATOM 4398 C C . LEU B 1 240 ? -6.207 9.703 16.672 1 97.62 240 LEU B C 1
ATOM 4400 O O . LEU B 1 240 ? -6.316 8.977 17.656 1 97.62 240 LEU B O 1
ATOM 4404 N N . TYR B 1 241 ? -5.715 9.266 15.531 1 97.5 241 TYR B N 1
ATOM 4405 C CA . TYR B 1 241 ? -4.957 8.023 15.391 1 97.5 241 TYR B CA 1
ATOM 4406 C C . TYR B 1 241 ? -3.459 8.305 15.367 1 97.5 241 TYR B C 1
ATOM 4408 O O . TYR B 1 241 ? -2.963 8.977 14.461 1 97.5 241 TYR B O 1
ATOM 4416 N N . LEU B 1 242 ? -2.729 7.77 16.344 1 98 242 LEU B N 1
ATOM 4417 C CA . LEU B 1 242 ? -1.275 7.859 16.438 1 98 242 LEU B CA 1
ATOM 4418 C C . LEU B 1 242 ? -0.635 6.484 16.281 1 98 242 LEU B C 1
ATOM 4420 O O . LEU B 1 242 ? -1.175 5.48 16.75 1 98 242 LEU B O 1
ATOM 4424 N N . ASN B 1 243 ? 0.496 6.523 15.633 1 96.94 243 ASN B N 1
ATOM 4425 C CA . ASN B 1 243 ? 1.222 5.262 15.523 1 96.94 243 ASN B CA 1
ATOM 4426 C C . ASN B 1 243 ? 2.715 5.492 15.305 1 96.94 243 ASN B C 1
ATOM 4428 O O . ASN B 1 243 ? 3.145 6.621 15.055 1 96.94 243 ASN B O 1
ATOM 4432 N N . SER B 1 244 ? 3.477 4.469 15.461 1 97.44 244 SER B N 1
ATOM 4433 C CA . SER B 1 244 ? 4.883 4.383 15.078 1 97.44 244 SER B CA 1
ATOM 4434 C C . SER B 1 244 ? 5.305 2.934 14.852 1 97.44 244 SER B C 1
ATOM 4436 O O . SER B 1 244 ? 4.633 2.006 15.305 1 97.44 244 SER B O 1
ATOM 4438 N N . GLY B 1 245 ? 6.281 2.738 14.062 1 95.81 245 GLY B N 1
ATOM 4439 C CA . GLY B 1 245 ? 6.93 1.438 13.977 1 95.81 245 GLY B CA 1
ATOM 4440 C C . GLY B 1 245 ? 7.988 1.233 15.047 1 95.81 245 GLY B C 1
ATOM 4441 O O . GLY B 1 245 ? 8.812 2.117 15.289 1 95.81 245 GLY B O 1
ATOM 4442 N N . THR B 1 246 ? 8.023 0.074 15.664 1 95.38 246 THR B N 1
ATOM 4443 C CA . THR B 1 246 ? 8.992 -0.166 16.719 1 95.38 246 THR B CA 1
ATOM 4444 C C . THR B 1 246 ? 10.414 -0.142 16.172 1 95.38 246 THR B C 1
ATOM 4446 O O . THR B 1 246 ? 11.375 0.078 16.906 1 95.38 246 THR B O 1
ATOM 4449 N N . GLY B 1 247 ? 10.547 -0.358 14.859 1 94.12 247 GLY B N 1
ATOM 4450 C CA . GLY B 1 247 ? 11.844 -0.278 14.211 1 94.12 247 GLY B CA 1
ATOM 4451 C C . GLY B 1 247 ? 12.367 1.142 14.094 1 94.12 247 GLY B C 1
ATOM 4452 O O . GLY B 1 247 ? 13.508 1.356 13.68 1 94.12 247 GLY B O 1
ATOM 4453 N N . GLU B 1 248 ? 11.602 2.102 14.461 1 96.5 248 GLU B N 1
ATOM 4454 C CA . GLU B 1 248 ? 12.008 3.504 14.406 1 96.5 248 GLU B CA 1
ATOM 4455 C C . GLU B 1 248 ? 12.812 3.895 15.641 1 96.5 248 GLU B C 1
ATOM 4457 O O . GLU B 1 248 ? 13.391 4.984 15.695 1 96.5 248 GLU B O 1
ATOM 4462 N N . GLU B 1 249 ? 12.836 3.02 16.641 1 96.38 249 GLU B N 1
ATOM 4463 C CA . GLU B 1 249 ? 13.516 3.383 17.875 1 96.38 249 GLU B CA 1
ATOM 4464 C C . GLU B 1 249 ? 13.859 2.146 18.703 1 96.38 249 GLU B C 1
ATOM 4466 O O . GLU B 1 249 ? 14.977 2.014 19.203 1 96.38 249 GLU B O 1
ATOM 4471 N N . LEU B 1 250 ? 13.016 1.164 18.812 1 93.38 250 LEU B N 1
ATOM 4472 C CA . LEU B 1 250 ? 13.086 0.085 19.781 1 93.38 250 LEU B CA 1
ATOM 4473 C C . LEU B 1 250 ? 13.688 -1.172 19.172 1 93.38 250 LEU B C 1
ATOM 4475 O O . LEU B 1 250 ? 14.547 -1.814 19.781 1 93.38 250 LEU B O 1
ATOM 4479 N N . ASP B 1 251 ? 13.195 -1.6 18.016 1 91.25 251 ASP B N 1
ATOM 4480 C CA . ASP B 1 251 ? 13.602 -2.814 17.328 1 91.25 251 ASP B CA 1
ATOM 4481 C C . ASP B 1 251 ? 14.523 -2.492 16.141 1 91.25 251 ASP B C 1
ATOM 4483 O O . ASP B 1 251 ? 14.156 -2.719 14.992 1 91.25 251 ASP B O 1
ATOM 4487 N N . VAL B 1 252 ? 15.711 -2.029 16.5 1 91.75 252 VAL B N 1
ATOM 4488 C CA . VAL B 1 252 ? 16.688 -1.672 15.469 1 91.75 252 VAL B CA 1
ATOM 4489 C C . VAL B 1 252 ? 17.719 -2.789 15.32 1 91.75 252 VAL B C 1
ATOM 4491 O O . VAL B 1 252 ? 18.422 -3.121 16.281 1 91.75 252 VAL B O 1
ATOM 4494 N N . PHE B 1 253 ? 17.75 -3.383 14.125 1 90.56 253 PHE B N 1
ATOM 4495 C CA . PHE B 1 253 ? 18.656 -4.5 13.859 1 90.56 253 PHE B CA 1
ATOM 4496 C C . PHE B 1 253 ? 19.578 -4.18 12.688 1 90.56 253 PHE B C 1
ATOM 4498 O O . PHE B 1 253 ? 19.234 -3.367 11.828 1 90.56 253 PHE B O 1
ATOM 4505 N N . PRO B 1 254 ? 20.75 -4.84 12.695 1 91.75 254 PRO B N 1
ATOM 4506 C CA . PRO B 1 254 ? 21.641 -4.625 11.539 1 91.75 254 PRO B CA 1
ATOM 4507 C C . PRO B 1 254 ? 21.062 -5.188 10.242 1 91.75 254 PRO B C 1
ATOM 4509 O O . PRO B 1 254 ? 20.438 -6.25 10.258 1 91.75 254 PRO B O 1
ATOM 4512 N N . LYS B 1 255 ? 21.25 -4.457 9.156 1 89.38 255 LYS B N 1
ATOM 4513 C CA . LYS B 1 255 ? 20.938 -4.957 7.824 1 89.38 255 LYS B CA 1
ATOM 4514 C C . LYS B 1 255 ? 22.078 -5.84 7.297 1 89.38 255 LYS B C 1
ATOM 4516 O O . LYS B 1 255 ? 23.203 -5.75 7.773 1 89.38 255 LYS B O 1
ATOM 4521 N N . PRO B 1 256 ? 21.781 -6.656 6.328 1 87.81 256 PRO B N 1
ATOM 4522 C CA . PRO B 1 256 ? 22.781 -7.602 5.832 1 87.81 256 PRO B CA 1
ATOM 4523 C C . PRO B 1 256 ? 24.062 -6.906 5.367 1 87.81 256 PRO B C 1
ATOM 4525 O O . PRO B 1 256 ? 25.156 -7.449 5.531 1 87.81 256 PRO B O 1
ATOM 4528 N N . ASP B 1 257 ? 23.969 -5.707 4.906 1 88.88 257 ASP B N 1
ATOM 4529 C CA . ASP B 1 257 ? 25.141 -5.055 4.324 1 88.88 257 ASP B CA 1
ATOM 4530 C C . ASP B 1 257 ? 25.703 -4 5.27 1 88.88 257 ASP B C 1
ATOM 4532 O O . ASP B 1 257 ? 26.625 -3.266 4.906 1 88.88 257 ASP B O 1
ATOM 4536 N N . ASP B 1 258 ? 25.203 -3.977 6.434 1 92.19 258 ASP B N 1
ATOM 4537 C CA . ASP B 1 258 ? 25.672 -2.994 7.402 1 92.19 258 ASP B CA 1
ATOM 4538 C C . ASP B 1 258 ? 27.078 -3.336 7.891 1 92.19 258 ASP B C 1
ATOM 4540 O O . ASP B 1 258 ? 27.375 -4.496 8.188 1 92.19 258 ASP B O 1
ATOM 4544 N N . THR B 1 259 ? 27.938 -2.342 7.922 1 95.31 259 THR B N 1
ATOM 4545 C CA . THR B 1 259 ? 29.109 -2.424 8.797 1 95.31 259 THR B CA 1
ATOM 4546 C C . THR B 1 259 ? 28.734 -2.057 10.234 1 95.31 259 THR B C 1
ATOM 4548 O O . THR B 1 259 ? 27.672 -1.479 10.477 1 95.31 259 THR B O 1
ATOM 4551 N N . ASP B 1 260 ? 29.578 -2.396 11.141 1 95.88 260 ASP B N 1
ATOM 4552 C CA . ASP B 1 260 ? 29.344 -1.986 12.516 1 95.88 260 ASP B CA 1
ATOM 4553 C C . ASP B 1 260 ? 29.156 -0.473 12.617 1 95.88 260 ASP B C 1
ATOM 4555 O O . ASP B 1 260 ? 28.281 0.005 13.344 1 95.88 260 ASP B O 1
ATOM 4559 N N . ALA B 1 261 ? 29.969 0.143 11.906 1 97.06 261 ALA B N 1
ATOM 4560 C CA . ALA B 1 261 ? 29.938 1.603 11.953 1 97.06 261 ALA B CA 1
ATOM 4561 C C . ALA B 1 261 ? 28.625 2.148 11.391 1 97.06 261 ALA B C 1
ATOM 4563 O O . ALA B 1 261 ? 28.016 3.049 11.977 1 97.06 261 ALA B O 1
ATOM 4564 N N . THR B 1 262 ? 28.234 1.626 10.266 1 93.94 262 THR B N 1
ATOM 4565 C CA . THR B 1 262 ? 27 2.1 9.648 1 93.94 262 THR B CA 1
ATOM 4566 C C . THR B 1 262 ? 25.797 1.741 10.516 1 93.94 262 THR B C 1
ATOM 4568 O O . THR B 1 262 ? 24.859 2.529 10.633 1 93.94 262 THR B O 1
ATOM 4571 N N . PHE B 1 263 ? 25.828 0.548 11.086 1 94.25 263 PHE B N 1
ATOM 4572 C CA . PHE B 1 263 ? 24.75 0.133 11.977 1 94.25 263 PHE B CA 1
ATOM 4573 C C . PHE B 1 263 ? 24.672 1.036 13.203 1 94.25 263 PHE B C 1
ATOM 4575 O O . PHE B 1 263 ? 23.594 1.486 13.594 1 94.25 263 PHE B O 1
ATOM 4582 N N . LYS B 1 264 ? 25.766 1.334 13.828 1 96.25 264 LYS B N 1
ATOM 4583 C CA . LYS B 1 264 ? 25.812 2.195 15.008 1 96.25 264 LYS B CA 1
ATOM 4584 C C . LYS B 1 264 ? 25.328 3.605 14.68 1 96.25 264 LYS B C 1
ATOM 4586 O O . LYS B 1 264 ? 24.594 4.211 15.469 1 96.25 264 LYS B O 1
ATOM 4591 N N . ALA B 1 265 ? 25.75 4.09 13.57 1 95.69 265 ALA B N 1
ATOM 4592 C CA . ALA B 1 265 ? 25.312 5.418 13.148 1 95.69 265 ALA B CA 1
ATOM 4593 C C . ALA B 1 265 ? 23.797 5.477 13 1 95.69 265 ALA B C 1
ATOM 4595 O O . ALA B 1 265 ? 23.156 6.457 13.398 1 95.69 265 ALA B O 1
ATOM 4596 N N . ARG B 1 266 ? 23.172 4.477 12.383 1 93.69 266 ARG B N 1
ATOM 4597 C CA . ARG B 1 266 ? 21.734 4.414 12.234 1 93.69 266 ARG B CA 1
ATOM 4598 C C . ARG B 1 266 ? 21.031 4.32 13.586 1 93.69 266 ARG B C 1
ATOM 4600 O O . ARG B 1 266 ? 20.031 4.98 13.82 1 93.69 266 ARG B O 1
ATOM 4607 N N . GLN B 1 267 ? 21.562 3.496 14.469 1 94.38 267 GLN B N 1
ATOM 4608 C CA . GLN B 1 267 ? 21.016 3.367 15.82 1 94.38 267 GLN B CA 1
ATOM 4609 C C . GLN B 1 267 ? 20.984 4.715 16.531 1 94.38 267 GLN B C 1
ATOM 4611 O O . GLN B 1 267 ? 19.984 5.078 17.156 1 94.38 267 GLN B O 1
ATOM 4616 N N . ASP B 1 268 ? 22.109 5.414 16.469 1 95.94 268 ASP B N 1
ATOM 4617 C CA . ASP B 1 268 ? 22.219 6.711 17.125 1 95.94 268 ASP B CA 1
ATOM 4618 C C . ASP B 1 268 ? 21.234 7.715 16.547 1 95.94 268 ASP B C 1
ATOM 4620 O O . ASP B 1 268 ? 20.578 8.453 17.281 1 95.94 268 ASP B O 1
ATOM 4624 N N . PHE B 1 269 ? 21.156 7.715 15.273 1 94.19 269 PHE B N 1
ATOM 4625 C CA . PHE B 1 269 ? 20.25 8.617 14.586 1 94.19 269 PHE B CA 1
ATOM 4626 C C . PHE B 1 269 ? 18.812 8.367 15.039 1 94.19 269 PHE B C 1
ATOM 4628 O O . PHE B 1 269 ? 18.094 9.312 15.383 1 94.19 269 PHE B O 1
ATOM 4635 N N . LEU B 1 270 ? 18.391 7.125 15.047 1 95.31 270 LEU B N 1
ATOM 4636 C CA . LEU B 1 270 ? 17.031 6.75 15.414 1 95.31 270 LEU B CA 1
ATOM 4637 C C . LEU B 1 270 ? 16.75 7.051 16.875 1 95.31 270 LEU B C 1
ATOM 4639 O O . LEU B 1 270 ? 15.656 7.488 17.234 1 95.31 270 LEU B O 1
ATOM 4643 N N . ALA B 1 271 ? 17.719 6.805 17.703 1 94.75 271 ALA B N 1
ATOM 4644 C CA . ALA B 1 271 ? 17.578 7.066 19.141 1 94.75 271 ALA B CA 1
ATOM 4645 C C . ALA B 1 271 ? 17.359 8.547 19.406 1 94.75 271 ALA B C 1
ATOM 4647 O O . ALA B 1 271 ? 16.641 8.914 20.344 1 94.75 271 ALA B O 1
ATOM 4648 N N . GLU B 1 272 ? 17.938 9.336 18.625 1 95.31 272 GLU B N 1
ATOM 4649 C CA . GLU B 1 272 ? 17.844 10.789 18.797 1 95.31 272 GLU B CA 1
ATOM 4650 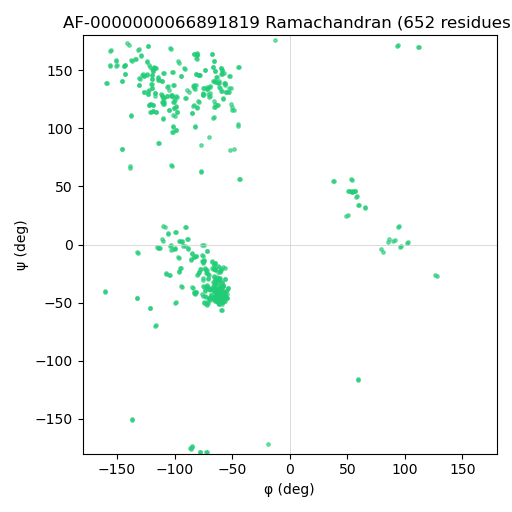C C . GLU B 1 272 ? 16.453 11.297 18.438 1 95.31 272 GLU B C 1
ATOM 4652 O O . GLU B 1 272 ? 15.977 12.289 19 1 95.31 272 GLU B O 1
ATOM 4657 N N . LYS B 1 273 ? 15.789 10.641 17.562 1 96.25 273 LYS B N 1
ATOM 4658 C CA . LYS B 1 273 ? 14.508 11.109 17.062 1 96.25 273 LYS B CA 1
ATOM 4659 C C . LYS B 1 273 ? 13.375 10.773 18.031 1 96.25 273 LYS B C 1
ATOM 4661 O O . LYS B 1 273 ? 12.344 11.438 18.047 1 96.25 273 LYS B O 1
ATOM 4666 N N . HIS B 1 274 ? 13.547 9.695 18.859 1 96.94 274 HIS B N 1
ATOM 4667 C CA . HIS B 1 274 ? 12.578 9.281 19.875 1 96.94 274 HIS B CA 1
ATOM 4668 C C . HIS B 1 274 ? 11.18 9.148 19.266 1 96.94 274 HIS B C 1
ATOM 4670 O O . HIS B 1 274 ? 10.219 9.672 19.828 1 96.94 274 HIS B O 1
ATOM 4676 N N . MET B 1 275 ? 11.086 8.5 18.109 1 98.12 275 MET B N 1
ATOM 4677 C CA . MET B 1 275 ? 9.812 8.445 17.391 1 98.12 275 MET B CA 1
ATOM 4678 C C . MET B 1 275 ? 8.75 7.746 18.219 1 98.12 275 MET B C 1
ATOM 4680 O O . MET B 1 275 ? 7.656 8.281 18.422 1 98.12 275 MET B O 1
ATOM 4684 N N . CYS B 1 276 ? 9.062 6.551 18.734 1 98.19 276 CYS B N 1
ATOM 4685 C CA . CYS B 1 276 ? 8.102 5.773 19.516 1 98.19 276 CYS B CA 1
ATOM 4686 C C . CYS B 1 276 ? 7.82 6.449 20.859 1 98.19 276 CYS B C 1
ATOM 4688 O O . CYS B 1 276 ? 6.664 6.59 21.25 1 98.19 276 CYS B O 1
ATOM 4690 N N . THR B 1 277 ? 8.867 6.922 21.516 1 98.44 277 THR B N 1
ATOM 4691 C CA . THR B 1 277 ? 8.742 7.562 22.828 1 98.44 277 THR B CA 1
ATOM 4692 C C . THR B 1 277 ? 7.859 8.805 22.734 1 98.44 277 THR B C 1
ATOM 4694 O O . THR B 1 277 ? 6.953 8.992 23.547 1 98.44 277 THR B O 1
ATOM 4697 N N . ASN B 1 278 ? 8.109 9.617 21.75 1 98.69 278 ASN B N 1
ATOM 4698 C CA . ASN B 1 278 ? 7.34 10.844 21.578 1 98.69 278 ASN B CA 1
ATOM 4699 C C . ASN B 1 278 ? 5.871 10.547 21.281 1 98.69 278 ASN B C 1
ATOM 4701 O O . ASN B 1 278 ? 4.98 11.211 21.812 1 98.69 278 ASN B O 1
ATOM 4705 N N . THR B 1 279 ? 5.617 9.625 20.406 1 98.62 279 THR B N 1
ATOM 4706 C CA . THR B 1 279 ? 4.25 9.273 20.047 1 98.62 279 THR B CA 1
ATOM 4707 C C . THR B 1 279 ? 3.496 8.711 21.25 1 98.62 279 THR B C 1
ATOM 4709 O O . THR B 1 279 ? 2.344 9.078 21.5 1 98.62 279 THR B O 1
ATOM 4712 N N . ARG B 1 280 ? 4.148 7.848 22.062 1 98.31 280 ARG B N 1
ATOM 4713 C CA . ARG B 1 280 ? 3.564 7.301 23.281 1 98.31 280 ARG B CA 1
ATOM 4714 C C . ARG B 1 280 ? 3.24 8.414 24.281 1 98.31 280 ARG B C 1
ATOM 4716 O O . ARG B 1 280 ? 2.156 8.43 24.859 1 98.31 280 ARG B O 1
ATOM 4723 N N . ALA B 1 281 ? 4.219 9.289 24.438 1 98.75 281 ALA B N 1
ATOM 4724 C CA . ALA B 1 281 ? 4.039 10.367 25.406 1 98.75 281 ALA B CA 1
ATOM 4725 C C . ALA B 1 281 ? 2.865 11.258 25.016 1 98.75 281 ALA B C 1
ATOM 4727 O O . ALA B 1 281 ? 2.066 11.656 25.875 1 98.75 281 ALA B O 1
ATOM 4728 N N . MET B 1 282 ? 2.738 11.594 23.766 1 98.81 282 MET B N 1
ATOM 4729 C CA . MET B 1 282 ? 1.634 12.43 23.312 1 98.81 282 MET B CA 1
ATOM 4730 C C . MET B 1 282 ? 0.297 11.727 23.516 1 98.81 282 MET B C 1
ATOM 4732 O O . MET B 1 282 ? -0.662 12.328 24 1 98.81 282 MET B O 1
ATOM 4736 N N . ALA B 1 283 ? 0.244 10.469 23.062 1 98.5 283 ALA B N 1
ATOM 4737 C CA . ALA B 1 283 ? -0.989 9.711 23.25 1 98.5 283 ALA B CA 1
ATOM 4738 C C . ALA B 1 283 ? -1.408 9.695 24.719 1 98.5 283 ALA B C 1
ATOM 4740 O O . ALA B 1 283 ? -2.574 9.93 25.047 1 98.5 283 ALA B O 1
ATOM 4741 N N . ALA B 1 284 ? -0.438 9.43 25.609 1 98.38 284 ALA B N 1
ATOM 4742 C CA . ALA B 1 284 ? -0.714 9.352 27.031 1 98.38 284 ALA B CA 1
ATOM 4743 C C . ALA B 1 284 ? -1.266 10.672 27.562 1 98.38 284 ALA B C 1
ATOM 4745 O O . ALA B 1 284 ? -2.205 10.68 28.375 1 98.38 284 ALA B O 1
ATOM 4746 N N . ARG B 1 285 ? -0.726 11.773 27.109 1 98.12 285 ARG B N 1
ATOM 4747 C CA . ARG B 1 285 ? -1.186 13.086 27.547 1 98.12 285 ARG B CA 1
ATOM 4748 C C . ARG B 1 285 ? -2.584 13.383 27.016 1 98.12 285 ARG B C 1
ATOM 4750 O O . ARG B 1 285 ? -3.465 13.805 27.766 1 98.12 285 ARG B O 1
ATOM 4757 N N . LEU B 1 286 ? -2.803 13.125 25.766 1 98.44 286 LEU B N 1
ATOM 4758 C CA . LEU B 1 286 ? -4.039 13.539 25.125 1 98.44 286 LEU B CA 1
ATOM 4759 C C . LEU B 1 286 ? -5.203 12.648 25.531 1 98.44 286 LEU B C 1
ATOM 4761 O O . LEU B 1 286 ? -6.352 13.094 25.578 1 98.44 286 LEU B O 1
ATOM 4765 N N . GLN B 1 287 ? -4.918 11.359 25.859 1 97.5 287 GLN B N 1
ATOM 4766 C CA . GLN B 1 287 ? -5.953 10.422 26.297 1 97.5 287 GLN B CA 1
ATOM 4767 C C . GLN B 1 287 ? -6.539 10.844 27.641 1 97.5 287 GLN B C 1
ATOM 4769 O O . GLN B 1 287 ? -7.645 10.422 28 1 97.5 287 GLN B O 1
ATOM 4774 N N . LYS B 1 288 ? -5.852 11.695 28.344 1 96.88 288 LYS B N 1
ATOM 4775 C CA . LYS B 1 288 ? -6.293 12.109 29.672 1 96.88 288 LYS B CA 1
ATOM 4776 C C . LYS B 1 288 ? -7.145 13.375 29.594 1 96.88 288 LYS B C 1
ATOM 4778 O O . LYS B 1 288 ? -7.668 13.836 30.609 1 96.88 288 LYS B O 1
ATOM 4783 N N . THR B 1 289 ? -7.332 13.891 28.406 1 96.31 289 THR B N 1
ATOM 4784 C CA . THR B 1 289 ? -8.062 15.141 28.25 1 96.31 289 THR B CA 1
ATOM 4785 C C . THR B 1 289 ? -9.477 14.883 27.75 1 96.31 289 THR B C 1
ATOM 4787 O O . THR B 1 289 ? -9.789 13.773 27.297 1 96.31 289 THR B O 1
ATOM 4790 N N . GLU B 1 290 ? -10.312 15.867 27.781 1 94.19 290 GLU B N 1
ATOM 4791 C CA . GLU B 1 290 ? -11.68 15.797 27.266 1 94.19 290 GLU B CA 1
ATOM 4792 C C . GLU B 1 290 ? -11.773 16.406 25.859 1 94.19 290 GLU B C 1
ATOM 4794 O O . GLU B 1 290 ? -12.875 16.594 25.344 1 94.19 290 GLU B O 1
ATOM 4799 N N . HIS B 1 291 ? -10.641 16.672 25.281 1 95.56 291 HIS B N 1
ATOM 4800 C CA . HIS B 1 291 ? -10.594 17.406 24.031 1 95.56 291 HIS B CA 1
ATOM 4801 C C . HIS B 1 291 ? -10.875 16.484 22.844 1 95.56 291 HIS B C 1
ATOM 4803 O O . HIS B 1 291 ? -11.117 16.953 21.734 1 95.56 291 HIS B O 1
ATOM 4809 N N . PHE B 1 292 ? -10.906 15.141 23.078 1 95.75 292 PHE B N 1
ATOM 4810 C CA . PHE B 1 292 ? -11.023 14.188 21.969 1 95.75 292 PHE B CA 1
ATOM 4811 C C . PHE B 1 292 ? -12.18 13.219 22.219 1 95.75 292 PHE B C 1
ATOM 4813 O O . PHE B 1 292 ? -12.508 12.914 23.359 1 95.75 292 PHE B O 1
ATOM 4820 N N . ALA B 1 293 ? -12.789 12.836 21.094 1 93.94 293 ALA B N 1
ATOM 4821 C CA . ALA B 1 293 ? -13.727 11.711 21.188 1 93.94 293 ALA B CA 1
ATOM 4822 C C . ALA B 1 293 ? -12.977 10.398 21.391 1 93.94 293 ALA B C 1
ATOM 4824 O O . ALA B 1 293 ? -13.477 9.5 22.062 1 93.94 293 ALA B O 1
ATOM 4825 N N . ASP B 1 294 ? -11.797 10.297 20.75 1 93.25 294 ASP B N 1
ATOM 4826 C CA . ASP B 1 294 ? -10.945 9.117 20.859 1 93.25 294 ASP B CA 1
ATOM 4827 C C . ASP B 1 294 ? -9.492 9.445 20.5 1 93.25 294 ASP B C 1
ATOM 4829 O O . ASP B 1 294 ? -9.242 10.25 19.609 1 93.25 294 ASP B O 1
ATOM 4833 N N . VAL B 1 295 ? -8.578 8.945 21.188 1 96.75 295 VAL B N 1
ATOM 4834 C CA . VAL B 1 295 ? -7.16 8.922 20.844 1 96.75 295 VAL B CA 1
ATOM 4835 C C . VAL B 1 295 ? -6.672 7.473 20.781 1 96.75 295 VAL B C 1
ATOM 4837 O O . VAL B 1 295 ? -6.609 6.785 21.797 1 96.75 295 VAL B O 1
ATOM 4840 N N . TRP B 1 296 ? -6.301 7.035 19.594 1 95.06 296 TRP B N 1
ATOM 4841 C CA . TRP B 1 296 ? -5.902 5.652 19.344 1 95.06 296 TRP B CA 1
ATOM 4842 C C . TRP B 1 296 ? -4.406 5.566 19.047 1 95.06 296 TRP B C 1
ATOM 4844 O O . TRP B 1 296 ? -3.902 6.227 18.141 1 95.06 296 TRP B O 1
ATOM 4854 N N . LEU B 1 297 ? -3.682 4.777 19.844 1 96.38 297 LEU B N 1
ATOM 4855 C CA . LEU B 1 297 ? -2.256 4.555 19.641 1 96.38 297 LEU B CA 1
ATOM 4856 C C . LEU B 1 297 ? -1.987 3.123 19.188 1 96.38 297 LEU B C 1
ATOM 4858 O O . LEU B 1 297 ? -2.469 2.174 19.812 1 96.38 297 LEU B O 1
ATOM 4862 N N . GLN B 1 298 ? -1.26 3.006 18.141 1 93.75 298 GLN B N 1
ATOM 4863 C CA . GLN B 1 298 ? -0.792 1.696 17.703 1 93.75 298 GLN B CA 1
ATOM 4864 C C . GLN B 1 298 ? 0.708 1.713 17.422 1 93.75 298 GLN B C 1
ATOM 4866 O O . GLN B 1 298 ? 1.233 2.691 16.891 1 93.75 298 GLN B O 1
ATOM 4871 N N . GLU B 1 299 ? 1.311 0.625 17.766 1 94.12 299 GLU B N 1
ATOM 4872 C CA . GLU B 1 299 ? 2.707 0.408 17.406 1 94.12 299 GLU B CA 1
ATOM 4873 C C . GLU B 1 299 ? 2.857 -0.802 16.484 1 94.12 299 GLU B C 1
ATOM 4875 O O . GLU B 1 299 ? 2.254 -1.85 16.734 1 94.12 299 GLU B O 1
ATOM 4880 N N . PHE B 1 300 ? 3.539 -0.625 15.445 1 93.12 300 PHE B N 1
ATOM 4881 C CA . PHE B 1 300 ? 3.721 -1.674 14.445 1 93.12 300 PHE B CA 1
ATOM 4882 C C . PHE B 1 300 ? 5.055 -2.383 14.641 1 93.12 300 PHE B C 1
ATOM 4884 O O . PHE B 1 300 ? 6.113 -1.814 14.367 1 93.12 300 PHE B O 1
ATOM 4891 N N . THR B 1 301 ? 4.941 -3.617 14.984 1 91.12 301 THR B N 1
ATOM 4892 C CA . THR B 1 301 ? 6.129 -4.395 15.328 1 91.12 301 THR B CA 1
ATOM 4893 C C . THR B 1 301 ? 7.066 -4.504 14.133 1 91.12 301 THR B C 1
ATOM 4895 O O . THR B 1 301 ? 6.641 -4.875 13.031 1 91.12 301 THR B O 1
ATOM 4898 N N . TYR B 1 302 ? 8.273 -4.031 14.242 1 90.38 302 TYR B N 1
ATOM 4899 C CA . TYR B 1 302 ? 9.422 -4.18 13.359 1 90.38 302 TYR B CA 1
ATOM 4900 C C . TYR B 1 302 ? 9.336 -3.209 12.188 1 90.38 302 TYR B C 1
ATOM 4902 O O . TYR B 1 302 ? 10.289 -3.078 11.406 1 90.38 302 TYR B O 1
ATOM 4910 N N . GLU B 1 303 ? 8.273 -2.527 12.07 1 93 303 GLU B N 1
ATOM 4911 C CA . GLU B 1 303 ? 8.203 -1.572 10.969 1 93 303 GLU B CA 1
ATOM 4912 C C . GLU B 1 303 ? 9.156 -0.4 11.188 1 93 303 GLU B C 1
ATOM 4914 O O . GLU B 1 303 ? 9.242 0.135 12.297 1 93 303 GLU B O 1
ATOM 4919 N N . ASP B 1 304 ? 9.945 -0.096 10.195 1 92.69 304 ASP B N 1
ATOM 4920 C CA . ASP B 1 304 ? 10.766 1.109 10.258 1 92.69 304 ASP B CA 1
ATOM 4921 C C . ASP B 1 304 ? 9.984 2.334 9.797 1 92.69 304 ASP B C 1
ATOM 4923 O O . ASP B 1 304 ? 8.766 2.258 9.594 1 92.69 304 ASP B O 1
ATOM 4927 N N . HIS B 1 305 ? 10.688 3.443 9.695 1 93.81 305 HIS B N 1
ATOM 4928 C CA . HIS B 1 305 ? 10.008 4.711 9.453 1 93.81 305 HIS B CA 1
ATOM 4929 C C . HIS B 1 305 ? 9.266 4.691 8.117 1 93.81 305 HIS B C 1
ATOM 4931 O O . HIS B 1 305 ? 8.156 5.215 8.016 1 93.81 305 HIS B O 1
ATOM 4937 N N . MET B 1 306 ? 9.797 4.098 7.141 1 89.19 306 MET B N 1
ATOM 4938 C CA . MET B 1 306 ? 9.188 4.145 5.816 1 89.19 306 MET B CA 1
ATOM 4939 C C . MET B 1 306 ? 8.094 3.084 5.688 1 89.19 306 MET B C 1
ATOM 4941 O O . MET B 1 306 ? 7.031 3.348 5.125 1 89.19 306 MET B O 1
ATOM 4945 N N . SER B 1 307 ? 8.359 1.873 6.211 1 91.81 307 SER B N 1
ATOM 4946 C CA . SER B 1 307 ? 7.379 0.799 6.07 1 91.81 307 SER B CA 1
ATOM 4947 C C . SER B 1 307 ? 6.168 1.035 6.969 1 91.81 307 SER B C 1
ATOM 4949 O O . SER B 1 307 ? 5.07 0.557 6.676 1 91.81 307 SER B O 1
ATOM 4951 N N . ALA B 1 308 ? 6.355 1.822 7.992 1 95.31 308 ALA B N 1
ATOM 4952 C CA . ALA B 1 308 ? 5.254 2.102 8.914 1 95.31 308 ALA B CA 1
ATOM 4953 C C . ALA B 1 308 ? 4.141 2.879 8.211 1 95.31 308 ALA B C 1
ATOM 4955 O O . ALA B 1 308 ? 2.971 2.77 8.586 1 95.31 308 ALA B O 1
ATOM 4956 N N . ALA B 1 309 ? 4.48 3.629 7.203 1 96.06 309 ALA B N 1
ATOM 4957 C CA . ALA B 1 309 ? 3.549 4.562 6.574 1 96.06 309 ALA B CA 1
ATOM 4958 C C . ALA B 1 309 ? 2.359 3.826 5.965 1 96.06 309 ALA B C 1
ATOM 4960 O O . ALA B 1 309 ? 1.206 4.191 6.207 1 96.06 309 ALA B O 1
ATOM 4961 N N . VAL B 1 310 ? 2.615 2.809 5.188 1 94.38 310 VAL B N 1
ATOM 4962 C CA . VAL B 1 310 ? 1.54 2.119 4.48 1 94.38 310 VAL B CA 1
ATOM 4963 C C . VAL B 1 310 ? 0.707 1.309 5.469 1 94.38 310 VAL B C 1
ATOM 4965 O O . VAL B 1 310 ? -0.513 1.201 5.324 1 94.38 310 VAL B O 1
ATOM 4968 N N . VAL B 1 311 ? 1.355 0.722 6.473 1 94.81 311 VAL B N 1
ATOM 4969 C CA . VAL B 1 311 ? 0.641 0.004 7.523 1 94.81 311 VAL B CA 1
ATOM 4970 C C . VAL B 1 311 ? -0.302 0.958 8.25 1 94.81 311 VAL B C 1
ATOM 4972 O O . VAL B 1 311 ? -1.464 0.625 8.5 1 94.81 311 VAL B O 1
ATOM 4975 N N . ALA B 1 312 ? 0.218 2.137 8.531 1 96.44 312 ALA B N 1
ATOM 4976 C CA . ALA B 1 312 ? -0.579 3.15 9.219 1 96.44 312 ALA B CA 1
ATOM 4977 C C . ALA B 1 312 ? -1.804 3.535 8.391 1 96.44 312 ALA B C 1
ATOM 4979 O O . ALA B 1 312 ? -2.902 3.682 8.93 1 96.44 312 ALA B O 1
ATOM 4980 N N . LEU B 1 313 ? -1.612 3.719 7.125 1 96.38 313 LEU B N 1
ATOM 4981 C CA . LEU B 1 313 ? -2.707 4.082 6.23 1 96.38 313 LEU B CA 1
ATOM 4982 C C . LEU B 1 313 ? -3.775 2.992 6.211 1 96.38 313 LEU B C 1
ATOM 4984 O O . LEU B 1 313 ? -4.965 3.279 6.379 1 96.38 313 LEU B O 1
ATOM 4988 N N . GLN B 1 314 ? -3.359 1.782 6.039 1 95.38 314 GLN B N 1
ATOM 4989 C CA . GLN B 1 314 ? -4.289 0.66 5.949 1 95.38 314 GLN B CA 1
ATOM 4990 C C . GLN B 1 314 ? -5.023 0.443 7.27 1 95.38 314 GLN B C 1
ATOM 4992 O O . GLN B 1 314 ? -6.246 0.31 7.289 1 95.38 314 GLN B O 1
ATOM 4997 N N . ARG B 1 315 ? -4.305 0.435 8.352 1 94.06 315 ARG B N 1
ATOM 4998 C CA . ARG B 1 315 ? -4.922 0.194 9.656 1 94.06 315 ARG B CA 1
ATOM 4999 C C . ARG B 1 315 ? -5.801 1.37 10.07 1 94.06 315 ARG B C 1
ATOM 5001 O O . ARG B 1 315 ? -6.824 1.184 10.727 1 94.06 315 ARG B O 1
ATOM 5008 N N . GLY B 1 316 ? -5.324 2.557 9.758 1 95.38 316 GLY B N 1
ATOM 5009 C CA . GLY B 1 316 ? -6.16 3.719 10 1 95.38 316 GLY B CA 1
ATOM 5010 C C . GLY B 1 316 ? -7.496 3.656 9.289 1 95.38 316 GLY B C 1
ATOM 5011 O O . GLY B 1 316 ? -8.539 3.943 9.875 1 95.38 316 GLY B O 1
ATOM 5012 N N . MET B 1 317 ? -7.496 3.24 8.047 1 96.12 317 MET B N 1
ATOM 5013 C CA . MET B 1 317 ? -8.727 3.127 7.27 1 96.12 317 MET B CA 1
ATOM 5014 C C . MET B 1 317 ? -9.594 1.983 7.785 1 96.12 317 MET B C 1
ATOM 5016 O O . MET B 1 317 ? -10.82 2.092 7.809 1 96.12 317 MET B O 1
ATOM 5020 N N . ASN B 1 318 ? -8.953 0.875 8.172 1 94.25 318 ASN B N 1
ATOM 5021 C CA . ASN B 1 318 ? -9.703 -0.214 8.789 1 94.25 318 ASN B CA 1
ATOM 5022 C C . ASN B 1 318 ? -10.414 0.244 10.062 1 94.25 318 ASN B C 1
ATOM 5024 O O . ASN B 1 318 ? -11.578 -0.095 10.289 1 94.25 318 ASN B O 1
ATOM 5028 N N . LYS B 1 319 ? -9.695 0.991 10.875 1 93.38 319 LYS B N 1
ATOM 5029 C CA . LYS B 1 319 ? -10.289 1.51 12.102 1 93.38 319 LYS B CA 1
ATOM 5030 C C . LYS B 1 319 ? -11.438 2.471 11.797 1 93.38 319 LYS B C 1
ATOM 5032 O O . LYS B 1 319 ? -12.492 2.416 12.438 1 93.38 319 LYS B O 1
ATOM 5037 N N . LEU B 1 320 ? -11.188 3.32 10.852 1 94.5 320 LEU B N 1
ATOM 5038 C CA . LEU B 1 320 ? -12.188 4.285 10.414 1 94.5 320 LEU B CA 1
ATOM 5039 C C . LEU B 1 320 ? -13.492 3.59 10.047 1 94.5 320 LEU B C 1
ATOM 5041 O O . LEU B 1 320 ? -14.578 4.074 10.383 1 94.5 320 LEU B O 1
ATOM 5045 N N . HIS B 1 321 ? -13.375 2.424 9.445 1 94.38 321 HIS B N 1
ATOM 5046 C CA . HIS B 1 321 ? -14.523 1.684 8.945 1 94.38 321 HIS B CA 1
ATOM 5047 C C . HIS B 1 321 ? -15.031 0.682 9.977 1 94.38 321 HIS B C 1
ATOM 5049 O O . HIS B 1 321 ? -15.898 -0.141 9.68 1 94.38 321 HIS B O 1
ATOM 5055 N N . ARG B 1 322 ? -14.406 0.652 11.172 1 90.56 322 ARG B N 1
ATOM 5056 C CA . ARG B 1 322 ? -14.797 -0.232 12.266 1 90.56 322 ARG B CA 1
ATOM 5057 C C . ARG B 1 322 ? -14.562 -1.693 11.898 1 90.56 322 ARG B C 1
ATOM 5059 O O . ARG B 1 322 ? -15.367 -2.562 12.25 1 90.56 322 ARG B O 1
ATOM 5066 N N . GLU B 1 323 ? -13.5 -1.895 11.055 1 84.06 323 GLU B N 1
ATOM 5067 C CA . GLU B 1 323 ? -13.078 -3.229 10.633 1 84.06 323 GLU B CA 1
ATOM 5068 C C . GLU B 1 323 ? -11.852 -3.689 11.414 1 84.06 323 GLU B C 1
ATOM 5070 O O . GLU B 1 323 ? -11.266 -4.727 11.102 1 84.06 323 GLU B O 1
ATOM 5075 N N . TRP B 1 324 ? -11.359 -2.846 12.219 1 72.19 324 TRP B N 1
ATOM 5076 C CA . TRP B 1 324 ? -10.156 -3.154 12.992 1 72.19 324 TRP B CA 1
ATOM 5077 C C . TRP B 1 324 ? -10.461 -3.16 14.484 1 72.19 324 TRP B C 1
ATOM 5079 O O . TRP B 1 324 ? -11.242 -2.34 14.969 1 72.19 324 TRP B O 1
ATOM 5089 N N . TRP B 1 325 ? -10.023 -4.34 15.102 1 62.03 325 TRP B N 1
ATOM 5090 C CA . TRP B 1 325 ? -10.508 -4.766 16.406 1 62.03 325 TRP B CA 1
ATOM 5091 C C . TRP B 1 325 ? -9.422 -4.59 17.469 1 62.03 325 TRP B C 1
ATOM 5093 O O . TRP B 1 325 ? -9.695 -4.68 18.672 1 62.03 325 TRP B O 1
ATOM 5103 N N . VAL B 1 326 ? -8.109 -4.621 16.859 1 62.06 326 VAL B N 1
ATOM 5104 C CA . VAL B 1 326 ? -7.137 -4.93 17.906 1 62.06 326 VAL B CA 1
ATOM 5105 C C . VAL B 1 326 ? -7.016 -3.74 18.859 1 62.06 326 VAL B C 1
ATOM 5107 O O . VAL B 1 326 ? -7.043 -2.586 18.438 1 62.06 326 VAL B O 1
ATOM 5110 N N . GLY B 1 327 ? -7.824 -3.818 19.906 1 53.53 327 GLY B N 1
ATOM 5111 C CA . GLY B 1 327 ? -7.941 -2.988 21.094 1 53.53 327 GLY B CA 1
ATOM 5112 C C . GLY B 1 327 ? -6.773 -2.035 21.266 1 53.53 327 GLY B C 1
ATOM 5113 O O . GLY B 1 327 ? -5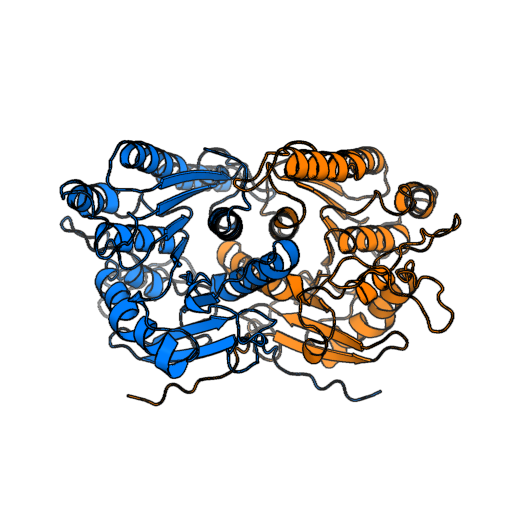.812 -2.068 20.5 1 53.53 327 GLY B O 1
ATOM 5114 N N . LYS B 1 328 ? -6.945 -1.207 22.344 1 47.66 328 LYS B N 1
ATOM 5115 C CA . LYS B 1 328 ? -5.98 -0.292 22.953 1 47.66 328 LYS B CA 1
ATOM 5116 C C . LYS B 1 328 ? -4.699 -1.023 23.344 1 47.66 328 LYS B C 1
ATOM 5118 O O . LYS B 1 328 ? -4.738 -2.205 23.703 1 47.66 328 LYS B O 1
#

pLDDT: mean 92.78, std 9.43, range [31.97, 98.94]

Radius of gyration: 24.83 Å; Cα contacts (8 Å, |Δi|>4): 1353; chains: 2; bounding box: 62×71×63 Å